Protein AF-A0A6G0X2Q2-F1 (afdb_monomer_lite)

Secondary structure (DSSP, 8-state):
--TTTS----SSHHHHHHHHHHHHHHHTTS-----HHHHHHHHHHS--THHHHHHHHHHHHHHHHHH-TTS-HHHHHHHHHTTS-HHHHHHHHHHHHHHHHHTTS-HHHHHHHHHHHHHHHHHHHHHHHHTTSTTS----HHHHHHHHT---HHHHHHHHHPPTT--PPPSS--S-TTEE--S-SSPPP-----SEEEEES---SGGGGG--S-SS-EEEEEE---HHHHHHHHHHHHHHHTT--HHHHHHHHH-SEE-HHHHHHHHHHHHHHHTS---HHHHHHHHHHHH----HHHHHHHHHHH--SGGGHHHHH--SHHHHHHHHHHHHH--SS--SEE-HHHH-PPTT-EE---S---GGGGS-HHHHHHH-STT-HHHHHHHHHHHHHHHHHHHHHTTSEEEEEE-GGG--TTTTGGG-TT---------

Radius of gyration: 26.35 Å; chains: 1; bounding box: 65×64×80 Å

Organism: NCBI:txid100861

pLDDT: mean 73.62, std 21.2, range [33.5, 98.75]

Sequence (435 aa):
MCGQCNMVSYCNRACQTQHWKQHKTQCHVVPHAKSVEDVRHDFETQGDPSTEMVALANVLLKVLLVANPTSGPATIAKEYIAHTPPLVNEWMQRLAARPAFYSKVPLQACTNLVKAVHELTQAMAMTEMEMVHPQGDLLNHEWIVKRVNSVSIAALMWFSHAPLGDVRQVEEHIYSPTLHHSYTNALPPLVSFDRVHVAVGYVDLSMLFTATNLTAPLRWIGYEASVYSVAKTLVLRRMLLDEAAVDCILQVWYSSAWSERTLRQFRAAVVSVLSHDWPPSVAQLLAWWHQHTPTLAQARREWLGKTDHASLDPLANAASPQSRAHLFDYLFTGQLLEATVGSVTMCCLPPGFESSCGRDESVFQTIPWSDLVDAIEDGDLVAAATTTLRHKLRGLQENMMRGKIVVDIRPPCLVSQDSARDVAPGTPRRSHGAM

Foldseek 3Di:
DPPQAPPDDAPDVVSCVVCCVVCVVVSVVDDGPQDPVRVVVCCVPVPPVPPVVQVVVLVVVLVVCLPDVPDDPVVVVVVVVVPDDCVVVVLVVVLVVQCVVCVPQPLVNVLVVLVVVLVVVLVVVVVVVVLPPLPDDDDPVVVQCVVLVHPDPVSSVCVNPPDPPDDDDDPDCPDDLLEADLAPLAAQRLDDFDAEAEAEAHQEDLVCLNVPPQPFAHEYEYEHARLLSLLLRQLLLQCLQVVNPLVLSCCLRQAQFAAPSSLVSSLVSLVVSLVDDDDPSNNVLSVQLNPDWAFQSQSLSLLSLQEDPVLCVVLSNQNDPVLNVLSVCCNRRSGLDDGGTGRCSQRPRDPPRDYDSDHDSHLVNHDRVSQQSVQDDPSNSSNSSVVSSSVSSVVSSVCVNVSSYHYHYDHPVPPDVVVVVVPDPDDDPPPPDDD

InterPro domains:
  IPR002893 Zinc finger, MYND-type [PF01753] (2-27)
  IPR002893 Zinc finger, MYND-type [PS50865] (1-27)

Structure (mmCIF, N/CA/C/O backbone):
data_AF-A0A6G0X2Q2-F1
#
_entry.id   AF-A0A6G0X2Q2-F1
#
loop_
_atom_site.group_PDB
_atom_site.id
_atom_site.type_symbol
_atom_site.label_atom_id
_atom_site.label_alt_id
_atom_site.label_comp_id
_atom_site.label_asym_id
_atom_site.label_entity_id
_atom_site.label_seq_id
_atom_site.pdbx_PDB_ins_code
_atom_site.Cartn_x
_atom_site.Cartn_y
_atom_site.Cartn_z
_atom_site.occupancy
_atom_site.B_iso_or_equiv
_atom_site.auth_seq_id
_atom_site.auth_comp_id
_atom_site.auth_asym_id
_atom_site.auth_atom_id
_atom_site.pdbx_PDB_model_num
ATOM 1 N N . MET A 1 1 ? 35.606 -32.314 19.119 1.00 84.69 1 MET A N 1
ATOM 2 C CA . MET A 1 1 ? 34.486 -32.372 18.152 1.00 84.69 1 MET A CA 1
ATOM 3 C C . MET A 1 1 ? 34.543 -33.683 17.374 1.00 84.69 1 MET A C 1
ATOM 5 O O . MET A 1 1 ? 35.607 -34.295 17.338 1.00 84.69 1 MET A O 1
ATOM 9 N N . CYS A 1 2 ? 33.425 -34.162 16.818 1.00 88.44 2 CYS A N 1
ATOM 10 C CA . CYS A 1 2 ? 33.415 -35.305 15.900 1.00 88.44 2 CYS A CA 1
ATOM 11 C C . CYS A 1 2 ? 34.195 -34.946 14.631 1.00 88.44 2 CYS A C 1
ATOM 13 O O . CYS A 1 2 ? 33.769 -34.051 13.912 1.00 88.44 2 CYS A O 1
ATOM 15 N N . GLY A 1 3 ? 35.282 -35.661 14.333 1.00 81.31 3 GLY A N 1
ATOM 16 C CA . GLY A 1 3 ? 36.135 -35.352 13.178 1.00 81.31 3 GLY A CA 1
ATOM 17 C C . GLY A 1 3 ? 35.495 -35.578 11.803 1.00 81.31 3 GLY A C 1
ATOM 18 O O . GLY A 1 3 ? 36.114 -35.241 10.806 1.00 81.31 3 GLY A O 1
ATOM 19 N N . GLN A 1 4 ? 34.289 -36.154 11.737 1.00 81.56 4 GLN A N 1
ATOM 20 C CA . GLN A 1 4 ? 33.614 -36.458 10.473 1.00 81.56 4 GLN A CA 1
ATOM 21 C C . GLN A 1 4 ? 32.521 -35.439 10.108 1.00 81.56 4 GLN A C 1
ATOM 23 O O . GLN A 1 4 ? 32.438 -35.038 8.952 1.00 81.56 4 GLN A O 1
ATOM 28 N N . CYS A 1 5 ? 31.681 -35.021 11.065 1.00 84.50 5 CYS A N 1
ATOM 29 C CA . CYS A 1 5 ? 30.580 -34.078 10.807 1.00 84.50 5 CYS A CA 1
ATOM 30 C C . CYS A 1 5 ? 30.747 -32.705 11.472 1.00 84.50 5 CYS A C 1
ATOM 32 O O . CYS A 1 5 ? 29.960 -31.810 11.194 1.00 84.50 5 CYS A O 1
ATOM 34 N N . ASN A 1 6 ? 31.698 -32.540 12.400 1.00 83.19 6 ASN A N 1
ATOM 35 C CA . ASN A 1 6 ? 31.906 -31.332 13.213 1.00 83.19 6 ASN A CA 1
ATOM 36 C C . ASN A 1 6 ? 30.695 -30.812 14.028 1.00 83.19 6 ASN A C 1
ATOM 38 O O . ASN A 1 6 ? 30.849 -29.845 14.765 1.00 83.19 6 ASN A O 1
ATOM 42 N N . MET A 1 7 ? 29.529 -31.470 14.006 1.00 79.94 7 MET A N 1
ATOM 43 C CA . MET A 1 7 ? 28.312 -30.978 14.679 1.00 79.94 7 MET A CA 1
ATOM 44 C C . MET A 1 7 ? 28.241 -31.266 16.187 1.00 79.94 7 MET A C 1
ATOM 46 O O . MET A 1 7 ? 27.444 -30.659 16.894 1.00 79.94 7 MET A O 1
ATOM 50 N N . VAL A 1 8 ? 29.036 -32.213 16.700 1.00 86.81 8 VAL A N 1
ATOM 51 C CA . VAL A 1 8 ? 28.985 -32.631 18.114 1.00 86.81 8 VAL A CA 1
ATOM 52 C C . VAL A 1 8 ? 30.346 -32.451 18.778 1.00 86.81 8 VAL A C 1
ATOM 54 O O . VAL A 1 8 ? 31.365 -32.961 18.299 1.00 86.81 8 VAL A O 1
ATOM 57 N N . SER A 1 9 ? 30.370 -31.747 19.911 1.00 90.50 9 SER A N 1
ATOM 58 C CA . SER A 1 9 ? 31.548 -31.612 20.771 1.00 90.50 9 SER A CA 1
ATOM 59 C C . SER A 1 9 ? 31.565 -32.692 21.852 1.00 90.50 9 SER A C 1
ATOM 61 O O . SER A 1 9 ? 30.528 -33.059 22.395 1.00 90.50 9 SER A O 1
ATOM 63 N N . TYR A 1 10 ? 32.755 -33.203 22.169 1.00 92.56 10 TYR A N 1
ATOM 64 C CA . TYR A 1 10 ? 32.947 -34.222 23.197 1.00 92.56 10 TYR A CA 1
ATOM 65 C C . TYR A 1 10 ? 33.887 -33.697 24.260 1.00 92.56 10 TYR A C 1
ATOM 67 O O . TYR A 1 10 ? 34.941 -33.153 23.937 1.00 92.56 10 TYR A O 1
ATOM 75 N N . CYS A 1 11 ? 33.514 -33.936 25.514 1.00 90.81 11 CYS A N 1
ATOM 76 C CA . CYS A 1 11 ? 34.309 -33.581 26.679 1.00 90.81 11 CYS A CA 1
ATOM 77 C C . CYS A 1 11 ? 35.697 -34.258 26.658 1.00 90.81 11 CYS A C 1
ATOM 79 O O . CYS A 1 11 ? 36.702 -33.670 27.044 1.00 90.81 11 CYS A O 1
ATOM 81 N N . ASN A 1 12 ? 35.740 -35.512 26.197 1.00 94.44 12 ASN A N 1
ATOM 82 C CA . ASN A 1 12 ? 36.923 -36.354 26.064 1.00 94.44 12 ASN A CA 1
ATOM 83 C C . ASN A 1 12 ? 36.608 -37.576 25.172 1.00 94.44 12 ASN A C 1
ATOM 85 O O . ASN A 1 12 ? 35.485 -37.759 24.689 1.00 94.44 12 ASN A O 1
ATOM 89 N N . ARG A 1 13 ? 37.599 -38.449 24.965 1.00 92.75 13 ARG A N 1
ATOM 90 C CA . ARG A 1 13 ? 37.475 -39.638 24.104 1.00 92.75 13 ARG A CA 1
ATOM 91 C C . ARG A 1 13 ? 36.512 -40.705 24.650 1.00 92.75 13 ARG A C 1
ATOM 93 O O . ARG A 1 13 ? 35.916 -41.444 23.864 1.00 92.75 13 ARG A O 1
ATOM 100 N N . ALA A 1 14 ? 36.320 -40.775 25.968 1.00 94.75 14 ALA A N 1
ATOM 101 C CA . ALA A 1 14 ? 35.354 -41.688 26.579 1.00 94.75 14 ALA A CA 1
ATOM 102 C C . ALA A 1 14 ? 33.912 -41.238 26.280 1.00 94.75 14 ALA A C 1
ATOM 104 O O . ALA A 1 14 ? 33.132 -42.035 25.758 1.00 94.75 14 ALA A O 1
ATOM 105 N N . CYS A 1 15 ? 33.615 -39.940 26.472 1.00 95.00 15 CYS A N 1
ATOM 106 C CA . CYS A 1 15 ? 32.370 -39.279 26.047 1.00 95.00 15 CYS A CA 1
ATOM 107 C C . CYS A 1 15 ? 32.066 -39.573 24.560 1.00 95.00 15 CYS A C 1
ATOM 109 O O . CYS A 1 15 ? 30.953 -39.963 24.206 1.00 95.00 15 CYS A O 1
ATOM 111 N N . GLN A 1 16 ? 33.076 -39.439 23.689 1.00 95.31 16 GLN A N 1
ATOM 112 C CA . GLN A 1 16 ? 32.941 -39.725 22.257 1.00 95.31 16 GLN A CA 1
ATOM 113 C C . GLN A 1 16 ? 32.581 -41.187 21.984 1.00 95.31 16 GLN A C 1
ATOM 115 O O . GLN A 1 16 ? 31.648 -41.455 21.235 1.00 95.31 16 GLN A O 1
ATOM 120 N N . THR A 1 17 ? 33.299 -42.137 22.585 1.00 95.00 17 THR A N 1
ATOM 121 C CA . THR A 1 17 ? 33.104 -43.574 22.327 1.00 95.00 17 THR A CA 1
ATOM 122 C C . THR A 1 17 ? 31.724 -44.050 22.783 1.00 95.00 17 THR A C 1
ATOM 124 O O . THR A 1 17 ? 31.081 -44.846 22.097 1.00 95.00 17 THR A O 1
ATOM 127 N N . GLN A 1 18 ? 31.245 -43.533 23.917 1.00 93.94 18 GLN A N 1
ATOM 128 C CA . GLN A 1 18 ? 29.919 -43.843 24.442 1.00 93.94 18 GLN A CA 1
ATOM 129 C C . GLN A 1 18 ? 28.808 -43.295 23.535 1.00 93.94 18 GLN A C 1
ATOM 131 O O . GLN A 1 18 ? 27.888 -44.035 23.182 1.00 93.94 18 GLN A O 1
ATOM 136 N N . HIS A 1 19 ? 28.917 -42.034 23.105 1.00 94.19 19 HIS A N 1
ATOM 137 C CA . HIS A 1 19 ? 27.918 -41.392 22.246 1.00 94.19 19 HIS A CA 1
ATOM 138 C C . HIS A 1 19 ? 27.968 -41.877 20.786 1.00 94.19 19 HIS A C 1
ATOM 140 O O . HIS A 1 19 ? 26.948 -41.873 20.097 1.00 94.19 19 HIS A O 1
ATOM 146 N N . TRP A 1 20 ? 29.123 -42.359 20.305 1.00 93.12 20 TRP A N 1
ATOM 147 C CA . TRP A 1 20 ? 29.323 -42.768 18.908 1.00 93.12 20 TRP A CA 1
ATOM 148 C C . TRP A 1 20 ? 28.315 -43.818 18.427 1.00 93.12 20 TRP A C 1
ATOM 150 O O . TRP A 1 20 ? 27.890 -43.781 17.274 1.00 93.12 20 TRP A O 1
ATOM 160 N N . LYS A 1 21 ? 27.870 -44.723 19.309 1.00 91.50 21 LYS A N 1
ATOM 161 C CA . LYS A 1 21 ? 26.871 -45.750 18.968 1.00 91.50 21 LYS A CA 1
ATOM 162 C C . LYS A 1 21 ? 25.545 -45.154 18.479 1.00 91.50 21 LYS A C 1
ATOM 164 O O . LYS A 1 21 ? 24.935 -45.747 17.594 1.00 91.50 21 LYS A O 1
ATOM 169 N N . GLN A 1 22 ? 25.138 -44.013 19.036 1.00 89.62 22 GLN A N 1
ATOM 170 C CA . GLN A 1 22 ? 23.927 -43.278 18.656 1.00 89.62 22 GLN A CA 1
ATOM 171 C C . GLN A 1 22 ? 24.223 -42.263 17.549 1.00 89.62 22 GLN A C 1
ATOM 173 O O . GLN A 1 22 ? 23.483 -42.162 16.580 1.00 89.62 22 GLN A O 1
ATOM 178 N N . HIS A 1 23 ? 25.346 -41.552 17.655 1.00 91.00 23 HIS A N 1
ATOM 179 C CA . HIS A 1 23 ? 25.694 -40.486 16.725 1.00 91.00 23 HIS A CA 1
ATOM 180 C C . HIS A 1 23 ? 26.030 -40.983 15.312 1.00 91.00 23 HIS A C 1
ATOM 182 O O . HIS A 1 23 ? 25.754 -40.277 14.348 1.00 91.00 23 HIS A O 1
ATOM 188 N N . LYS A 1 24 ? 26.598 -42.189 15.151 1.00 90.44 24 LYS A N 1
ATOM 189 C CA . LYS A 1 24 ? 27.063 -42.682 13.840 1.00 90.44 24 LYS A CA 1
ATOM 190 C C . LYS A 1 24 ? 25.969 -42.709 12.765 1.00 90.44 24 LYS A C 1
ATOM 192 O O . LYS A 1 24 ? 26.260 -42.427 11.609 1.00 90.44 24 LYS A O 1
ATOM 197 N N . THR A 1 25 ? 24.720 -43.018 13.127 1.00 85.88 25 THR A N 1
ATOM 198 C CA . THR A 1 25 ? 23.602 -43.077 12.170 1.00 85.88 25 THR A CA 1
ATOM 199 C C . THR A 1 25 ? 23.228 -41.692 11.661 1.00 85.88 25 THR A C 1
ATOM 201 O O . THR A 1 25 ? 22.858 -41.564 10.506 1.00 85.88 25 THR A O 1
ATOM 204 N N . GLN A 1 26 ? 23.390 -40.654 12.483 1.00 81.19 26 GLN A N 1
ATOM 205 C CA . GLN A 1 26 ? 23.201 -39.258 12.083 1.00 81.19 26 GLN A CA 1
ATOM 206 C C . GLN A 1 26 ? 24.441 -38.713 11.362 1.00 81.19 26 GLN A C 1
ATOM 208 O O . GLN A 1 26 ? 24.324 -37.951 10.412 1.00 81.19 26 GLN A O 1
ATOM 213 N N . CYS A 1 27 ? 25.635 -39.146 11.772 1.00 82.06 27 CYS A N 1
ATOM 214 C CA . CYS A 1 27 ? 26.909 -38.696 11.218 1.00 82.06 27 CYS A CA 1
ATOM 215 C C . CYS A 1 27 ? 27.087 -39.082 9.739 1.00 82.06 27 CYS A C 1
ATOM 217 O O . CYS A 1 27 ? 27.658 -38.302 8.985 1.00 82.06 27 CYS A O 1
ATOM 219 N N . HIS A 1 28 ? 26.565 -40.240 9.315 1.00 73.50 28 HIS A N 1
ATOM 220 C CA . HIS A 1 28 ? 26.609 -40.694 7.917 1.00 73.50 28 HIS A CA 1
ATOM 221 C C . HIS A 1 28 ? 25.541 -40.069 7.002 1.00 73.50 28 HIS A C 1
ATOM 223 O O . HIS A 1 28 ? 25.637 -40.223 5.789 1.00 73.50 28 HIS A O 1
ATOM 229 N N . VAL A 1 29 ? 24.533 -39.390 7.559 1.00 63.56 29 VAL A N 1
ATOM 230 C CA . VAL A 1 29 ? 23.427 -38.784 6.787 1.00 63.56 29 VAL A CA 1
ATOM 231 C C . VAL A 1 29 ? 23.731 -37.331 6.415 1.00 63.56 29 VAL A C 1
ATOM 233 O O . VAL A 1 29 ? 23.101 -36.776 5.522 1.00 63.56 29 VAL A O 1
ATOM 236 N N . VAL A 1 30 ? 24.729 -36.718 7.053 1.00 46.03 30 VAL A N 1
ATOM 237 C CA . VAL A 1 30 ? 25.183 -35.366 6.723 1.00 46.03 30 VAL A CA 1
ATOM 238 C C . VAL A 1 30 ? 26.235 -35.478 5.612 1.00 46.03 30 VAL A C 1
ATOM 240 O O . VAL A 1 30 ? 27.295 -36.062 5.862 1.00 46.03 30 VAL A O 1
ATOM 243 N N . PRO A 1 31 ? 25.983 -34.959 4.391 1.00 48.44 31 PRO A N 1
ATOM 244 C CA . PRO A 1 31 ? 27.026 -34.831 3.376 1.00 48.44 31 PRO A CA 1
ATOM 245 C C . PRO A 1 31 ? 28.205 -34.090 4.002 1.00 48.44 31 PRO A C 1
ATOM 247 O O . PRO A 1 31 ? 27.972 -33.135 4.742 1.00 48.44 31 PRO A O 1
ATOM 250 N N . HIS A 1 32 ? 29.443 -34.534 3.758 1.00 50.78 32 HIS A N 1
ATOM 251 C CA . HIS A 1 32 ? 30.630 -33.888 4.321 1.00 50.78 32 HIS A CA 1
ATOM 252 C C . HIS A 1 32 ? 30.515 -32.368 4.183 1.00 50.78 32 HIS A C 1
ATOM 254 O O . HIS A 1 32 ? 30.521 -31.837 3.071 1.00 50.78 32 HIS A O 1
ATOM 260 N N . ALA A 1 33 ? 30.394 -31.678 5.320 1.00 48.41 33 ALA A N 1
ATOM 261 C CA . ALA A 1 33 ? 30.624 -30.251 5.363 1.00 48.41 33 ALA A CA 1
ATOM 262 C C . ALA A 1 33 ? 32.075 -30.068 4.921 1.00 48.41 33 ALA A C 1
ATOM 264 O O . ALA A 1 33 ? 32.996 -30.497 5.620 1.00 48.41 33 ALA A O 1
ATOM 265 N N . LYS A 1 34 ? 32.249 -29.544 3.706 1.00 46.88 34 LYS A N 1
ATOM 266 C CA . LYS A 1 34 ? 33.551 -29.219 3.129 1.00 46.88 34 LYS A CA 1
ATOM 267 C C . LYS A 1 34 ? 34.347 -28.412 4.159 1.00 46.88 34 LYS A C 1
ATOM 269 O O . LYS A 1 34 ? 33.765 -27.577 4.859 1.00 46.88 34 LYS A O 1
ATOM 274 N N . SER A 1 35 ? 35.646 -28.687 4.300 1.00 50.22 35 SER A N 1
ATOM 275 C CA . SER A 1 35 ? 36.489 -27.856 5.166 1.00 50.22 35 SER A CA 1
ATOM 276 C C . SER A 1 35 ? 36.461 -26.407 4.671 1.00 50.22 35 SER A C 1
ATOM 278 O O . SER A 1 35 ? 36.143 -26.158 3.511 1.00 50.22 35 SER A O 1
ATOM 280 N N . VAL A 1 36 ? 36.763 -25.433 5.532 1.00 43.56 36 VAL A N 1
ATOM 281 C CA . VAL A 1 36 ? 36.807 -24.019 5.113 1.00 43.56 36 VAL A CA 1
ATOM 282 C C . VAL A 1 36 ? 37.800 -23.843 3.961 1.00 43.56 36 VAL A C 1
ATOM 284 O O . VAL A 1 36 ? 37.539 -23.074 3.044 1.00 43.56 36 VAL A O 1
ATOM 287 N N . GLU A 1 37 ? 38.885 -24.614 3.955 1.00 49.31 37 GLU A N 1
ATOM 288 C CA . GLU A 1 37 ? 39.867 -24.674 2.879 1.00 49.31 37 GLU A CA 1
ATOM 289 C C . GLU A 1 37 ? 39.337 -25.352 1.607 1.00 49.31 37 GLU A C 1
ATOM 291 O O . GLU A 1 37 ? 39.649 -24.871 0.525 1.00 49.31 37 GLU A O 1
ATOM 296 N N . ASP A 1 38 ? 38.497 -26.390 1.700 1.00 44.72 38 ASP A N 1
ATOM 297 C CA . ASP A 1 38 ? 37.836 -27.002 0.532 1.00 44.72 38 ASP A CA 1
ATOM 298 C C . ASP A 1 38 ? 36.749 -26.084 -0.039 1.00 44.72 38 ASP A C 1
ATOM 300 O O . ASP A 1 38 ? 36.624 -25.956 -1.250 1.00 44.72 38 ASP A O 1
ATOM 304 N N . VAL A 1 39 ? 35.994 -25.386 0.820 1.00 45.78 39 VAL A N 1
ATOM 305 C CA . VAL A 1 39 ? 35.037 -24.350 0.404 1.00 45.78 39 VAL A CA 1
ATOM 306 C C . VAL A 1 39 ? 35.775 -23.196 -0.256 1.00 45.78 39 VAL A C 1
ATOM 308 O O . VAL A 1 39 ? 35.294 -22.701 -1.265 1.00 45.78 39 VAL A O 1
ATOM 311 N N . ARG A 1 40 ? 36.941 -22.791 0.267 1.00 45.44 40 ARG A N 1
ATOM 312 C CA . ARG A 1 40 ? 37.777 -21.735 -0.316 1.00 45.44 40 ARG A CA 1
ATOM 313 C C . ARG A 1 40 ? 38.424 -22.178 -1.623 1.00 45.44 40 ARG A C 1
ATOM 315 O O . ARG A 1 40 ? 38.439 -21.399 -2.562 1.00 45.44 40 ARG A O 1
ATOM 322 N N . HIS A 1 41 ? 38.901 -23.418 -1.714 1.00 47.53 41 HIS A N 1
ATOM 323 C CA . HIS A 1 41 ? 39.448 -23.979 -2.946 1.00 47.53 41 HIS A CA 1
ATOM 324 C C . HIS A 1 41 ? 38.361 -24.128 -4.013 1.00 47.53 41 HIS A C 1
ATOM 326 O O . HIS A 1 41 ? 38.596 -23.769 -5.161 1.00 47.53 41 HIS A O 1
ATOM 332 N N . ASP A 1 42 ? 37.152 -24.554 -3.642 1.00 44.97 42 ASP A N 1
ATOM 333 C CA . ASP A 1 42 ? 35.995 -24.570 -4.538 1.00 44.97 42 ASP A CA 1
ATOM 334 C C . ASP A 1 42 ? 35.551 -23.146 -4.919 1.00 44.97 42 ASP A C 1
ATOM 336 O O . ASP A 1 42 ? 35.215 -22.918 -6.073 1.00 44.97 42 ASP A O 1
ATOM 340 N N . PHE A 1 43 ? 35.634 -22.166 -4.010 1.00 39.06 43 PHE A N 1
ATOM 341 C CA . PHE A 1 43 ? 35.394 -20.742 -4.304 1.00 39.06 43 PHE A CA 1
ATOM 342 C C . PHE A 1 43 ? 36.436 -20.154 -5.269 1.00 39.06 43 PHE A C 1
ATOM 344 O O . PHE A 1 43 ? 36.109 -19.334 -6.122 1.00 39.06 43 PHE A O 1
ATOM 351 N N . GLU A 1 44 ? 37.699 -20.558 -5.126 1.00 46.78 44 GLU A N 1
ATOM 352 C CA . GLU A 1 44 ? 38.829 -20.084 -5.931 1.00 46.78 44 GLU A CA 1
ATOM 353 C C . GLU A 1 44 ? 38.917 -20.802 -7.295 1.00 46.78 44 GLU A C 1
ATOM 355 O O . GLU A 1 44 ? 39.446 -20.233 -8.249 1.00 46.78 44 GLU A O 1
ATOM 360 N N . THR A 1 45 ? 38.398 -22.032 -7.420 1.00 46.56 45 THR A N 1
ATOM 361 C CA . THR A 1 45 ? 38.491 -22.850 -8.651 1.00 46.56 45 THR A CA 1
ATOM 362 C C . THR A 1 45 ? 37.181 -22.988 -9.425 1.00 46.56 45 THR A C 1
ATOM 364 O O . THR A 1 45 ? 37.216 -23.188 -10.639 1.00 46.56 45 THR A O 1
ATOM 367 N N . GLN A 1 46 ? 36.028 -22.835 -8.773 1.00 42.78 46 GLN A N 1
ATOM 368 C CA . GLN A 1 46 ? 34.709 -22.815 -9.402 1.00 42.78 46 GLN A CA 1
ATOM 369 C C . GLN A 1 46 ? 34.127 -21.425 -9.211 1.00 42.78 46 GLN A C 1
ATOM 371 O O . GLN A 1 46 ? 33.315 -21.190 -8.321 1.00 42.78 46 GLN A O 1
ATOM 376 N N . GLY A 1 47 ? 34.588 -20.487 -10.040 1.00 46.62 47 GLY A N 1
ATOM 377 C CA . GLY A 1 47 ? 34.057 -19.134 -10.054 1.00 46.62 47 GLY A CA 1
ATOM 378 C C . GLY A 1 47 ? 32.533 -19.169 -10.108 1.00 46.62 47 GLY A C 1
ATOM 379 O O . GLY A 1 47 ? 31.953 -19.534 -11.132 1.00 46.62 47 GLY A O 1
ATOM 380 N N . ASP A 1 48 ? 31.903 -18.771 -9.007 1.00 41.97 48 ASP A N 1
ATOM 381 C CA . ASP A 1 48 ? 30.519 -18.334 -8.992 1.00 41.97 48 ASP A CA 1
ATOM 382 C C . ASP A 1 48 ? 30.512 -16.800 -9.039 1.00 41.97 48 ASP A C 1
ATOM 384 O O . ASP A 1 48 ? 30.499 -16.123 -8.007 1.00 41.97 48 ASP A O 1
ATOM 388 N N . PRO A 1 49 ? 30.553 -16.210 -10.247 1.00 40.50 49 PRO A N 1
ATOM 389 C CA . PRO A 1 49 ? 30.565 -14.769 -10.413 1.00 40.50 49 PRO A CA 1
ATOM 390 C C . PRO A 1 49 ? 29.186 -14.141 -10.143 1.00 40.50 49 PRO A C 1
ATOM 392 O O . PRO A 1 49 ? 29.027 -12.939 -10.328 1.00 40.50 49 PRO A O 1
ATOM 395 N N . SER A 1 50 ? 28.168 -14.902 -9.722 1.00 48.62 50 SER A N 1
ATOM 396 C CA . SER A 1 50 ? 26.805 -14.381 -9.568 1.00 48.62 50 SER A CA 1
ATOM 397 C C . SER A 1 50 ? 26.626 -13.439 -8.373 1.00 48.62 50 SER A C 1
ATOM 399 O O . SER A 1 50 ? 25.757 -12.573 -8.421 1.00 48.62 50 SER A O 1
ATOM 401 N N . THR A 1 51 ? 27.459 -13.543 -7.331 1.00 42.06 51 THR A N 1
ATOM 402 C CA . THR A 1 51 ? 27.223 -12.797 -6.079 1.00 42.06 51 THR A CA 1
ATOM 403 C C . THR A 1 51 ? 28.069 -11.518 -5.971 1.00 42.06 51 THR A C 1
ATOM 405 O O . THR A 1 51 ? 27.553 -10.473 -5.575 1.00 42.06 51 THR A O 1
ATOM 408 N N . GLU A 1 52 ? 29.337 -11.530 -6.403 1.00 38.75 52 GLU A N 1
ATOM 409 C CA . GLU A 1 52 ? 30.186 -10.320 -6.404 1.00 38.75 52 GLU A CA 1
ATOM 410 C C . GLU A 1 52 ? 29.866 -9.359 -7.562 1.00 38.75 52 GLU A C 1
ATOM 412 O O . GLU A 1 52 ? 29.959 -8.139 -7.407 1.00 38.75 52 GLU A O 1
ATOM 417 N N . MET A 1 53 ? 29.427 -9.872 -8.716 1.00 41.00 53 MET A N 1
ATOM 418 C CA . MET A 1 53 ? 29.158 -9.029 -9.884 1.00 41.00 53 MET A CA 1
ATOM 419 C C . MET A 1 53 ? 27.932 -8.150 -9.741 1.00 41.00 53 MET A C 1
ATOM 421 O O . MET A 1 53 ? 27.947 -6.993 -10.164 1.00 41.00 53 MET A O 1
ATOM 425 N N . VAL A 1 54 ? 26.860 -8.692 -9.171 1.00 44.94 54 VAL A N 1
ATOM 426 C CA . VAL A 1 54 ? 25.633 -7.918 -9.026 1.00 44.94 54 VAL A CA 1
ATOM 427 C C . VAL A 1 54 ? 25.778 -6.938 -7.860 1.00 44.94 54 VAL A C 1
ATOM 429 O O . VAL A 1 54 ? 25.234 -5.839 -7.926 1.00 44.94 54 VAL A O 1
ATOM 432 N N . ALA A 1 55 ? 26.611 -7.246 -6.858 1.00 39.88 55 ALA A N 1
ATOM 433 C CA . ALA A 1 55 ? 27.016 -6.293 -5.829 1.00 39.88 55 ALA A CA 1
ATOM 434 C C . ALA A 1 55 ? 27.818 -5.112 -6.414 1.00 39.88 55 ALA A C 1
ATOM 436 O O . ALA A 1 55 ? 27.494 -3.962 -6.121 1.00 39.88 55 ALA A O 1
ATOM 437 N N . LEU A 1 56 ? 28.797 -5.360 -7.294 1.00 36.84 56 LEU A N 1
ATOM 438 C CA . LEU A 1 56 ? 29.610 -4.303 -7.914 1.00 36.84 56 LEU A CA 1
ATOM 439 C C . LEU A 1 56 ? 28.812 -3.461 -8.927 1.00 36.84 56 LEU A C 1
ATOM 441 O O . LEU A 1 56 ? 28.908 -2.233 -8.916 1.00 36.84 56 LEU A O 1
ATOM 445 N N . ALA A 1 57 ? 27.973 -4.100 -9.749 1.00 44.03 57 ALA A N 1
ATOM 446 C CA . ALA A 1 57 ? 27.067 -3.416 -10.672 1.00 44.03 57 ALA A CA 1
ATOM 447 C C . ALA A 1 57 ? 26.018 -2.583 -9.920 1.00 44.03 57 ALA A C 1
ATOM 449 O O . ALA A 1 57 ? 25.769 -1.440 -10.296 1.00 44.03 57 ALA A O 1
ATOM 450 N N . ASN A 1 58 ? 25.473 -3.093 -8.807 1.00 43.28 58 ASN A N 1
ATOM 451 C CA . ASN A 1 58 ? 24.566 -2.328 -7.953 1.00 43.28 58 ASN A CA 1
ATOM 452 C C . ASN A 1 58 ? 25.268 -1.166 -7.252 1.00 43.28 58 ASN A C 1
ATOM 454 O O . ASN A 1 58 ? 24.671 -0.101 -7.141 1.00 43.28 58 ASN A O 1
ATOM 458 N N . VAL A 1 59 ? 26.513 -1.319 -6.794 1.00 38.66 59 VAL A N 1
ATOM 459 C CA . VAL A 1 59 ? 27.286 -0.216 -6.198 1.00 38.66 59 VAL A CA 1
ATOM 460 C C . VAL A 1 59 ? 27.591 0.864 -7.242 1.00 38.66 59 VAL A C 1
ATOM 462 O O . VAL A 1 59 ? 27.424 2.047 -6.952 1.00 38.66 59 VAL A O 1
ATOM 465 N N . LEU A 1 60 ? 27.941 0.491 -8.476 1.00 37.50 60 LEU A N 1
ATOM 466 C CA . LEU A 1 60 ? 28.231 1.443 -9.556 1.00 37.50 60 LEU A CA 1
ATOM 467 C C . LEU A 1 60 ? 26.970 2.133 -10.101 1.00 37.50 60 LEU A C 1
ATOM 469 O O . LEU A 1 60 ? 26.996 3.348 -10.298 1.00 37.50 60 LEU A O 1
ATOM 473 N N . LEU A 1 61 ? 25.836 1.431 -10.226 1.00 44.44 61 LEU A N 1
ATOM 474 C CA . LEU A 1 61 ? 24.547 2.068 -10.536 1.00 44.44 61 LEU A CA 1
ATOM 475 C C . LEU A 1 61 ? 24.084 3.002 -9.405 1.00 44.44 61 LEU A C 1
ATOM 477 O O . LEU A 1 61 ? 23.597 4.101 -9.676 1.00 44.44 61 LEU A O 1
ATOM 481 N N . LYS A 1 62 ? 24.278 2.599 -8.139 1.00 40.22 62 LYS A N 1
ATOM 482 C CA . LYS A 1 62 ? 23.975 3.419 -6.951 1.00 40.22 62 LYS A CA 1
ATOM 483 C C . LYS A 1 62 ? 24.815 4.699 -6.905 1.00 40.22 62 LYS A C 1
ATOM 485 O O . LYS A 1 62 ? 24.296 5.736 -6.508 1.00 40.22 62 LYS A O 1
ATOM 490 N N . VAL A 1 63 ? 26.077 4.665 -7.339 1.00 36.16 63 VAL A N 1
ATOM 491 C CA . VAL A 1 63 ? 26.946 5.856 -7.411 1.00 36.16 63 VAL A CA 1
ATOM 492 C C . VAL A 1 63 ? 26.554 6.777 -8.576 1.00 36.16 63 VAL A C 1
ATOM 494 O O . VAL A 1 63 ? 26.532 7.996 -8.412 1.00 36.16 63 VAL A O 1
ATOM 497 N N . LEU A 1 64 ? 26.174 6.220 -9.728 1.00 37.75 64 LEU A N 1
ATOM 498 C CA . LEU A 1 64 ? 25.864 6.993 -10.936 1.00 37.75 64 LEU A CA 1
ATOM 499 C C . LEU A 1 64 ? 24.480 7.670 -10.907 1.00 37.75 64 LEU A C 1
ATOM 501 O O . LEU A 1 64 ? 24.351 8.802 -11.369 1.00 37.75 64 LEU A O 1
ATOM 505 N N . LEU A 1 65 ? 23.462 7.037 -10.307 1.00 42.44 65 LEU A N 1
ATOM 506 C CA . LEU A 1 65 ? 22.110 7.611 -10.171 1.00 42.44 65 LEU A CA 1
ATOM 507 C C . LEU A 1 65 ? 22.012 8.695 -9.082 1.00 42.44 65 LEU A C 1
ATOM 509 O O . LEU A 1 65 ? 21.101 9.520 -9.102 1.00 42.44 65 LEU A O 1
ATOM 513 N N . VAL A 1 66 ? 22.952 8.713 -8.134 1.00 40.50 66 VAL A N 1
ATOM 514 C CA . VAL A 1 66 ? 23.013 9.720 -7.061 1.00 40.50 66 VAL A CA 1
ATOM 515 C C . VAL A 1 66 ? 23.801 10.964 -7.486 1.00 40.50 66 VAL A C 1
ATOM 517 O O . VAL A 1 66 ? 23.562 12.044 -6.948 1.00 40.50 66 VAL A O 1
ATOM 520 N N . ALA A 1 67 ? 24.704 10.840 -8.463 1.00 37.09 67 ALA A N 1
ATOM 521 C CA . ALA A 1 67 ? 25.626 11.908 -8.842 1.00 37.09 67 ALA A CA 1
ATOM 522 C C . ALA A 1 67 ? 25.099 12.878 -9.918 1.00 37.09 67 ALA A C 1
ATOM 524 O O . ALA A 1 67 ? 25.705 13.931 -10.103 1.00 37.09 67 ALA A O 1
ATOM 525 N N . ASN A 1 68 ? 23.997 12.578 -10.622 1.00 40.28 68 ASN A N 1
ATOM 526 C CA . ASN A 1 68 ? 23.506 13.460 -11.690 1.00 40.28 68 ASN A CA 1
ATOM 527 C C . ASN A 1 68 ? 21.972 13.404 -11.882 1.00 40.28 68 ASN A C 1
ATOM 529 O O . ASN A 1 68 ? 21.469 12.532 -12.585 1.00 40.28 68 ASN A O 1
ATOM 533 N N . PRO A 1 69 ? 21.198 14.332 -11.285 1.00 42.59 69 PRO A N 1
ATOM 534 C CA . PRO A 1 69 ? 19.733 14.324 -11.369 1.00 42.59 69 PRO A CA 1
ATOM 535 C C . PRO A 1 69 ? 19.159 14.813 -12.714 1.00 42.59 69 PRO A C 1
ATOM 537 O O . PRO A 1 69 ? 17.941 14.807 -12.878 1.00 42.59 69 PRO A O 1
ATOM 540 N N . THR A 1 70 ? 19.991 15.266 -13.660 1.00 41.84 70 THR A N 1
ATOM 541 C CA . THR A 1 70 ? 19.553 15.948 -14.896 1.00 41.84 70 THR A CA 1
ATOM 542 C C . THR A 1 70 ? 19.822 15.181 -16.192 1.00 41.84 70 THR A C 1
ATOM 544 O O . THR A 1 70 ? 19.262 15.542 -17.226 1.00 41.84 70 THR A O 1
ATOM 547 N N . SER A 1 71 ? 20.634 14.122 -16.173 1.00 42.34 71 SER A N 1
ATOM 548 C CA . SER A 1 71 ? 20.891 13.270 -17.339 1.00 42.34 71 SER A CA 1
ATOM 549 C C . SER A 1 71 ? 20.073 11.979 -17.270 1.00 42.34 71 SER A C 1
ATOM 551 O O . SER A 1 71 ? 20.008 11.308 -16.244 1.00 42.34 71 SER A O 1
ATOM 553 N N . GLY A 1 72 ? 19.422 11.627 -18.383 1.00 42.31 72 GLY A N 1
ATOM 554 C CA . GLY A 1 72 ? 18.609 10.415 -18.476 1.00 42.31 72 GLY A CA 1
ATOM 555 C C . GLY A 1 72 ? 19.448 9.132 -18.306 1.00 42.31 72 GLY A C 1
ATOM 556 O O . GLY A 1 72 ? 20.577 9.080 -18.808 1.00 42.31 72 GLY A O 1
ATOM 557 N N . PRO A 1 73 ? 18.901 8.067 -17.682 1.00 44.62 73 PRO A N 1
ATOM 558 C CA . PRO A 1 73 ? 19.610 6.805 -17.415 1.00 44.62 73 PRO A CA 1
ATOM 559 C C . PRO A 1 73 ? 20.260 6.164 -18.655 1.00 44.62 73 PRO A C 1
ATOM 561 O O . PRO A 1 73 ? 21.307 5.523 -18.564 1.00 44.62 73 PRO A O 1
ATOM 564 N N . ALA A 1 74 ? 19.671 6.380 -19.836 1.00 41.62 74 ALA A N 1
ATOM 565 C CA . ALA A 1 74 ? 20.112 5.801 -21.103 1.00 41.62 74 ALA A CA 1
ATOM 566 C C . ALA A 1 74 ? 21.491 6.296 -21.584 1.00 41.62 74 ALA A C 1
ATOM 568 O O . ALA A 1 74 ? 22.217 5.544 -22.237 1.00 41.62 74 ALA A O 1
ATOM 569 N N . THR A 1 75 ? 21.870 7.539 -21.268 1.00 44.84 75 THR A N 1
ATOM 570 C CA . THR A 1 75 ? 23.171 8.106 -21.670 1.00 44.84 75 THR A CA 1
ATOM 571 C C . THR A 1 75 ? 24.296 7.542 -20.804 1.00 44.84 75 THR A C 1
ATOM 573 O O . THR A 1 75 ? 25.339 7.151 -21.320 1.00 44.84 75 THR A O 1
ATOM 576 N N . ILE A 1 76 ? 24.036 7.398 -19.502 1.00 44.19 76 ILE A N 1
ATOM 577 C CA . ILE A 1 76 ? 24.984 6.874 -18.510 1.00 44.19 76 ILE A CA 1
ATOM 578 C C . ILE A 1 76 ? 25.212 5.363 -18.709 1.00 44.19 76 ILE A C 1
ATOM 580 O O . ILE A 1 76 ? 26.344 4.888 -18.642 1.00 44.19 76 ILE A O 1
ATOM 584 N N . ALA A 1 77 ? 24.160 4.603 -19.039 1.00 44.06 77 ALA A N 1
ATOM 585 C CA . ALA A 1 77 ? 24.277 3.178 -19.354 1.00 44.06 77 ALA A CA 1
ATOM 586 C C . ALA A 1 77 ? 25.150 2.914 -20.599 1.00 44.06 77 ALA A C 1
ATOM 588 O O . ALA A 1 77 ? 25.921 1.957 -20.619 1.00 44.06 77 ALA A O 1
ATOM 589 N N . LYS A 1 78 ? 25.073 3.776 -21.625 1.00 45.88 78 LYS A N 1
ATOM 590 C CA . LYS A 1 78 ? 25.864 3.642 -22.861 1.00 45.88 78 LYS A CA 1
ATOM 591 C C . LYS A 1 78 ? 27.369 3.815 -22.642 1.00 45.88 78 LYS A C 1
ATOM 593 O O . LYS A 1 78 ? 28.138 3.049 -23.216 1.00 45.88 78 LYS A O 1
ATOM 598 N N . GLU A 1 79 ? 27.785 4.783 -21.828 1.00 44.62 79 GLU A N 1
ATOM 599 C CA . GLU A 1 79 ? 29.208 5.006 -21.518 1.00 44.62 79 GLU A CA 1
ATOM 600 C C . GLU A 1 79 ? 29.787 3.890 -20.634 1.00 44.62 79 GLU A C 1
ATOM 602 O O . GLU A 1 79 ? 30.935 3.490 -20.809 1.00 44.62 79 GLU A O 1
ATOM 607 N N . TYR A 1 80 ? 28.977 3.312 -19.743 1.00 42.44 80 TYR A N 1
ATOM 608 C CA . TYR A 1 80 ? 29.411 2.239 -18.847 1.00 42.44 80 TYR A CA 1
ATOM 609 C C . TYR A 1 80 ? 29.522 0.862 -19.539 1.00 42.44 80 TYR A C 1
ATOM 611 O O . TYR A 1 80 ? 30.469 0.110 -19.289 1.00 42.44 80 TYR A O 1
ATOM 619 N N . ILE A 1 81 ? 28.613 0.544 -20.476 1.00 46.47 81 ILE A N 1
ATOM 620 C CA . ILE A 1 81 ? 28.671 -0.684 -21.302 1.00 46.47 81 ILE A CA 1
ATOM 621 C C . ILE A 1 81 ? 29.981 -0.762 -22.103 1.00 46.47 81 ILE A C 1
ATOM 623 O O . ILE A 1 81 ? 30.496 -1.853 -22.340 1.00 46.47 81 ILE A O 1
ATOM 627 N N . ALA A 1 82 ? 30.561 0.380 -22.479 1.00 49.44 82 ALA A N 1
ATOM 628 C CA . ALA A 1 82 ? 31.807 0.426 -23.236 1.00 49.44 82 ALA A CA 1
ATOM 629 C C . ALA A 1 82 ? 33.055 0.029 -22.417 1.00 49.44 82 ALA A C 1
ATOM 631 O O . ALA A 1 82 ? 34.112 -0.196 -23.011 1.00 49.44 82 ALA A O 1
ATOM 632 N N . HIS A 1 83 ? 32.974 -0.036 -21.079 1.00 40.41 83 HIS A N 1
ATOM 633 C CA . HIS A 1 83 ? 34.153 -0.096 -20.197 1.00 40.41 83 HIS A CA 1
ATOM 634 C C . HIS A 1 83 ? 34.131 -1.212 -19.130 1.00 40.41 83 HIS A C 1
ATOM 636 O O . HIS A 1 83 ? 34.971 -1.196 -18.231 1.00 40.41 83 HIS A O 1
ATOM 642 N N . THR A 1 84 ? 33.237 -2.207 -19.227 1.00 39.44 84 THR A N 1
ATOM 643 C CA . THR A 1 84 ? 33.084 -3.270 -18.200 1.00 39.44 84 THR A CA 1
ATOM 644 C C . THR A 1 84 ? 33.318 -4.694 -18.787 1.00 39.44 84 THR A C 1
ATOM 646 O O . THR A 1 84 ? 33.006 -4.898 -19.960 1.00 39.44 84 THR A O 1
ATOM 649 N N . PRO A 1 85 ? 33.896 -5.680 -18.046 1.00 58.03 85 PRO A N 1
ATOM 650 C CA . PRO A 1 85 ? 34.510 -6.923 -18.582 1.00 58.03 85 PRO A CA 1
ATOM 651 C C . PRO A 1 85 ? 33.543 -7.998 -19.167 1.00 58.03 85 PRO A C 1
ATOM 653 O O . PRO A 1 85 ? 32.324 -7.822 -19.118 1.00 58.03 85 PRO A O 1
ATOM 656 N N . PRO A 1 86 ? 34.064 -9.160 -19.658 1.00 45.12 86 PRO A N 1
ATOM 657 C CA . PRO A 1 86 ? 33.341 -10.232 -20.379 1.00 45.12 86 PRO A CA 1
ATOM 658 C C . PRO A 1 86 ? 32.056 -10.774 -19.742 1.00 45.12 86 PRO A C 1
ATOM 660 O O . PRO A 1 86 ? 31.217 -11.336 -20.438 1.00 45.12 86 PRO A O 1
ATOM 663 N N . LEU A 1 87 ? 31.876 -10.606 -18.437 1.00 39.00 87 LEU A N 1
ATOM 664 C CA . LEU A 1 87 ? 30.755 -11.178 -17.706 1.00 39.00 87 LEU A CA 1
ATOM 665 C C . LEU A 1 87 ? 29.432 -10.406 -17.885 1.00 39.00 87 LEU A C 1
ATOM 667 O O . LEU A 1 87 ? 28.364 -11.016 -17.854 1.00 39.00 87 LEU A O 1
ATOM 671 N N . VAL A 1 88 ? 29.475 -9.092 -18.155 1.00 42.19 88 VAL A N 1
ATOM 672 C CA . VAL A 1 88 ? 28.279 -8.341 -18.594 1.00 42.19 88 VAL A CA 1
ATOM 673 C C . VAL A 1 88 ? 27.835 -8.847 -19.967 1.00 42.19 88 VAL A C 1
ATOM 675 O O . VAL A 1 88 ? 26.643 -9.031 -20.203 1.00 42.19 88 VAL A O 1
ATOM 678 N N . ASN A 1 89 ? 28.793 -9.162 -20.847 1.00 49.84 89 ASN A N 1
ATOM 679 C CA . ASN A 1 89 ? 28.506 -9.791 -22.134 1.00 49.84 89 ASN A CA 1
ATOM 680 C C . ASN A 1 89 ? 27.939 -11.207 -21.963 1.00 49.84 89 ASN A C 1
ATOM 682 O O . ASN A 1 89 ? 27.010 -11.559 -22.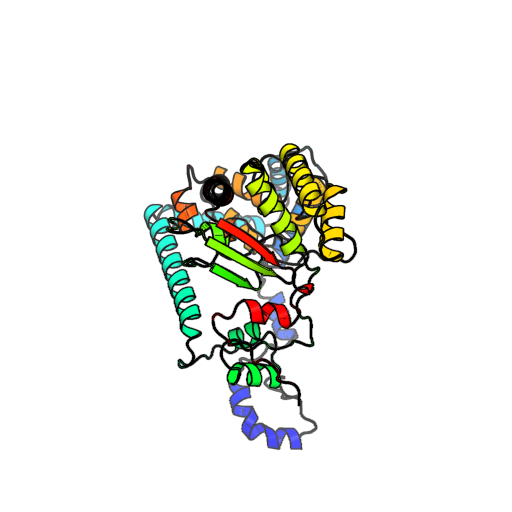681 1.00 49.84 89 ASN A O 1
ATOM 686 N N . GLU A 1 90 ? 28.425 -12.002 -21.005 1.00 47.00 90 GLU A N 1
ATOM 687 C CA . GLU A 1 90 ? 27.882 -13.338 -20.723 1.00 47.00 90 GLU A CA 1
ATOM 688 C C . GLU A 1 90 ? 26.454 -13.278 -20.155 1.00 47.00 90 GLU A C 1
ATOM 690 O O . GLU A 1 90 ? 25.571 -14.009 -20.612 1.00 47.00 90 GLU A O 1
ATOM 695 N N . TRP A 1 91 ? 26.184 -12.369 -19.211 1.00 46.97 91 TRP A N 1
ATOM 696 C CA . TRP A 1 91 ? 24.829 -12.128 -18.712 1.00 46.97 91 TRP A CA 1
ATOM 697 C C . TRP A 1 91 ? 23.901 -11.681 -19.846 1.00 46.97 91 TRP A C 1
ATOM 699 O O . TRP A 1 91 ? 22.843 -12.279 -20.025 1.00 46.97 91 TRP A O 1
ATOM 709 N N . MET A 1 92 ? 24.333 -10.733 -20.687 1.00 46.69 92 MET A N 1
ATOM 710 C CA . MET A 1 92 ? 23.586 -10.292 -21.873 1.00 46.69 92 MET A CA 1
ATOM 711 C C . MET A 1 92 ? 23.397 -11.409 -22.910 1.00 46.69 92 MET A C 1
ATOM 713 O O . MET A 1 92 ? 22.360 -11.453 -23.563 1.00 46.69 92 MET A O 1
ATOM 717 N N . GLN A 1 93 ? 24.340 -12.346 -23.052 1.00 53.47 93 GLN A N 1
ATOM 718 C CA . GLN A 1 93 ? 24.198 -13.521 -23.921 1.00 53.47 93 GLN A CA 1
ATOM 719 C C . GLN A 1 93 ? 23.174 -14.521 -23.372 1.00 53.47 93 GLN A C 1
ATOM 721 O O . GLN A 1 93 ? 22.327 -14.999 -24.127 1.00 53.47 93 GLN A O 1
ATOM 726 N N . ARG A 1 94 ? 23.183 -14.803 -22.060 1.00 50.12 94 ARG A N 1
ATOM 727 C CA . ARG A 1 94 ? 22.144 -15.621 -21.402 1.00 50.12 94 ARG A CA 1
ATOM 728 C C . ARG A 1 94 ? 20.772 -14.948 -21.505 1.00 50.12 94 ARG A C 1
ATOM 730 O O . ARG A 1 94 ? 19.773 -15.616 -21.782 1.00 50.12 94 ARG A O 1
ATOM 737 N N . LEU A 1 95 ? 20.743 -13.624 -21.357 1.00 44.22 95 LEU A N 1
ATOM 738 C CA . LEU A 1 95 ? 19.565 -12.789 -21.561 1.00 44.22 95 LEU A CA 1
ATOM 739 C C . LEU A 1 95 ? 19.090 -12.794 -23.014 1.00 44.22 95 LEU A C 1
ATOM 741 O O . LEU A 1 95 ? 17.896 -12.738 -23.240 1.00 44.22 95 LEU A O 1
ATOM 745 N N . ALA A 1 96 ? 19.989 -12.869 -23.996 1.00 51.00 96 ALA A N 1
ATOM 746 C CA . ALA A 1 96 ? 19.647 -12.939 -25.417 1.00 51.00 96 ALA A CA 1
ATOM 747 C C . ALA A 1 96 ? 19.179 -14.344 -25.841 1.00 51.00 96 ALA A C 1
ATOM 749 O O . ALA A 1 96 ? 18.345 -14.475 -26.737 1.00 51.00 96 ALA A O 1
ATOM 750 N N . ALA A 1 97 ? 19.664 -15.398 -25.175 1.00 50.22 97 ALA A N 1
ATOM 751 C CA . ALA A 1 97 ? 19.278 -16.783 -25.442 1.00 50.22 97 ALA A CA 1
ATOM 752 C C . ALA A 1 97 ? 17.887 -17.150 -24.880 1.00 50.22 97 ALA A C 1
ATOM 754 O O . ALA A 1 97 ? 17.175 -17.958 -25.477 1.00 50.22 97 ALA A O 1
ATOM 755 N N . ARG A 1 98 ? 17.460 -16.544 -23.762 1.00 48.94 98 ARG A N 1
ATOM 756 C CA . ARG A 1 98 ? 16.145 -16.798 -23.132 1.00 48.94 98 ARG A CA 1
ATOM 757 C C . ARG A 1 98 ? 14.934 -16.374 -23.988 1.00 48.94 98 ARG A C 1
ATOM 759 O O . ARG A 1 98 ? 14.015 -17.181 -24.133 1.00 48.94 98 ARG A O 1
ATOM 766 N N . PRO A 1 99 ? 14.904 -15.185 -24.618 1.00 43.72 99 PRO A N 1
ATOM 767 C CA . PRO A 1 99 ? 13.856 -14.775 -25.540 1.00 43.72 99 PRO A CA 1
ATOM 768 C C . PRO A 1 99 ? 13.669 -15.754 -26.691 1.00 43.72 99 PRO A C 1
ATOM 770 O O . PRO A 1 99 ? 12.540 -15.966 -27.097 1.00 43.72 99 PRO A O 1
ATOM 773 N N . ALA A 1 100 ? 14.713 -16.420 -27.196 1.00 47.66 100 ALA A N 1
ATOM 774 C CA . ALA A 1 100 ? 14.564 -17.406 -28.275 1.00 47.66 100 ALA A CA 1
ATOM 775 C C . ALA A 1 100 ? 13.777 -18.665 -27.850 1.00 47.66 100 ALA A C 1
ATOM 777 O O . ALA A 1 100 ? 13.172 -19.329 -28.695 1.00 47.66 100 ALA A O 1
ATOM 778 N N . PHE A 1 101 ? 13.770 -18.983 -26.552 1.00 44.91 101 PHE A N 1
ATOM 779 C CA . PHE A 1 101 ? 12.970 -20.059 -25.969 1.00 44.91 101 PHE A CA 1
ATOM 780 C C . PHE A 1 101 ? 11.531 -19.594 -25.706 1.00 44.91 101 PHE A C 1
ATOM 782 O O . PHE A 1 101 ? 10.588 -20.223 -26.181 1.00 44.91 101 PHE A O 1
ATOM 789 N N . TYR A 1 102 ? 11.356 -18.451 -25.033 1.00 40.91 102 TYR A N 1
ATOM 790 C CA . TYR A 1 102 ? 10.032 -17.944 -24.645 1.00 40.91 102 TYR A CA 1
ATOM 791 C C . TYR A 1 102 ? 9.247 -17.271 -25.780 1.00 40.91 102 TYR A C 1
ATOM 793 O O . TYR A 1 102 ? 8.026 -17.331 -25.778 1.00 40.91 102 TYR A O 1
ATOM 801 N N . SER A 1 103 ? 9.905 -16.698 -26.793 1.00 44.88 103 SER A N 1
ATOM 802 C CA . SER A 1 103 ? 9.241 -16.127 -27.987 1.00 44.88 103 SER A CA 1
ATOM 803 C C . SER A 1 103 ? 8.534 -17.174 -28.845 1.00 44.88 103 SER A C 1
ATOM 805 O O . SER A 1 103 ? 7.684 -16.831 -29.662 1.00 44.88 103 SER A O 1
ATOM 807 N N . LYS A 1 104 ? 8.878 -18.454 -28.661 1.00 46.62 104 LYS A N 1
ATOM 808 C CA . LYS A 1 104 ? 8.204 -19.584 -29.305 1.00 46.62 104 LYS A CA 1
ATOM 809 C C . LYS A 1 104 ? 7.009 -20.088 -28.503 1.00 46.62 104 LYS A C 1
ATOM 811 O O . LYS A 1 104 ? 6.235 -20.882 -29.030 1.00 46.62 104 LYS A O 1
ATOM 816 N N . VAL A 1 105 ? 6.863 -19.658 -27.249 1.00 45.12 105 VAL A N 1
ATOM 817 C CA . VAL A 1 105 ? 5.717 -20.000 -26.409 1.00 45.12 105 VAL A CA 1
ATOM 818 C C . VAL A 1 105 ? 4.637 -18.950 -26.672 1.00 45.12 105 VAL A C 1
ATOM 820 O O . VAL A 1 105 ? 4.868 -17.769 -26.410 1.00 45.12 105 VAL A O 1
ATOM 823 N N . PRO A 1 106 ? 3.466 -19.327 -27.218 1.00 59.88 106 PRO A N 1
ATOM 824 C CA . PRO A 1 106 ? 2.389 -18.371 -27.447 1.00 59.88 106 PRO A CA 1
ATOM 825 C C . PRO A 1 106 ? 2.022 -17.651 -26.145 1.00 59.88 106 PRO A C 1
ATOM 827 O O . PRO A 1 106 ? 1.945 -18.300 -25.102 1.00 59.88 106 PRO A O 1
ATOM 830 N N . LEU A 1 107 ? 1.731 -16.344 -26.203 1.00 52.41 107 LEU A N 1
ATOM 831 C CA . LEU A 1 107 ? 1.306 -15.557 -25.033 1.00 52.41 107 LEU A CA 1
ATOM 832 C C . LEU A 1 107 ? 0.189 -16.268 -24.256 1.00 52.41 107 LEU A C 1
ATOM 834 O O . LEU A 1 107 ? 0.270 -16.394 -23.041 1.00 52.41 107 LEU A O 1
ATOM 838 N N . GLN A 1 108 ? -0.775 -16.851 -24.974 1.00 58.41 108 GLN A N 1
ATOM 839 C CA . GLN A 1 108 ? -1.860 -17.636 -24.389 1.00 58.41 108 GLN A CA 1
ATOM 840 C C . GLN A 1 108 ? -1.373 -18.827 -23.547 1.00 58.41 108 GLN A C 1
ATOM 842 O O . GLN A 1 108 ? -1.961 -19.128 -22.513 1.00 58.41 108 GLN A O 1
ATOM 847 N N . ALA A 1 109 ? -0.307 -19.514 -23.960 1.00 49.28 109 ALA A N 1
ATOM 848 C CA . ALA A 1 109 ? 0.253 -20.632 -23.206 1.00 49.28 109 ALA A CA 1
ATOM 849 C C . ALA A 1 109 ? 0.952 -20.151 -21.923 1.00 49.28 109 ALA A C 1
ATOM 851 O O . ALA A 1 109 ? 0.779 -20.770 -20.875 1.00 49.28 109 ALA A O 1
ATOM 852 N N . CYS A 1 110 ? 1.663 -19.019 -21.977 1.00 47.53 110 CYS A N 1
ATOM 853 C CA . CYS A 1 110 ? 2.212 -18.368 -20.784 1.00 47.53 110 CYS A CA 1
ATOM 854 C C . CYS A 1 110 ? 1.095 -17.924 -19.828 1.00 47.53 110 CYS A C 1
ATOM 856 O O . CYS A 1 110 ? 1.151 -18.235 -18.641 1.00 47.53 110 CYS A O 1
ATOM 858 N N . THR A 1 111 ? 0.048 -17.273 -20.344 1.00 50.31 111 THR A N 1
ATOM 859 C CA . THR A 1 111 ? -1.141 -16.877 -19.576 1.00 50.31 111 THR A CA 1
ATOM 860 C C . THR A 1 111 ? -1.784 -18.077 -18.884 1.00 50.31 111 THR A C 1
ATOM 862 O O . THR A 1 111 ? -2.052 -18.021 -17.687 1.00 50.31 111 THR A O 1
ATOM 865 N N . ASN A 1 112 ? -1.985 -19.184 -19.605 1.00 56.78 112 ASN A N 1
ATOM 866 C CA . ASN A 1 112 ? -2.573 -20.400 -19.044 1.00 56.78 112 ASN A CA 1
ATOM 867 C C . ASN A 1 112 ? -1.691 -21.014 -17.947 1.00 56.78 112 ASN A C 1
ATOM 869 O O . ASN A 1 112 ? -2.214 -21.456 -16.928 1.00 56.78 112 ASN A O 1
ATOM 873 N N . LEU A 1 113 ? -0.365 -21.017 -18.124 1.00 46.62 113 LEU A N 1
ATOM 874 C CA . LEU A 1 113 ? 0.569 -21.523 -17.116 1.00 46.62 113 LEU A CA 1
ATOM 875 C C . LEU A 1 113 ? 0.536 -20.675 -15.840 1.00 46.62 113 LEU A C 1
ATOM 877 O O . LEU A 1 113 ? 0.472 -21.223 -14.745 1.00 46.62 113 LEU A O 1
ATOM 881 N N . VAL A 1 114 ? 0.543 -19.347 -15.974 1.00 49.16 114 VAL A N 1
ATOM 882 C CA . VAL A 1 114 ? 0.449 -18.425 -14.832 1.00 49.16 114 VAL A CA 1
ATOM 883 C C . VAL A 1 114 ? -0.875 -18.611 -14.088 1.00 49.16 114 VAL A C 1
ATOM 885 O O . VAL A 1 114 ? -0.868 -18.681 -12.860 1.00 49.16 114 VAL A O 1
ATOM 888 N N . LYS A 1 115 ? -1.995 -18.755 -14.812 1.00 56.41 115 LYS A N 1
ATOM 889 C CA . LYS A 1 115 ? -3.309 -19.051 -14.216 1.00 56.41 115 LYS A CA 1
ATOM 890 C C . LYS A 1 115 ? -3.294 -20.386 -13.465 1.00 56.41 115 LYS A C 1
ATOM 892 O O . LYS A 1 115 ? -3.690 -20.415 -12.307 1.00 56.41 115 LYS A O 1
ATOM 897 N N . ALA A 1 116 ? -2.729 -21.442 -14.051 1.00 53.84 116 ALA A N 1
ATOM 898 C CA . ALA A 1 116 ? -2.617 -22.749 -13.403 1.00 53.84 116 ALA A CA 1
ATOM 899 C C . ALA A 1 116 ? -1.724 -22.731 -12.146 1.00 53.84 116 ALA A C 1
ATOM 901 O O . ALA A 1 116 ? -2.071 -23.331 -11.132 1.00 53.84 116 ALA A O 1
ATOM 902 N N . VAL A 1 117 ? -0.585 -22.025 -12.177 1.00 47.66 117 VAL A N 1
ATOM 903 C CA . VAL A 1 117 ? 0.276 -21.853 -10.990 1.00 47.66 117 VAL A CA 1
ATOM 904 C C . VAL A 1 117 ? -0.453 -21.058 -9.910 1.00 47.66 117 VAL A C 1
ATOM 906 O O . VAL A 1 117 ? -0.394 -21.438 -8.744 1.00 47.66 117 VAL A O 1
ATOM 909 N N . HIS A 1 118 ? -1.170 -19.993 -10.283 1.00 52.41 118 HIS A N 1
ATOM 910 C CA . HIS A 1 118 ? -1.977 -19.221 -9.343 1.00 52.41 118 HIS A CA 1
ATOM 911 C C . HIS A 1 118 ? -3.056 -20.086 -8.684 1.00 52.41 118 HIS A C 1
ATOM 913 O O . HIS A 1 118 ? -3.143 -20.109 -7.461 1.00 52.41 118 HIS A O 1
ATOM 919 N N . GLU A 1 119 ? -3.825 -20.840 -9.471 1.00 60.81 119 GLU A N 1
ATOM 920 C CA . GLU A 1 119 ? -4.833 -21.785 -8.975 1.00 60.81 119 GLU A CA 1
ATOM 921 C C . GLU A 1 119 ? -4.220 -22.824 -8.028 1.00 60.81 119 GLU A C 1
ATOM 923 O O . GLU A 1 119 ? -4.784 -23.093 -6.968 1.00 60.81 119 GLU A O 1
ATOM 928 N N . LEU A 1 120 ? -3.034 -23.351 -8.351 1.00 48.59 120 LEU A N 1
ATOM 929 C CA . LEU A 1 120 ? -2.308 -24.281 -7.487 1.00 48.59 120 LEU A CA 1
ATOM 930 C C . LEU A 1 120 ? -1.874 -23.621 -6.169 1.00 48.59 120 LEU A C 1
ATOM 932 O O . LEU A 1 120 ? -2.079 -24.198 -5.105 1.00 48.59 120 LEU A O 1
ATOM 936 N N . THR A 1 121 ? -1.306 -22.410 -6.212 1.00 47.78 121 THR A N 1
ATOM 937 C CA . THR A 1 121 ? -0.928 -21.660 -5.001 1.00 47.78 121 THR A CA 1
ATOM 938 C C . THR A 1 121 ? -2.151 -21.330 -4.143 1.00 47.78 121 THR A C 1
ATOM 940 O O . THR A 1 121 ? -2.085 -21.446 -2.922 1.00 47.78 121 THR A O 1
ATOM 943 N N . GLN A 1 122 ? -3.286 -20.985 -4.759 1.00 54.28 122 GLN A N 1
ATOM 944 C CA . GLN A 1 122 ? -4.545 -20.764 -4.044 1.00 54.28 122 GLN A CA 1
ATOM 945 C C . GLN A 1 122 ? -5.065 -22.051 -3.401 1.00 54.28 122 GLN A C 1
ATOM 947 O O . GLN A 1 122 ? -5.453 -22.040 -2.236 1.00 54.28 122 GLN A O 1
ATOM 952 N N . ALA A 1 123 ? -5.022 -23.178 -4.117 1.00 55.25 123 ALA A N 1
ATOM 953 C CA . ALA A 1 123 ? -5.390 -24.479 -3.564 1.00 55.25 123 ALA A CA 1
ATOM 954 C C . ALA A 1 123 ? -4.493 -24.862 -2.374 1.00 55.25 123 ALA A C 1
ATOM 956 O O . ALA A 1 123 ? -4.986 -25.373 -1.369 1.00 55.25 123 ALA A O 1
ATOM 957 N N . MET A 1 124 ? -3.193 -24.557 -2.442 1.00 45.06 124 MET A N 1
ATOM 958 C CA . MET A 1 124 ? -2.268 -24.747 -1.323 1.00 45.06 124 MET A CA 1
ATOM 959 C C . MET A 1 124 ? -2.613 -23.847 -0.132 1.00 45.06 124 MET A C 1
ATOM 961 O O . MET A 1 124 ? -2.684 -24.351 0.981 1.00 45.06 124 MET A O 1
ATOM 965 N N . ALA A 1 125 ? -2.901 -22.559 -0.347 1.00 48.50 125 ALA A N 1
ATOM 966 C CA . ALA A 1 125 ? -3.310 -21.641 0.722 1.00 48.50 125 ALA A CA 1
ATOM 967 C C . ALA A 1 125 ? -4.634 -22.068 1.388 1.00 48.50 125 ALA A C 1
ATOM 969 O O . ALA A 1 125 ? -4.776 -21.999 2.608 1.00 48.50 125 ALA A O 1
ATOM 970 N N . MET A 1 126 ? -5.590 -22.575 0.604 1.00 52.25 126 MET A N 1
ATOM 971 C CA . MET A 1 126 ? -6.829 -23.168 1.120 1.00 52.25 126 MET A CA 1
ATOM 972 C C . MET A 1 126 ? -6.552 -24.438 1.932 1.00 52.25 126 MET A C 1
ATOM 974 O O . MET A 1 126 ? -7.093 -24.592 3.023 1.00 52.25 126 MET A O 1
ATOM 978 N N . THR A 1 127 ? -5.649 -25.301 1.459 1.00 50.88 127 THR A N 1
ATOM 979 C CA . THR A 1 127 ? -5.203 -26.489 2.204 1.00 50.88 127 THR A CA 1
ATOM 980 C C . THR A 1 127 ? -4.504 -26.087 3.510 1.00 50.88 127 THR A C 1
ATOM 982 O O . THR A 1 127 ? -4.743 -26.697 4.546 1.00 50.88 127 THR A O 1
ATOM 985 N N . GLU A 1 128 ? -3.698 -25.019 3.515 1.00 46.78 128 GLU A N 1
ATOM 986 C CA . GLU A 1 128 ? -3.092 -24.454 4.732 1.00 46.78 128 GLU A CA 1
ATOM 987 C C . GLU A 1 128 ? -4.142 -23.924 5.722 1.00 46.78 128 GLU A C 1
ATOM 989 O O . GLU A 1 128 ? -3.940 -24.013 6.935 1.00 46.78 128 GLU A O 1
ATOM 994 N N . MET A 1 129 ? -5.267 -23.386 5.237 1.00 45.91 129 MET A N 1
ATOM 995 C CA . MET A 1 129 ? -6.401 -22.999 6.084 1.00 45.91 129 MET A CA 1
ATOM 996 C C . MET A 1 129 ? -7.149 -24.223 6.632 1.00 45.91 129 MET A C 1
ATOM 998 O O . MET A 1 129 ? -7.507 -24.234 7.809 1.00 45.91 129 MET A O 1
ATOM 1002 N N . GLU A 1 130 ? -7.333 -25.269 5.823 1.00 44.81 130 GLU A N 1
ATOM 1003 C CA . GLU A 1 130 ? -7.939 -26.544 6.234 1.00 44.81 130 GLU A CA 1
ATOM 1004 C C . GLU A 1 130 ? -7.051 -27.332 7.210 1.00 44.81 130 GLU A C 1
ATOM 1006 O O . GLU A 1 130 ? -7.557 -28.010 8.100 1.00 44.81 130 GLU A O 1
ATOM 1011 N N . MET A 1 131 ? -5.727 -27.174 7.136 1.00 43.59 131 MET A N 1
ATOM 1012 C CA . MET A 1 131 ? -4.769 -27.732 8.095 1.00 43.59 131 MET A CA 1
ATOM 1013 C C . MET A 1 131 ? -4.932 -27.167 9.516 1.00 43.59 131 MET A C 1
ATOM 1015 O O . MET A 1 131 ? -4.425 -27.753 10.465 1.00 43.59 131 MET A O 1
ATOM 1019 N N . VAL A 1 132 ? -5.672 -26.070 9.711 1.00 46.62 132 VAL A N 1
ATOM 1020 C CA . VAL A 1 132 ? -6.021 -25.542 11.047 1.00 46.62 132 VAL A CA 1
ATOM 1021 C C . VAL A 1 132 ? -7.236 -26.280 11.650 1.00 46.62 132 VAL A C 1
ATOM 1023 O O . VAL A 1 132 ? -7.780 -25.868 12.674 1.00 46.62 132 VAL A O 1
ATOM 1026 N N . HIS A 1 133 ? -7.688 -27.390 11.052 1.00 42.69 133 HIS A N 1
ATOM 1027 C CA . HIS A 1 133 ? -8.749 -28.209 11.630 1.00 42.69 133 HIS A CA 1
ATOM 1028 C C . HIS A 1 133 ? -8.248 -28.953 12.891 1.00 42.69 133 HIS A C 1
ATOM 1030 O O . HIS A 1 133 ? -7.204 -29.602 12.830 1.00 42.69 133 HIS A O 1
ATOM 1036 N N . PRO A 1 134 ? -8.991 -28.963 14.020 1.00 42.41 134 PRO A N 1
ATOM 1037 C CA . PRO A 1 134 ? -8.523 -29.491 15.317 1.00 42.41 134 PRO A CA 1
ATOM 1038 C C . PRO A 1 134 ? -8.184 -30.993 15.383 1.00 42.41 134 PRO A C 1
ATOM 1040 O O . PRO A 1 134 ? -7.921 -31.508 16.466 1.00 42.41 134 PRO A O 1
ATOM 1043 N N . GLN A 1 135 ? -8.285 -31.730 14.274 1.00 43.53 135 GLN A N 1
ATOM 1044 C CA . GLN A 1 135 ? -8.242 -33.198 14.255 1.00 43.53 135 GLN A CA 1
ATOM 1045 C C . GLN A 1 135 ? -7.444 -33.793 13.080 1.00 43.53 135 GLN A C 1
ATOM 1047 O O . GLN A 1 135 ? -7.484 -35.004 12.891 1.00 43.53 135 GLN A O 1
ATOM 1052 N N . GLY A 1 136 ? -6.731 -32.984 12.289 1.00 43.25 136 GLY A N 1
ATOM 1053 C CA . GLY A 1 136 ? -5.913 -33.467 11.169 1.00 43.25 136 GLY A CA 1
ATOM 1054 C C . GLY A 1 136 ? -4.428 -33.227 11.418 1.00 43.25 136 GLY A C 1
ATOM 1055 O O . GLY A 1 136 ? -4.055 -32.141 11.849 1.00 43.25 136 GLY A O 1
ATOM 1056 N N . ASP A 1 137 ? -3.598 -34.238 11.166 1.00 42.97 137 ASP A N 1
ATOM 1057 C CA . ASP A 1 137 ? -2.140 -34.218 11.326 1.00 42.97 137 ASP A CA 1
ATOM 1058 C C . ASP A 1 137 ? -1.484 -32.921 10.808 1.00 42.97 137 ASP A C 1
ATOM 1060 O O . ASP A 1 137 ? -1.345 -32.689 9.607 1.00 42.97 137 ASP A O 1
ATOM 1064 N N . LEU A 1 138 ? -1.031 -32.082 11.739 1.00 46.62 138 LEU A N 1
ATOM 1065 C CA . LEU A 1 138 ? -0.256 -30.871 11.480 1.00 46.62 138 LEU A CA 1
ATOM 1066 C C . LEU A 1 138 ? 1.217 -31.146 11.756 1.00 46.62 138 LEU A C 1
ATOM 1068 O O . LEU A 1 138 ? 1.625 -31.047 12.909 1.00 46.62 138 LEU A O 1
ATOM 1072 N N . LEU A 1 139 ? 2.052 -31.425 10.752 1.00 48.47 139 LEU A N 1
ATOM 1073 C CA . LEU A 1 139 ? 3.504 -31.442 10.983 1.00 48.47 139 LEU A CA 1
ATOM 1074 C C . LEU A 1 139 ? 4.301 -30.886 9.804 1.00 48.47 139 LEU A C 1
ATOM 1076 O O . LEU A 1 139 ? 5.126 -31.565 9.202 1.00 48.47 139 LEU A O 1
ATOM 1080 N N . ASN A 1 140 ? 4.151 -29.588 9.557 1.00 58.12 140 ASN A N 1
ATOM 1081 C CA . ASN A 1 140 ? 5.349 -28.811 9.273 1.00 58.12 140 ASN A CA 1
ATOM 1082 C C . ASN A 1 140 ? 5.627 -27.922 10.492 1.00 58.12 140 ASN A C 1
ATOM 1084 O O . ASN A 1 140 ? 5.015 -26.872 10.692 1.00 58.12 140 ASN A O 1
ATOM 1088 N N . HIS A 1 141 ? 6.533 -28.409 11.342 1.00 59.09 141 HIS A N 1
ATOM 1089 C CA . HIS A 1 141 ? 6.967 -27.749 12.570 1.00 59.09 141 HIS A CA 1
ATOM 1090 C C . HIS A 1 141 ? 7.431 -26.306 12.345 1.00 59.09 141 HIS A C 1
ATOM 1092 O O . HIS A 1 141 ? 7.276 -25.483 13.242 1.00 59.09 141 HIS A O 1
ATOM 1098 N N . GLU A 1 142 ? 7.935 -25.980 11.154 1.00 56.19 142 GLU A N 1
ATOM 1099 C CA . GLU A 1 142 ? 8.366 -24.631 10.790 1.00 56.19 142 GLU A CA 1
ATOM 1100 C C . GLU A 1 142 ? 7.207 -23.624 10.846 1.00 56.19 142 GLU A C 1
ATOM 1102 O O . GLU A 1 142 ? 7.356 -22.531 11.391 1.00 56.19 142 GLU A O 1
ATOM 1107 N N . TRP A 1 143 ? 6.011 -24.012 10.390 1.00 58.28 143 TRP A N 1
ATOM 1108 C CA . TRP A 1 143 ? 4.828 -23.146 10.416 1.00 58.28 143 TRP A CA 1
ATOM 1109 C C . TRP A 1 143 ? 4.259 -22.958 11.819 1.00 58.28 143 TRP A C 1
ATOM 1111 O O . TRP A 1 143 ? 3.838 -21.852 12.164 1.00 58.28 143 TRP A O 1
ATOM 1121 N N . ILE A 1 144 ? 4.276 -24.009 12.645 1.00 64.31 144 ILE A N 1
ATOM 1122 C CA . ILE A 1 144 ? 3.872 -23.910 14.055 1.00 64.31 144 ILE A CA 1
ATOM 1123 C C . ILE A 1 144 ? 4.840 -22.985 14.788 1.00 64.31 144 ILE A C 1
ATOM 1125 O O . ILE A 1 144 ? 4.400 -22.043 15.437 1.00 64.31 144 ILE A O 1
ATOM 1129 N N . VAL A 1 145 ? 6.150 -23.189 14.628 1.00 65.62 145 VAL A N 1
ATOM 1130 C CA . VAL A 1 145 ? 7.178 -22.328 15.226 1.00 65.62 145 VAL A CA 1
ATOM 1131 C C . VAL A 1 145 ? 7.021 -20.879 14.766 1.00 65.62 145 VAL A C 1
ATOM 1133 O O . VAL A 1 145 ? 7.109 -19.980 15.597 1.00 65.62 145 VAL A O 1
ATOM 1136 N N . LYS A 1 146 ? 6.718 -20.641 13.483 1.00 64.94 146 LYS A N 1
ATOM 1137 C CA . LYS A 1 146 ? 6.463 -19.299 12.939 1.00 64.94 146 LYS A CA 1
ATOM 1138 C C . LYS A 1 146 ? 5.212 -18.649 13.540 1.00 64.94 146 LYS A C 1
ATOM 1140 O O . LYS A 1 146 ? 5.265 -17.483 13.913 1.00 64.94 146 LYS A O 1
ATOM 1145 N N . ARG A 1 147 ? 4.097 -19.382 13.672 1.00 65.69 147 ARG A N 1
ATOM 1146 C CA . ARG A 1 147 ? 2.835 -18.858 14.241 1.00 65.69 147 ARG A CA 1
ATOM 1147 C C . ARG A 1 147 ? 2.904 -18.637 15.747 1.00 65.69 147 ARG A C 1
ATOM 1149 O O . ARG A 1 147 ? 2.455 -17.613 16.247 1.00 65.69 147 ARG A O 1
ATOM 1156 N N . VAL A 1 148 ? 3.466 -19.600 16.467 1.00 69.81 148 VAL A N 1
ATOM 1157 C CA . VAL A 1 148 ? 3.705 -19.524 17.915 1.00 69.81 148 VAL A CA 1
ATOM 1158 C C . VAL A 1 148 ? 4.837 -18.538 18.229 1.00 69.81 148 VAL A C 1
ATOM 1160 O O . VAL A 1 148 ? 4.993 -18.102 19.374 1.00 69.81 148 VAL A O 1
ATOM 1163 N N . ASN A 1 149 ? 5.605 -18.186 17.194 1.00 68.00 149 ASN A N 1
ATOM 1164 C CA . ASN A 1 149 ? 6.743 -17.288 17.218 1.00 68.00 149 ASN A CA 1
ATOM 1165 C C . ASN A 1 149 ? 7.704 -17.639 18.359 1.00 68.00 149 ASN A C 1
ATOM 1167 O O . ASN A 1 149 ? 8.121 -16.799 19.144 1.00 68.00 149 ASN A O 1
ATOM 1171 N N . SER A 1 150 ? 7.938 -18.933 18.560 1.00 67.94 150 SER A N 1
ATOM 1172 C CA . SER A 1 150 ? 8.782 -19.439 19.634 1.00 67.94 150 SER A CA 1
ATOM 1173 C C . SER A 1 150 ? 9.086 -20.905 19.381 1.00 67.94 150 SER A C 1
ATOM 1175 O O . SER A 1 150 ? 8.196 -21.693 19.067 1.00 67.94 150 SER A O 1
ATOM 1177 N N . VAL A 1 151 ? 10.346 -21.276 19.586 1.00 74.25 151 VAL A N 1
ATOM 1178 C CA . VAL A 1 151 ? 10.784 -22.678 19.648 1.00 74.25 151 VAL A CA 1
ATOM 1179 C C . VAL A 1 151 ? 10.748 -23.229 21.075 1.00 74.25 151 VAL A C 1
ATOM 1181 O O . VAL A 1 151 ? 11.159 -24.364 21.311 1.00 74.25 151 VAL A O 1
ATOM 1184 N N . SER A 1 152 ? 10.299 -22.434 22.054 1.00 78.25 152 SER A N 1
ATOM 1185 C CA . SER A 1 152 ? 10.273 -22.886 23.442 1.00 78.25 152 SER A CA 1
ATOM 1186 C C . SER A 1 152 ? 9.255 -24.009 23.624 1.00 78.25 152 SER A C 1
ATOM 1188 O O . SER A 1 152 ? 8.137 -23.965 23.105 1.00 78.25 152 SER A O 1
ATOM 1190 N N . ILE A 1 153 ? 9.633 -25.009 24.421 1.00 76.62 153 ILE A N 1
ATOM 1191 C CA . ILE A 1 153 ? 8.759 -26.141 24.744 1.00 76.62 153 ILE A CA 1
ATOM 1192 C C . ILE A 1 153 ? 7.450 -25.637 25.358 1.00 76.62 153 ILE A C 1
ATOM 1194 O O . ILE A 1 153 ? 6.390 -26.120 24.987 1.00 76.62 153 ILE A O 1
ATOM 1198 N N . ALA A 1 154 ? 7.495 -24.624 26.229 1.00 78.69 154 ALA A N 1
ATOM 1199 C CA . ALA A 1 154 ? 6.300 -24.045 26.843 1.00 78.69 154 ALA A CA 1
ATOM 1200 C C . ALA A 1 154 ? 5.314 -23.484 25.804 1.00 78.69 154 ALA A C 1
ATOM 1202 O O . ALA A 1 154 ? 4.108 -23.675 25.927 1.00 78.69 154 ALA A O 1
ATOM 1203 N N . ALA A 1 155 ? 5.822 -22.834 24.759 1.00 77.75 155 ALA A N 1
ATOM 1204 C CA . ALA A 1 155 ? 5.008 -22.265 23.698 1.00 77.75 155 ALA A CA 1
ATOM 1205 C C . ALA A 1 155 ? 4.355 -23.329 22.810 1.00 77.75 155 ALA A C 1
ATOM 1207 O O . ALA A 1 155 ? 3.166 -23.241 22.505 1.00 77.75 155 ALA A O 1
ATOM 1208 N N . LEU A 1 156 ? 5.128 -24.348 22.428 1.00 79.69 156 LEU A N 1
ATOM 1209 C CA . LEU A 1 156 ? 4.640 -25.479 21.638 1.00 79.69 156 LEU A CA 1
ATOM 1210 C C . LEU A 1 156 ? 3.648 -26.332 22.441 1.00 79.69 156 LEU A C 1
ATOM 1212 O O . LEU A 1 156 ? 2.626 -26.767 21.907 1.00 79.69 156 LEU A O 1
ATOM 1216 N N . MET A 1 157 ? 3.912 -26.519 23.737 1.00 79.00 157 MET A N 1
ATOM 1217 C CA . MET A 1 157 ? 2.997 -27.181 24.665 1.00 79.00 157 MET A CA 1
ATOM 1218 C C . MET A 1 157 ? 1.708 -26.385 24.821 1.00 79.00 157 MET A C 1
ATOM 1220 O O . MET A 1 157 ? 0.643 -26.983 24.729 1.00 79.00 157 MET A O 1
ATOM 1224 N N . TRP A 1 158 ? 1.778 -25.061 24.988 1.00 84.94 158 TRP A N 1
ATOM 1225 C CA . TRP A 1 158 ? 0.579 -24.226 24.994 1.00 84.94 158 TRP A CA 1
ATOM 1226 C C . TRP A 1 158 ? -0.210 -24.403 23.695 1.00 84.94 158 TRP A C 1
ATOM 1228 O O . TRP A 1 158 ? -1.365 -24.791 23.763 1.00 84.94 158 TRP A O 1
ATOM 1238 N N . PHE A 1 159 ? 0.409 -24.241 22.522 1.00 81.75 159 PHE A N 1
ATOM 1239 C CA . PHE A 1 159 ? -0.287 -24.369 21.233 1.00 81.75 159 PHE A CA 1
ATOM 1240 C C . PHE A 1 159 ? -0.982 -25.728 21.059 1.00 81.75 159 PHE A C 1
ATOM 1242 O O . PHE A 1 159 ? -2.083 -25.794 20.525 1.00 81.75 159 PHE A O 1
ATOM 1249 N N . SER A 1 160 ? -0.364 -26.803 21.553 1.00 77.62 160 SER A N 1
ATOM 1250 C CA . SER A 1 160 ? -0.910 -28.164 21.453 1.00 77.62 160 SER A CA 1
ATOM 1251 C C . SER A 1 160 ? -2.083 -28.437 22.406 1.00 77.62 160 SER A C 1
ATOM 1253 O O . SER A 1 160 ? -2.827 -29.387 22.187 1.00 77.62 160 SER A O 1
ATOM 1255 N N . HIS A 1 161 ? -2.238 -27.646 23.474 1.00 82.06 161 HIS A N 1
ATOM 1256 C CA . HIS A 1 161 ? -3.248 -27.866 24.523 1.00 82.06 161 HIS A CA 1
ATOM 1257 C C . HIS A 1 161 ? -4.229 -26.695 24.685 1.00 82.06 161 HIS A C 1
ATOM 1259 O O . HIS A 1 161 ? -5.198 -26.808 25.437 1.00 82.06 161 HIS A O 1
ATOM 1265 N N . ALA A 1 162 ? -3.976 -25.573 24.013 1.00 78.69 162 ALA A N 1
ATOM 1266 C CA . ALA A 1 162 ? -4.785 -24.371 24.077 1.00 78.69 162 ALA A CA 1
ATOM 1267 C C . ALA A 1 162 ? -6.192 -24.660 23.533 1.00 78.69 162 ALA A C 1
ATOM 1269 O O . ALA A 1 162 ? -6.325 -25.157 22.409 1.00 78.69 162 ALA A O 1
ATOM 1270 N N . PRO A 1 163 ? -7.261 -24.352 24.288 1.00 78.25 163 PRO A N 1
ATOM 1271 C CA . PRO A 1 163 ? -8.600 -24.412 23.731 1.00 78.25 163 PRO A CA 1
ATOM 1272 C C . PRO A 1 163 ? -8.742 -23.373 22.613 1.00 78.25 163 PRO A C 1
ATOM 1274 O O . PRO A 1 163 ? -8.080 -22.333 22.610 1.00 78.25 163 PRO A O 1
ATOM 1277 N N . LEU A 1 164 ? -9.634 -23.641 21.657 1.00 69.69 164 LEU A N 1
ATOM 1278 C CA . LEU A 1 164 ? -9.929 -22.692 20.586 1.00 69.69 164 LEU A CA 1
ATOM 1279 C C . LEU A 1 164 ? -10.320 -21.329 21.183 1.00 69.69 164 LEU A C 1
ATOM 1281 O O . LEU A 1 164 ? -11.248 -21.243 21.986 1.00 69.69 164 LEU A O 1
ATOM 1285 N N . GLY A 1 165 ? -9.615 -20.275 20.768 1.00 65.62 165 GLY A N 1
ATOM 1286 C CA . GLY A 1 165 ? -9.822 -18.907 21.253 1.00 65.62 165 GLY A CA 1
ATOM 1287 C C . GLY A 1 165 ? -8.973 -18.506 22.464 1.00 65.62 165 GLY A C 1
ATOM 1288 O O . GLY A 1 165 ? -9.088 -17.366 22.910 1.00 65.62 165 GLY A O 1
ATOM 1289 N N . ASP A 1 166 ? -8.121 -19.391 22.988 1.00 71.62 166 ASP A N 1
ATOM 1290 C CA . ASP A 1 166 ? -7.151 -19.023 24.023 1.00 71.62 166 ASP A CA 1
ATOM 1291 C C . ASP A 1 166 ? -6.053 -18.096 23.474 1.00 71.62 166 ASP A C 1
ATOM 1293 O O . ASP A 1 166 ? -5.685 -18.160 22.297 1.00 71.62 166 ASP A O 1
ATOM 1297 N N . VAL A 1 167 ? -5.510 -17.232 24.334 1.00 73.75 167 VAL A N 1
ATOM 1298 C CA . VAL A 1 167 ? -4.528 -16.206 23.955 1.00 73.75 167 VAL A CA 1
ATOM 1299 C C . VAL A 1 167 ? -3.277 -16.346 24.810 1.00 73.75 167 VAL A C 1
ATOM 1301 O O . VAL A 1 167 ? -3.296 -16.112 26.018 1.00 73.75 167 VAL A O 1
ATOM 1304 N N . ARG A 1 168 ? -2.151 -16.664 24.169 1.00 76.50 168 ARG A N 1
ATOM 1305 C CA . ARG A 1 168 ? -0.846 -16.692 24.829 1.00 76.50 168 ARG A CA 1
ATOM 1306 C C . ARG A 1 168 ? -0.305 -15.282 25.018 1.00 76.50 168 ARG A C 1
ATOM 1308 O O . ARG A 1 168 ? -0.148 -14.541 24.050 1.00 76.50 168 ARG A O 1
ATOM 1315 N N . GLN A 1 169 ? 0.076 -14.947 26.246 1.00 69.31 169 GLN A N 1
ATOM 1316 C CA . GLN A 1 169 ? 0.941 -13.795 26.485 1.00 69.31 169 GLN A CA 1
ATOM 1317 C C . GLN A 1 169 ? 2.379 -14.151 26.106 1.00 69.31 169 GLN A C 1
ATOM 1319 O O . GLN A 1 169 ? 2.904 -15.190 26.508 1.00 69.31 169 GLN A O 1
ATOM 1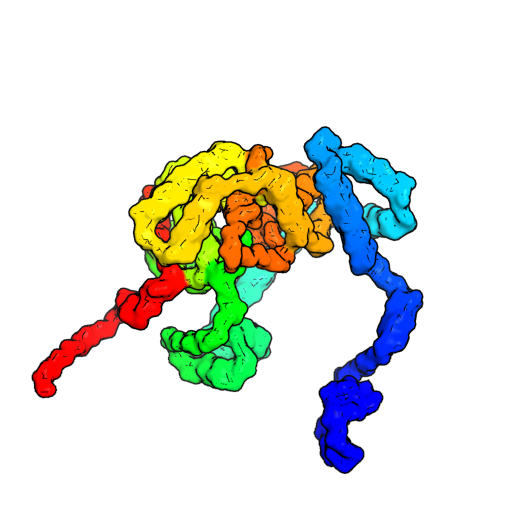324 N N . VAL A 1 170 ? 3.000 -13.304 25.291 1.00 64.75 170 VAL A N 1
ATOM 1325 C CA . VAL A 1 170 ? 4.392 -13.465 24.873 1.00 64.75 170 VAL A CA 1
ATOM 1326 C C . VAL A 1 170 ? 5.228 -12.481 25.686 1.00 64.75 170 VAL A C 1
ATOM 1328 O O . VAL A 1 170 ? 4.975 -11.282 25.635 1.00 64.75 170 VAL A O 1
ATOM 1331 N N . GLU A 1 171 ? 6.193 -12.990 26.453 1.00 59.81 171 GLU A N 1
ATOM 1332 C CA . GLU A 1 171 ? 7.112 -12.161 27.254 1.00 59.81 171 GLU A CA 1
ATOM 1333 C C . GLU A 1 171 ? 8.199 -11.498 26.387 1.00 59.81 171 GLU A C 1
ATOM 1335 O O . GLU A 1 171 ? 8.728 -10.448 26.741 1.00 59.81 171 GLU A O 1
ATOM 1340 N N . GLU A 1 172 ? 8.500 -12.077 25.220 1.00 58.81 172 GLU A N 1
ATOM 1341 C CA . GLU A 1 172 ? 9.476 -11.556 24.261 1.00 58.81 172 GLU A CA 1
ATOM 1342 C C . GLU A 1 172 ? 8.775 -10.842 23.096 1.00 58.81 172 GLU A C 1
ATOM 1344 O O . GLU A 1 172 ? 8.097 -11.455 22.265 1.00 58.81 172 GLU A O 1
ATOM 1349 N N . HIS A 1 173 ? 8.962 -9.524 22.995 1.00 55.56 173 HIS A N 1
ATOM 1350 C CA . HIS A 1 173 ? 8.567 -8.758 21.815 1.00 55.56 173 HIS A CA 1
ATOM 1351 C C . HIS A 1 173 ? 9.519 -9.066 20.654 1.00 55.56 173 HIS A C 1
ATOM 1353 O O . HIS A 1 173 ? 10.500 -8.366 20.431 1.00 55.56 173 HIS A O 1
ATOM 1359 N N . ILE A 1 174 ? 9.232 -10.128 19.903 1.00 58.44 174 ILE A N 1
ATOM 1360 C CA . ILE A 1 174 ? 10.019 -10.494 18.712 1.00 58.44 174 ILE A CA 1
ATOM 1361 C C . ILE A 1 174 ? 9.754 -9.516 17.554 1.00 58.44 174 ILE A C 1
ATOM 1363 O O . ILE A 1 174 ? 10.581 -9.359 16.661 1.00 58.44 174 ILE A O 1
ATOM 1367 N N . TYR A 1 175 ? 8.612 -8.825 17.581 1.00 66.44 175 TYR A N 1
ATOM 1368 C CA . TYR A 1 175 ? 8.257 -7.813 16.597 1.00 66.44 175 TYR A CA 1
ATOM 1369 C C . TYR A 1 175 ? 8.354 -6.419 17.213 1.00 66.44 175 TYR A C 1
ATOM 1371 O O . TYR A 1 175 ? 7.625 -6.101 18.156 1.00 66.44 175 TYR A O 1
ATOM 1379 N N . SER A 1 176 ? 9.249 -5.585 16.678 1.00 74.56 176 SER A N 1
ATOM 1380 C CA . SER A 1 176 ? 9.313 -4.181 17.072 1.00 74.56 176 SER A CA 1
ATOM 1381 C C . SER A 1 176 ? 8.098 -3.445 16.496 1.00 74.56 176 SER A C 1
ATOM 1383 O O . SER A 1 176 ? 7.955 -3.374 15.273 1.00 74.56 176 SER A O 1
ATOM 1385 N N . PRO A 1 177 ? 7.226 -2.849 17.329 1.00 76.50 177 PRO A N 1
ATOM 1386 C CA . PRO A 1 177 ? 6.060 -2.114 16.842 1.00 76.50 177 PRO A CA 1
ATOM 1387 C C . PRO A 1 177 ? 6.444 -0.835 16.078 1.00 76.50 177 PRO A C 1
ATOM 1389 O O . PRO A 1 177 ? 5.585 -0.227 15.437 1.00 76.50 177 PRO A O 1
ATOM 1392 N N . THR A 1 178 ? 7.715 -0.419 16.146 1.00 80.56 178 THR A N 1
ATOM 1393 C CA . THR A 1 178 ? 8.272 0.727 15.416 1.00 80.56 178 THR A CA 1
ATOM 1394 C C . THR A 1 178 ? 8.983 0.328 14.120 1.00 80.56 178 THR A C 1
ATOM 1396 O O . THR A 1 178 ? 9.459 1.210 13.403 1.00 80.56 178 THR A O 1
ATOM 1399 N N . LEU A 1 179 ? 9.040 -0.971 13.793 1.00 82.50 179 LEU A N 1
ATOM 1400 C CA . LEU A 1 179 ? 9.571 -1.444 12.519 1.00 82.50 179 LEU A CA 1
ATOM 1401 C C . LEU A 1 179 ? 8.592 -1.106 11.389 1.00 82.50 179 LEU A C 1
ATOM 1403 O O . LEU A 1 179 ? 7.405 -1.444 11.427 1.00 82.50 179 LEU A O 1
ATOM 1407 N N . HIS A 1 180 ? 9.100 -0.411 10.381 1.00 83.06 180 HIS A N 1
ATOM 1408 C CA . HIS A 1 180 ? 8.335 0.036 9.226 1.00 83.06 180 HIS A CA 1
ATOM 1409 C C . HIS A 1 180 ? 8.216 -1.061 8.164 1.00 83.06 180 HIS A C 1
ATOM 1411 O O . HIS A 1 180 ? 9.226 -1.510 7.625 1.00 83.06 180 HIS A O 1
ATOM 1417 N N . HIS A 1 181 ? 6.985 -1.391 7.776 1.00 75.62 181 HIS A N 1
ATOM 1418 C CA . HIS A 1 181 ? 6.680 -2.218 6.608 1.00 75.62 181 HIS A CA 1
ATOM 1419 C C . HIS A 1 181 ? 5.851 -1.407 5.611 1.00 75.62 181 HIS A C 1
ATOM 1421 O O . HIS A 1 181 ? 4.773 -0.930 5.969 1.00 75.62 181 HIS A O 1
ATOM 1427 N N . SER A 1 182 ? 6.343 -1.232 4.377 1.00 68.00 182 SER A N 1
ATOM 1428 C CA . SER A 1 182 ? 5.697 -0.333 3.412 1.00 68.00 182 SER A CA 1
ATOM 1429 C C . SER A 1 182 ? 4.282 -0.794 3.038 1.00 68.00 182 SER A C 1
ATOM 1431 O O . SER A 1 182 ? 3.397 0.051 2.891 1.00 68.00 182 SER A O 1
ATOM 1433 N N . TYR A 1 183 ? 4.039 -2.098 2.889 1.00 70.69 183 TYR A N 1
ATOM 1434 C CA . TYR A 1 183 ? 2.721 -2.706 2.639 1.00 70.69 183 TYR A CA 1
ATOM 1435 C C . TYR A 1 183 ? 2.793 -4.234 2.784 1.00 70.69 183 TYR A C 1
ATOM 1437 O O . TYR A 1 183 ? 3.858 -4.785 3.067 1.00 70.69 183 TYR A O 1
ATOM 1445 N N . THR A 1 184 ? 1.657 -4.926 2.631 1.00 59.41 184 THR A N 1
ATOM 1446 C CA . THR A 1 184 ? 1.623 -6.397 2.631 1.00 59.41 184 THR A CA 1
ATOM 1447 C C . THR A 1 184 ? 2.456 -6.936 1.459 1.00 59.41 184 THR A C 1
ATOM 1449 O O . THR A 1 184 ? 2.044 -6.805 0.311 1.00 59.41 184 THR A O 1
ATOM 1452 N N . ASN A 1 185 ? 3.592 -7.591 1.725 1.00 57.69 185 ASN A N 1
ATOM 1453 C CA . ASN A 1 185 ? 4.423 -8.283 0.714 1.00 57.69 185 ASN A CA 1
ATOM 1454 C C . ASN A 1 185 ? 3.827 -9.641 0.287 1.00 57.69 185 ASN A C 1
ATOM 1456 O O . ASN A 1 185 ? 4.533 -10.605 -0.003 1.00 57.69 185 ASN A O 1
ATOM 1460 N N . ALA A 1 186 ? 2.506 -9.766 0.352 1.00 64.00 186 ALA A N 1
ATOM 1461 C CA . ALA A 1 186 ? 1.790 -10.990 0.060 1.00 64.00 186 ALA A CA 1
ATOM 1462 C C . ALA A 1 186 ? 0.459 -10.651 -0.596 1.00 64.00 186 ALA A C 1
ATOM 1464 O O . ALA A 1 186 ? -0.150 -9.612 -0.319 1.00 64.00 186 ALA A O 1
ATOM 1465 N N . LEU A 1 187 ? -0.001 -11.567 -1.444 1.00 65.62 187 LEU A N 1
ATOM 1466 C CA . LEU A 1 187 ? -1.340 -11.488 -1.996 1.00 65.62 187 LEU A CA 1
ATOM 1467 C C . LEU A 1 187 ? -2.349 -11.455 -0.847 1.00 65.62 187 LEU A C 1
ATOM 1469 O O . LEU A 1 187 ? -2.231 -12.258 0.086 1.00 65.62 187 LEU A O 1
ATOM 1473 N N . PRO A 1 188 ? -3.349 -10.561 -0.903 1.00 66.31 188 PRO A N 1
ATOM 1474 C CA . PRO A 1 188 ? -4.408 -10.593 0.081 1.00 66.31 188 PRO A CA 1
ATOM 1475 C C . PRO A 1 188 ? -5.084 -11.969 0.026 1.00 66.31 188 PRO A C 1
ATOM 1477 O O . PRO A 1 188 ? -5.374 -12.450 -1.077 1.00 66.31 188 PRO A O 1
ATOM 1480 N N . PRO A 1 189 ? -5.333 -12.620 1.174 1.00 66.56 189 PRO A N 1
ATOM 1481 C CA . PRO A 1 189 ? -6.020 -13.901 1.179 1.00 66.56 189 PRO A CA 1
ATOM 1482 C C . PRO A 1 189 ? -7.402 -13.749 0.535 1.00 66.56 189 PRO A C 1
ATOM 1484 O O . PRO A 1 189 ? -8.067 -12.721 0.696 1.00 66.56 189 PRO A O 1
ATOM 1487 N N . LEU A 1 190 ? -7.846 -14.778 -0.190 1.00 66.56 190 LEU A N 1
ATOM 1488 C CA . LEU A 1 190 ? -9.232 -14.879 -0.643 1.00 66.56 190 LEU A CA 1
ATOM 1489 C C . LEU A 1 190 ? -10.114 -15.094 0.587 1.00 66.56 190 LEU A C 1
ATOM 1491 O O . LEU A 1 190 ? -10.242 -16.204 1.096 1.00 66.56 190 LEU A O 1
ATOM 1495 N N . VAL A 1 191 ? -10.693 -14.007 1.092 1.00 70.00 191 VAL A N 1
ATOM 1496 C CA . VAL A 1 191 ? -11.561 -14.036 2.268 1.00 70.00 191 VAL A CA 1
ATOM 1497 C C . VAL A 1 191 ? -13.006 -13.878 1.821 1.00 70.00 191 VAL A C 1
ATOM 1499 O O . VAL A 1 191 ? -13.382 -12.874 1.217 1.00 70.00 191 VAL A O 1
ATOM 1502 N N . SER A 1 192 ? -13.846 -14.854 2.160 1.00 73.38 192 SER A N 1
ATOM 1503 C CA . SER A 1 192 ? -15.293 -14.668 2.115 1.00 73.38 192 SER A CA 1
ATOM 1504 C C . SER A 1 192 ? -15.715 -13.813 3.307 1.00 73.38 192 SER A C 1
ATOM 1506 O O . SER A 1 192 ? -15.577 -14.233 4.458 1.00 73.38 192 SER A O 1
ATOM 1508 N N . PHE A 1 193 ? -16.223 -12.617 3.036 1.00 80.88 193 PHE A N 1
ATOM 1509 C CA . PHE A 1 193 ? -16.727 -11.730 4.074 1.00 80.88 193 PHE A CA 1
ATOM 1510 C C . PHE A 1 193 ? -18.190 -12.030 4.397 1.00 80.88 193 PHE A C 1
ATOM 1512 O O . PHE A 1 193 ? -19.015 -12.221 3.503 1.00 80.88 193 PHE A O 1
ATOM 1519 N N . ASP A 1 194 ? -18.503 -12.036 5.687 1.00 78.94 194 ASP A N 1
ATOM 1520 C CA . ASP A 1 194 ? -19.860 -12.077 6.210 1.00 78.94 194 ASP A CA 1
ATOM 1521 C C . ASP A 1 194 ? -20.291 -10.657 6.645 1.00 78.94 194 ASP A C 1
ATOM 1523 O O . ASP A 1 194 ? -20.090 -9.688 5.911 1.00 78.94 194 ASP A O 1
ATOM 1527 N N . ARG A 1 195 ? -20.909 -10.507 7.824 1.00 87.31 195 ARG A N 1
ATOM 1528 C CA . ARG A 1 195 ? -21.245 -9.197 8.396 1.00 87.31 195 ARG A CA 1
ATOM 1529 C C . ARG A 1 195 ? -20.110 -8.578 9.205 1.00 87.31 195 ARG A C 1
ATOM 1531 O O . ARG A 1 195 ? -20.044 -7.351 9.271 1.00 87.31 195 ARG A O 1
ATOM 1538 N N . VAL A 1 196 ? -19.274 -9.376 9.872 1.00 90.12 196 VAL A N 1
ATOM 1539 C CA . VAL A 1 196 ? -18.228 -8.875 10.770 1.00 90.12 196 VAL A CA 1
ATOM 1540 C C . VAL A 1 196 ? -16.956 -9.683 10.584 1.00 90.12 196 VAL A C 1
ATOM 1542 O O . VAL A 1 196 ? -16.875 -10.836 10.988 1.00 90.12 196 VAL A O 1
ATOM 1545 N N . HIS A 1 197 ? -15.921 -9.029 10.074 1.00 89.44 197 HIS A N 1
ATOM 1546 C CA . HIS A 1 197 ? -14.604 -9.632 9.944 1.00 89.44 197 HIS A CA 1
ATOM 1547 C C . HIS A 1 197 ? -13.635 -9.020 10.948 1.00 89.44 197 HIS A C 1
ATOM 1549 O O . HIS A 1 197 ? -13.521 -7.798 11.031 1.00 89.44 197 HIS A O 1
ATOM 1555 N N . VAL A 1 198 ? -12.918 -9.867 11.684 1.00 88.12 198 VAL A N 1
ATOM 1556 C CA . VAL A 1 198 ? -11.856 -9.446 12.601 1.00 88.12 198 VAL A CA 1
ATOM 1557 C C . VAL A 1 198 ? -10.514 -9.854 12.007 1.00 88.12 198 VAL A C 1
ATOM 1559 O O . VAL A 1 198 ? -10.228 -11.042 11.887 1.00 88.12 198 VAL A O 1
ATOM 1562 N N . ALA A 1 199 ? -9.695 -8.869 11.648 1.00 86.62 199 ALA A N 1
ATOM 1563 C CA . ALA A 1 199 ? -8.335 -9.078 11.174 1.00 86.62 199 ALA A CA 1
ATOM 1564 C C . ALA A 1 199 ? -7.353 -8.777 12.310 1.00 86.62 199 ALA A C 1
ATOM 1566 O O . ALA A 1 199 ? -7.382 -7.688 12.878 1.00 86.62 199 ALA A O 1
ATOM 1567 N N . VAL A 1 200 ? -6.483 -9.729 12.645 1.00 85.12 200 VAL A N 1
ATOM 1568 C CA . VAL A 1 200 ? -5.436 -9.566 13.666 1.00 85.12 200 VAL A CA 1
ATOM 1569 C C . VAL A 1 200 ? -4.081 -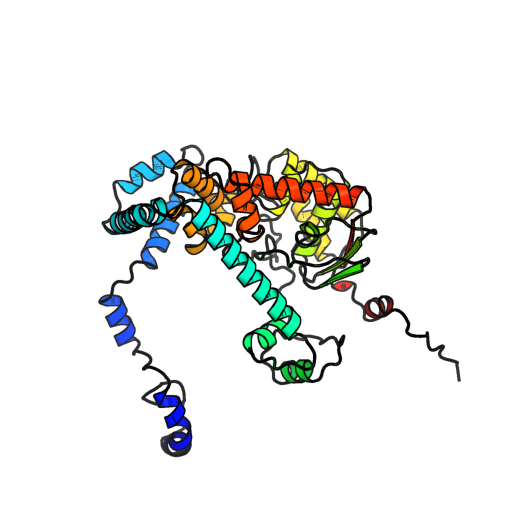9.680 12.982 1.00 85.12 200 VAL A C 1
ATOM 1571 O O . VAL A 1 200 ? -3.846 -10.659 12.278 1.00 85.12 200 VAL A O 1
ATOM 1574 N N . GLY A 1 201 ? -3.197 -8.703 13.184 1.00 80.25 201 GLY A N 1
ATOM 1575 C CA . GLY A 1 201 ? -1.903 -8.670 12.500 1.00 80.25 201 GLY A CA 1
ATOM 1576 C C . GLY A 1 201 ? -1.999 -8.152 11.059 1.00 80.25 201 GLY A C 1
ATOM 1577 O O . GLY A 1 201 ? -1.335 -8.691 10.173 1.00 80.25 201 GLY A O 1
ATOM 1578 N N . TYR A 1 202 ? -2.898 -7.199 10.785 1.00 85.06 202 TYR A N 1
ATOM 1579 C CA . TYR A 1 202 ? -3.066 -6.663 9.435 1.00 85.06 202 TYR A CA 1
ATOM 1580 C C . TYR A 1 202 ? -1.955 -5.659 9.100 1.00 85.06 202 TYR A C 1
ATOM 1582 O O . TYR A 1 202 ? -1.604 -4.790 9.894 1.00 85.06 202 TYR A O 1
ATOM 1590 N N . VAL A 1 203 ? -1.439 -5.711 7.874 1.00 79.56 203 VAL A N 1
ATOM 1591 C CA . VAL A 1 203 ? -0.453 -4.719 7.416 1.00 79.56 203 VAL A CA 1
ATOM 1592 C C . VAL A 1 203 ? -1.152 -3.506 6.797 1.00 79.56 203 VAL A C 1
ATOM 1594 O O . VAL A 1 203 ? -0.796 -2.366 7.084 1.00 79.56 203 VAL A O 1
ATOM 1597 N N . ASP A 1 204 ? -2.182 -3.742 5.980 1.00 85.69 204 ASP A N 1
ATOM 1598 C CA . ASP A 1 204 ? -2.997 -2.702 5.349 1.00 85.69 204 ASP A CA 1
ATOM 1599 C C . ASP A 1 204 ? -4.436 -3.182 5.051 1.00 85.69 204 ASP A C 1
ATOM 1601 O O . ASP A 1 204 ? -4.864 -4.251 5.488 1.00 85.69 204 ASP A O 1
ATOM 1605 N N . LEU A 1 205 ? -5.207 -2.371 4.315 1.00 91.31 205 LEU A N 1
ATOM 1606 C CA . LEU A 1 205 ? -6.604 -2.642 3.951 1.00 91.31 205 LEU A CA 1
ATOM 1607 C C . LEU A 1 205 ? -6.774 -3.434 2.635 1.00 91.31 205 LEU A C 1
ATOM 1609 O O . LEU A 1 205 ? -7.897 -3.554 2.147 1.00 91.31 205 LEU A O 1
ATOM 1613 N N . SER A 1 206 ? -5.706 -3.963 2.028 1.00 89.50 206 SER A N 1
ATOM 1614 C CA . SER A 1 206 ? -5.763 -4.577 0.687 1.00 89.50 206 SER A CA 1
ATOM 1615 C C . SER A 1 206 ? -6.638 -5.831 0.638 1.00 89.50 206 SER A C 1
ATOM 1617 O O . SER A 1 206 ? -7.247 -6.119 -0.392 1.00 89.50 206 SER A O 1
ATOM 1619 N N . MET A 1 207 ? -6.811 -6.530 1.765 1.00 87.62 207 MET A N 1
ATOM 1620 C CA . MET A 1 207 ? -7.757 -7.649 1.876 1.00 87.62 207 MET A CA 1
ATOM 1621 C C . MET A 1 207 ? -9.198 -7.253 1.540 1.00 87.62 207 MET A C 1
ATOM 1623 O O . MET A 1 207 ? -9.958 -8.065 1.012 1.00 87.62 207 MET A O 1
ATOM 1627 N N . LEU A 1 208 ? -9.563 -5.986 1.757 1.00 92.88 208 LEU A N 1
ATOM 1628 C CA . LEU A 1 208 ? -10.886 -5.464 1.427 1.00 92.88 208 LEU A CA 1
ATOM 1629 C C . LEU A 1 208 ? -11.101 -5.282 -0.081 1.00 92.88 208 LEU A C 1
ATOM 1631 O O . LEU A 1 208 ? -12.237 -5.073 -0.496 1.00 92.88 208 LEU A O 1
ATOM 1635 N N . PHE A 1 209 ? -10.072 -5.423 -0.926 1.00 91.44 209 PHE A N 1
ATOM 1636 C CA . PHE A 1 209 ? -10.263 -5.462 -2.381 1.00 91.44 209 PHE A CA 1
ATOM 1637 C C . PHE A 1 209 ? -11.096 -6.661 -2.838 1.00 91.44 209 PHE A C 1
ATOM 1639 O O . PHE A 1 209 ? -11.716 -6.600 -3.896 1.00 91.44 209 PHE A O 1
ATOM 1646 N N . THR A 1 210 ? -11.144 -7.733 -2.042 1.00 86.75 210 THR A N 1
ATOM 1647 C CA . THR A 1 210 ? -11.961 -8.920 -2.335 1.00 86.75 210 THR A CA 1
ATOM 1648 C C . THR A 1 210 ? -13.394 -8.808 -1.804 1.00 86.75 210 THR A C 1
ATOM 1650 O O . THR A 1 210 ? -14.242 -9.622 -2.172 1.00 86.75 210 THR A O 1
ATOM 1653 N N . ALA A 1 211 ? -13.708 -7.767 -1.015 1.00 89.12 211 ALA A N 1
ATOM 1654 C CA . ALA A 1 211 ? -15.035 -7.497 -0.455 1.00 89.12 211 ALA A CA 1
ATOM 1655 C C . ALA A 1 211 ? -16.011 -6.961 -1.523 1.00 89.12 211 ALA A C 1
ATOM 1657 O O . ALA A 1 211 ? -16.493 -5.826 -1.480 1.00 89.12 211 ALA A O 1
ATOM 1658 N N . THR A 1 212 ? -16.283 -7.799 -2.517 1.00 83.12 212 THR A N 1
ATOM 1659 C CA . THR A 1 212 ? -17.196 -7.541 -3.631 1.00 83.12 212 THR A CA 1
ATOM 1660 C C . THR A 1 212 ? -18.548 -8.207 -3.379 1.00 83.12 212 THR A C 1
ATOM 1662 O O . THR A 1 212 ? -18.665 -9.110 -2.555 1.00 83.12 212 THR A O 1
ATOM 1665 N N . ASN A 1 213 ? -19.595 -7.744 -4.071 1.00 83.69 213 ASN A N 1
ATOM 1666 C CA . ASN A 1 213 ? -20.937 -8.349 -4.029 1.00 83.69 213 ASN A CA 1
ATOM 1667 C C . ASN A 1 213 ? -21.538 -8.526 -2.618 1.00 83.69 213 ASN A C 1
ATOM 1669 O O . ASN A 1 213 ? -22.327 -9.438 -2.381 1.00 83.69 213 ASN A O 1
ATOM 1673 N N . LEU A 1 214 ? -21.193 -7.632 -1.685 1.00 85.25 214 LEU A N 1
ATOM 1674 C CA . LEU A 1 214 ? -21.703 -7.658 -0.314 1.00 85.25 214 LEU A CA 1
ATOM 1675 C C . LEU A 1 214 ? -23.237 -7.550 -0.295 1.00 85.25 214 LEU A C 1
ATOM 1677 O O . LEU A 1 214 ? -23.806 -6.556 -0.758 1.00 85.25 214 LEU A O 1
ATOM 1681 N N . THR A 1 215 ? -23.903 -8.560 0.268 1.00 85.44 215 THR A N 1
ATOM 1682 C CA . THR A 1 215 ? -25.369 -8.584 0.445 1.00 85.44 215 THR A CA 1
ATOM 1683 C C . THR A 1 215 ? -25.829 -7.782 1.662 1.00 85.44 215 THR A C 1
ATOM 1685 O O . THR A 1 215 ? -26.994 -7.397 1.749 1.00 85.44 215 THR A O 1
ATOM 1688 N N . ALA A 1 216 ? -24.915 -7.501 2.591 1.00 89.62 216 ALA A N 1
ATOM 1689 C CA . ALA A 1 216 ? -25.124 -6.690 3.782 1.00 89.62 216 ALA A CA 1
ATOM 1690 C C . ALA A 1 216 ? -23.867 -5.849 4.068 1.00 89.62 216 ALA A C 1
ATOM 1692 O O . ALA A 1 216 ? -22.786 -6.208 3.598 1.00 89.62 216 ALA A O 1
ATOM 1693 N N . PRO A 1 217 ? -23.978 -4.747 4.834 1.00 93.69 217 PRO A N 1
ATOM 1694 C CA . PRO A 1 217 ? -22.809 -3.997 5.276 1.00 93.69 217 PRO A CA 1
ATOM 1695 C C . PRO A 1 217 ? -21.809 -4.885 6.027 1.00 93.69 217 PRO A C 1
ATOM 1697 O O . PRO A 1 217 ? -22.177 -5.565 6.987 1.00 93.69 217 PRO A O 1
ATOM 1700 N N . LEU A 1 218 ? -20.551 -4.841 5.598 1.00 95.81 218 LEU A N 1
ATOM 1701 C CA . LEU A 1 218 ? -19.416 -5.479 6.247 1.00 95.81 218 LEU A CA 1
ATOM 1702 C C . LEU A 1 218 ? -18.819 -4.524 7.277 1.00 95.81 218 LEU A C 1
ATOM 1704 O O . LEU A 1 218 ? -18.379 -3.425 6.937 1.00 95.81 218 LEU A O 1
ATOM 1708 N N . ARG A 1 219 ? -18.723 -4.966 8.527 1.00 95.94 219 ARG A N 1
ATOM 1709 C CA . ARG A 1 219 ? -17.892 -4.327 9.545 1.00 95.94 219 ARG A CA 1
ATOM 1710 C C . ARG A 1 219 ? -16.554 -5.054 9.633 1.00 95.94 219 ARG A C 1
ATOM 1712 O O . ARG A 1 219 ? -16.493 -6.184 10.100 1.00 95.94 219 ARG A O 1
ATOM 1719 N N . TRP A 1 220 ? -15.483 -4.398 9.220 1.00 95.44 220 TRP A N 1
ATOM 1720 C CA . TRP A 1 220 ? -14.123 -4.903 9.350 1.00 95.44 220 TRP A CA 1
ATOM 1721 C C . TRP A 1 220 ? -13.455 -4.277 10.576 1.00 95.44 220 TRP A C 1
ATOM 1723 O O . TRP A 1 220 ? -13.432 -3.053 10.710 1.00 95.44 220 TRP A O 1
ATOM 1733 N N . ILE A 1 221 ? -12.941 -5.108 11.479 1.00 93.12 221 ILE A N 1
ATOM 1734 C CA . ILE A 1 221 ? -12.279 -4.704 12.720 1.00 93.12 221 ILE A CA 1
ATOM 1735 C C . ILE A 1 221 ? -10.828 -5.172 12.657 1.00 93.12 221 ILE A C 1
ATOM 1737 O O . ILE A 1 221 ? -10.561 -6.369 12.713 1.00 93.12 221 ILE A O 1
ATOM 1741 N N . GLY A 1 222 ? -9.899 -4.232 12.546 1.00 91.62 222 GLY A N 1
ATOM 1742 C CA . GLY A 1 222 ? -8.471 -4.508 12.489 1.00 91.62 222 GLY A CA 1
ATOM 1743 C C . GLY A 1 222 ? -7.801 -4.310 13.842 1.00 91.62 222 GLY A C 1
ATOM 1744 O O . GLY A 1 222 ? -7.830 -3.204 14.380 1.00 91.62 222 GLY A O 1
ATOM 1745 N N . TYR A 1 223 ? -7.131 -5.342 14.342 1.00 89.12 223 TYR A N 1
ATOM 1746 C CA . TYR A 1 223 ? -6.180 -5.278 15.448 1.00 89.12 223 TYR A CA 1
ATOM 1747 C C . TYR A 1 223 ? -4.764 -5.392 14.899 1.00 89.12 223 TYR A C 1
ATOM 1749 O O . TYR A 1 223 ? -4.441 -6.364 14.220 1.00 89.12 223 TYR A O 1
ATOM 1757 N N . GLU A 1 224 ? -3.913 -4.419 15.204 1.00 88.38 224 GLU A N 1
ATOM 1758 C CA . GLU A 1 224 ? -2.534 -4.406 14.714 1.00 88.38 224 GLU A CA 1
ATOM 1759 C C . GLU A 1 224 ? -1.589 -3.834 15.759 1.00 88.38 224 GLU A C 1
ATOM 1761 O O . GLU A 1 224 ? -1.936 -2.867 16.431 1.00 88.38 224 GLU A O 1
ATOM 1766 N N . ALA A 1 225 ? -0.409 -4.443 15.900 1.00 84.50 225 ALA A N 1
ATOM 1767 C CA . ALA A 1 225 ? 0.591 -4.045 16.882 1.00 84.50 225 ALA A CA 1
ATOM 1768 C C . ALA A 1 225 ? 1.555 -2.965 16.360 1.00 84.50 225 ALA A C 1
ATOM 1770 O O . ALA A 1 225 ? 2.042 -2.141 17.135 1.00 84.50 225 ALA A O 1
ATOM 1771 N N . SER A 1 226 ? 1.823 -2.960 15.055 1.00 87.06 226 SER A N 1
ATOM 1772 C CA . SER A 1 226 ? 2.655 -1.979 14.372 1.00 87.06 226 SER A CA 1
ATOM 1773 C C . SER A 1 226 ? 2.024 -0.594 14.435 1.00 87.06 226 SER A C 1
ATOM 1775 O O . SER A 1 226 ? 0.959 -0.329 13.871 1.00 87.06 226 SER A O 1
ATOM 1777 N N . VAL A 1 227 ? 2.746 0.329 15.068 1.00 90.62 227 VAL A N 1
ATOM 1778 C CA . VAL A 1 227 ? 2.401 1.755 15.100 1.00 90.62 227 VAL A CA 1
ATOM 1779 C C . VAL A 1 227 ? 2.312 2.304 13.679 1.00 90.62 227 VAL A C 1
ATOM 1781 O O . VAL A 1 227 ? 1.428 3.106 13.374 1.00 90.62 227 VAL A O 1
ATOM 1784 N N . TYR A 1 228 ? 3.206 1.839 12.805 1.00 90.38 228 TYR A N 1
ATOM 1785 C CA . TYR A 1 228 ? 3.257 2.246 11.412 1.00 90.38 228 TYR A CA 1
ATOM 1786 C C . TYR A 1 228 ? 2.006 1.816 10.640 1.00 90.38 228 TYR A C 1
ATOM 1788 O O . TYR A 1 228 ? 1.333 2.665 10.047 1.00 90.38 228 TYR A O 1
ATOM 1796 N N . SER A 1 229 ? 1.675 0.520 10.669 1.00 90.31 229 SER A N 1
ATOM 1797 C CA . SER A 1 229 ? 0.524 -0.027 9.940 1.00 90.31 229 SER A CA 1
ATOM 1798 C C . SER A 1 229 ? -0.776 0.625 10.402 1.00 90.31 229 SER A C 1
ATOM 1800 O O . SER A 1 229 ? -1.587 1.034 9.569 1.00 90.31 229 SER A O 1
ATOM 1802 N N . VAL A 1 230 ? -0.936 0.833 11.716 1.00 93.00 230 VAL A N 1
ATOM 1803 C CA . VAL A 1 230 ? -2.074 1.569 12.284 1.00 93.00 230 VAL A CA 1
ATOM 1804 C C . VAL A 1 230 ? -2.122 3.000 11.743 1.00 93.00 230 VAL A C 1
ATOM 1806 O O . VAL A 1 230 ? -3.140 3.400 11.179 1.00 93.00 230 VAL A O 1
ATOM 1809 N N . ALA A 1 231 ? -1.035 3.772 11.859 1.00 94.81 231 ALA A N 1
ATOM 1810 C CA . ALA A 1 231 ? -1.000 5.170 11.423 1.00 94.81 231 ALA A CA 1
ATOM 1811 C C . ALA A 1 231 ? -1.312 5.322 9.925 1.00 94.81 231 ALA A C 1
ATOM 1813 O O . ALA A 1 231 ? -2.172 6.120 9.546 1.00 94.81 231 ALA A O 1
ATOM 1814 N N . LYS A 1 232 ? -0.656 4.532 9.063 1.00 94.88 232 LYS A N 1
ATOM 1815 C CA . LYS A 1 232 ? -0.869 4.580 7.608 1.00 94.88 232 LYS A CA 1
ATOM 1816 C C . LYS A 1 232 ? -2.301 4.189 7.243 1.00 94.88 232 LYS A C 1
ATOM 1818 O O . LYS A 1 232 ? -2.936 4.872 6.439 1.00 94.88 232 LYS A O 1
ATOM 1823 N N . THR A 1 233 ? -2.836 3.144 7.870 1.00 95.12 233 THR A N 1
ATOM 1824 C CA . THR A 1 233 ? -4.198 2.649 7.622 1.00 95.12 233 THR A CA 1
ATOM 1825 C C . THR A 1 233 ? -5.259 3.648 8.084 1.00 95.12 233 THR A C 1
ATOM 1827 O O . THR A 1 233 ? -6.246 3.851 7.377 1.00 95.12 233 THR A O 1
ATOM 1830 N N . LEU A 1 234 ? -5.044 4.352 9.201 1.00 96.75 234 LEU A N 1
ATOM 1831 C CA . LEU A 1 234 ? -5.924 5.441 9.640 1.00 96.75 234 LEU A CA 1
ATOM 1832 C C . LEU A 1 234 ? -5.999 6.570 8.604 1.00 96.75 234 LEU A C 1
ATOM 1834 O O . LEU A 1 234 ? -7.094 7.039 8.282 1.00 96.75 234 LEU A O 1
ATOM 1838 N N . VAL A 1 235 ? -4.853 6.976 8.049 1.00 97.94 235 VAL A N 1
ATOM 1839 C CA . VAL A 1 235 ? -4.798 8.028 7.024 1.00 97.94 235 VAL A CA 1
ATOM 1840 C C . VAL A 1 235 ? -5.434 7.559 5.717 1.00 97.94 235 VAL A C 1
ATOM 1842 O O . VAL A 1 235 ? -6.273 8.272 5.173 1.00 97.94 235 VAL A O 1
ATOM 1845 N N . LEU A 1 236 ? -5.116 6.350 5.241 1.00 97.44 236 LEU A N 1
ATOM 1846 C CA . LEU A 1 236 ? -5.729 5.771 4.039 1.00 97.44 236 LEU A CA 1
ATOM 1847 C C . LEU A 1 236 ? -7.248 5.640 4.182 1.00 97.44 236 LEU A C 1
ATOM 1849 O O . LEU A 1 236 ? -7.984 6.051 3.287 1.00 97.44 236 LEU A O 1
ATOM 1853 N N . ARG A 1 237 ? -7.733 5.143 5.328 1.00 97.56 237 ARG A N 1
ATOM 1854 C CA . ARG A 1 237 ? -9.164 5.091 5.658 1.00 97.56 237 ARG A CA 1
ATOM 1855 C C . ARG A 1 237 ? -9.797 6.474 5.561 1.00 97.56 237 ARG A C 1
ATOM 1857 O O . ARG A 1 237 ? -10.878 6.602 4.991 1.00 97.56 237 ARG A O 1
ATOM 1864 N N . ARG A 1 238 ? -9.148 7.504 6.112 1.00 98.38 238 ARG A N 1
ATOM 1865 C CA . ARG A 1 238 ? -9.662 8.874 6.040 1.00 98.38 238 ARG A CA 1
ATOM 1866 C C . ARG A 1 238 ? -9.675 9.397 4.604 1.00 98.38 238 ARG A C 1
ATOM 1868 O O . ARG A 1 238 ? -10.700 9.911 4.183 1.00 98.38 238 ARG A O 1
ATOM 1875 N N . MET A 1 239 ? -8.607 9.192 3.834 1.00 98.62 239 MET A N 1
ATOM 1876 C CA . MET A 1 239 ? -8.548 9.567 2.415 1.00 98.62 239 MET A CA 1
ATOM 1877 C C . MET A 1 239 ? -9.642 8.882 1.580 1.00 98.62 239 MET A C 1
ATOM 1879 O O . MET A 1 239 ? -10.249 9.521 0.725 1.00 98.62 239 MET A O 1
ATOM 1883 N N . LEU A 1 240 ? -9.920 7.600 1.840 1.00 98.38 240 LEU A N 1
ATOM 1884 C CA . LEU A 1 240 ? -11.007 6.863 1.192 1.00 98.38 240 LEU A CA 1
ATOM 1885 C C . LEU A 1 240 ? -12.371 7.499 1.507 1.00 98.38 240 LEU A C 1
ATOM 1887 O O . LEU A 1 240 ? -13.157 7.727 0.593 1.00 98.38 240 LEU A O 1
ATOM 1891 N N . LEU A 1 241 ? -12.633 7.834 2.772 1.00 98.12 241 LEU A N 1
ATOM 1892 C CA . LEU A 1 241 ? -13.891 8.465 3.195 1.00 98.12 241 LEU A CA 1
ATOM 1893 C C . LEU A 1 241 ? -14.039 9.926 2.732 1.00 98.12 241 LEU A C 1
ATOM 1895 O O . LEU A 1 241 ? -15.163 10.389 2.583 1.00 98.12 241 LEU A O 1
ATOM 1899 N N . ASP A 1 242 ? -12.928 10.624 2.493 1.00 97.88 242 ASP A N 1
ATOM 1900 C CA . ASP A 1 242 ? -12.885 12.029 2.054 1.00 97.88 242 ASP A CA 1
ATOM 1901 C C . ASP A 1 242 ? -12.902 12.219 0.538 1.00 97.88 242 ASP A C 1
ATOM 1903 O O . ASP A 1 242 ? -12.616 13.315 0.055 1.00 97.88 242 ASP A O 1
ATOM 1907 N N . GLU A 1 243 ? -13.177 11.164 -0.230 1.00 97.00 243 GLU A N 1
ATOM 1908 C CA . GLU A 1 243 ? -13.163 11.246 -1.696 1.00 97.00 243 GLU A CA 1
ATOM 1909 C C . GLU A 1 243 ? -11.820 11.760 -2.246 1.00 97.00 243 GLU A C 1
ATOM 1911 O O . GLU A 1 243 ? -11.750 12.441 -3.275 1.00 97.00 243 GLU A O 1
ATOM 1916 N N . ALA A 1 244 ? -10.711 11.425 -1.571 1.00 98.38 244 ALA A N 1
ATOM 1917 C CA . ALA A 1 244 ? -9.384 11.689 -2.106 1.00 98.38 244 ALA A CA 1
ATOM 1918 C C . ALA A 1 244 ? -9.252 11.042 -3.492 1.00 98.38 244 ALA A C 1
ATOM 1920 O O . ALA A 1 244 ? -9.843 9.995 -3.775 1.00 98.38 244 ALA A O 1
ATOM 1921 N N . ALA A 1 245 ? -8.465 11.662 -4.371 1.00 98.50 245 ALA A N 1
ATOM 1922 C CA . ALA A 1 245 ? -8.310 11.140 -5.720 1.00 98.50 245 ALA A CA 1
ATOM 1923 C C . ALA A 1 245 ? -7.680 9.744 -5.656 1.00 98.50 245 ALA A C 1
ATOM 1925 O O . ALA A 1 245 ? -6.694 9.547 -4.946 1.00 98.50 245 ALA A O 1
ATOM 1926 N N . VAL A 1 246 ? -8.218 8.796 -6.426 1.00 98.44 246 VAL A N 1
ATOM 1927 C CA . VAL A 1 246 ? -7.746 7.400 -6.431 1.00 98.44 246 VAL A CA 1
ATOM 1928 C C . VAL A 1 246 ? -6.234 7.313 -6.665 1.00 98.44 246 VAL A C 1
ATOM 1930 O O . VAL A 1 246 ? -5.558 6.561 -5.975 1.00 98.44 246 VAL A O 1
ATOM 1933 N N . ASP A 1 247 ? -5.683 8.145 -7.550 1.00 98.56 247 ASP A N 1
ATOM 1934 C CA . ASP A 1 247 ? -4.239 8.209 -7.817 1.00 98.56 247 ASP A CA 1
ATOM 1935 C C . ASP A 1 247 ? -3.424 8.705 -6.616 1.00 98.56 247 ASP A C 1
ATOM 1937 O O . ASP A 1 247 ? -2.299 8.257 -6.399 1.00 98.56 247 ASP A O 1
ATOM 1941 N N . CYS A 1 248 ? -3.994 9.594 -5.799 1.00 98.69 248 CYS A N 1
ATOM 1942 C CA . CYS A 1 248 ? -3.366 10.026 -4.556 1.00 98.69 248 CYS A CA 1
ATOM 1943 C C . CYS A 1 248 ? -3.344 8.890 -3.531 1.00 98.69 248 CYS A C 1
ATOM 1945 O O . CYS A 1 248 ? -2.316 8.658 -2.900 1.00 98.69 248 CYS A O 1
ATOM 1947 N N . ILE A 1 249 ? -4.445 8.146 -3.400 1.00 98.00 249 ILE A N 1
ATOM 1948 C CA . ILE A 1 249 ? -4.514 6.971 -2.521 1.00 98.00 249 ILE A CA 1
ATOM 1949 C C . ILE A 1 249 ? -3.522 5.900 -2.995 1.00 98.00 249 ILE A C 1
ATOM 1951 O O . ILE A 1 249 ? -2.752 5.384 -2.189 1.00 98.00 249 ILE A O 1
ATOM 1955 N N . LEU A 1 250 ? -3.476 5.630 -4.305 1.00 96.75 250 LEU A N 1
ATOM 1956 C CA . LEU A 1 250 ? -2.537 4.695 -4.924 1.00 96.75 250 LEU A CA 1
ATOM 1957 C C . LEU A 1 250 ? -1.083 5.064 -4.608 1.00 96.75 250 LEU A C 1
ATOM 1959 O O . LEU A 1 250 ? -0.304 4.203 -4.205 1.00 96.75 250 LEU A O 1
ATOM 1963 N N . GLN A 1 251 ? -0.724 6.345 -4.748 1.00 96.81 251 GLN A N 1
ATOM 1964 C CA . GLN A 1 251 ? 0.620 6.825 -4.440 1.00 96.81 251 GLN A CA 1
ATOM 1965 C C . GLN A 1 251 ? 0.974 6.659 -2.956 1.00 96.81 251 GLN A C 1
ATOM 1967 O O . GLN A 1 251 ? 2.049 6.145 -2.653 1.00 96.81 251 GLN A O 1
ATOM 1972 N N . VAL A 1 252 ? 0.083 7.036 -2.029 1.00 96.25 252 VAL A N 1
ATOM 1973 C CA . VAL A 1 252 ? 0.316 6.863 -0.578 1.00 96.25 252 VAL A CA 1
ATOM 1974 C C . VAL A 1 252 ? 0.514 5.394 -0.214 1.00 96.25 252 VAL A C 1
ATOM 1976 O O . VAL A 1 252 ? 1.293 5.066 0.687 1.00 96.25 252 VAL A O 1
ATOM 1979 N N . TRP A 1 253 ? -0.197 4.506 -0.903 1.00 93.69 253 TRP A N 1
ATOM 1980 C CA . TRP A 1 253 ? -0.187 3.090 -0.591 1.00 93.69 253 TRP A CA 1
ATOM 1981 C C . TRP A 1 253 ? 1.033 2.367 -1.170 1.00 93.69 253 TRP A C 1
ATOM 1983 O O . TRP A 1 253 ? 1.726 1.700 -0.401 1.00 93.69 253 TRP A O 1
ATOM 1993 N N . TYR A 1 254 ? 1.334 2.559 -2.460 1.00 93.38 254 TYR A N 1
ATOM 1994 C CA . TYR A 1 254 ? 2.252 1.701 -3.228 1.00 93.38 254 TYR A CA 1
ATOM 1995 C C . TYR A 1 254 ? 3.416 2.428 -3.921 1.00 93.38 254 TYR A C 1
ATOM 1997 O O . TYR A 1 254 ? 4.202 1.784 -4.610 1.00 93.38 254 TYR A O 1
ATOM 2005 N N . SER A 1 255 ? 3.539 3.753 -3.781 1.00 94.62 255 SER A N 1
ATOM 2006 C CA . SER A 1 255 ? 4.588 4.528 -4.458 1.00 94.62 255 SER A CA 1
ATOM 2007 C C . SER A 1 255 ? 5.591 5.108 -3.463 1.00 94.62 255 SER A C 1
ATOM 2009 O O . SER A 1 255 ? 5.211 5.734 -2.469 1.00 94.62 255 SER A O 1
ATOM 2011 N N . SER A 1 256 ? 6.879 4.982 -3.783 1.00 93.81 256 SER A N 1
ATOM 2012 C CA . SER A 1 256 ? 7.989 5.614 -3.056 1.00 93.81 256 SER A CA 1
ATOM 2013 C C . SER A 1 256 ? 8.032 7.134 -3.245 1.00 93.81 256 SER A C 1
ATOM 2015 O O . SER A 1 256 ? 8.730 7.833 -2.517 1.00 93.81 256 SER A O 1
ATOM 2017 N N . ALA A 1 257 ? 7.299 7.665 -4.222 1.00 95.31 257 ALA A N 1
ATOM 2018 C CA . ALA A 1 257 ? 7.280 9.076 -4.573 1.00 95.31 257 ALA A CA 1
ATOM 2019 C C . ALA A 1 257 ? 5.864 9.535 -4.929 1.00 95.31 257 ALA A C 1
ATOM 2021 O O . ALA A 1 257 ? 5.073 8.777 -5.500 1.00 95.31 257 ALA A O 1
ATOM 2022 N N . TRP A 1 258 ? 5.543 10.782 -4.591 1.00 97.94 258 TRP A N 1
ATOM 2023 C CA . TRP A 1 258 ? 4.200 11.346 -4.671 1.00 97.94 258 TRP A CA 1
ATOM 2024 C C . TRP A 1 258 ? 4.156 12.648 -5.464 1.00 97.94 258 TRP A C 1
ATOM 2026 O O . TRP A 1 258 ? 5.124 13.408 -5.520 1.00 97.94 258 TRP A O 1
ATOM 2036 N N . SER A 1 259 ? 2.994 12.945 -6.037 1.00 98.44 259 SER A N 1
ATOM 2037 C CA . SER A 1 259 ? 2.682 14.287 -6.527 1.00 98.44 259 SER A CA 1
ATOM 2038 C C . SER A 1 259 ? 2.416 15.260 -5.369 1.00 98.44 259 SER A C 1
ATOM 2040 O O . SER A 1 259 ? 1.995 14.864 -4.278 1.00 98.44 259 SER A O 1
ATOM 2042 N N . GLU A 1 260 ? 2.553 16.562 -5.623 1.00 98.19 260 GLU A N 1
ATOM 2043 C CA . GLU A 1 260 ? 2.184 17.603 -4.651 1.00 98.19 260 GLU A CA 1
ATOM 2044 C C . GLU A 1 260 ? 0.691 17.555 -4.274 1.00 98.19 260 GLU A C 1
ATOM 2046 O O . GLU A 1 260 ? 0.286 17.869 -3.152 1.00 98.19 260 GLU A O 1
ATOM 2051 N N . ARG A 1 261 ? -0.169 17.127 -5.208 1.00 98.56 261 ARG A N 1
ATOM 2052 C CA . ARG A 1 261 ? -1.594 16.904 -4.925 1.00 98.56 261 ARG A CA 1
ATOM 2053 C C . ARG A 1 261 ? -1.774 15.816 -3.868 1.00 98.56 261 ARG A C 1
ATOM 2055 O O . ARG A 1 261 ? -2.551 16.011 -2.935 1.00 98.56 261 ARG A O 1
ATOM 2062 N N . THR A 1 262 ? -1.044 14.714 -4.002 1.00 98.75 262 THR A N 1
ATOM 2063 C CA . THR A 1 262 ? -1.072 13.596 -3.057 1.00 98.75 262 THR A CA 1
ATOM 2064 C C . THR A 1 262 ? -0.606 14.025 -1.676 1.00 98.75 262 THR A C 1
ATOM 2066 O O . THR A 1 262 ? -1.314 13.772 -0.706 1.00 98.75 262 THR A O 1
ATOM 2069 N N . LEU A 1 263 ? 0.514 14.752 -1.582 1.00 98.62 263 LEU A N 1
ATOM 2070 C CA . LEU A 1 263 ? 1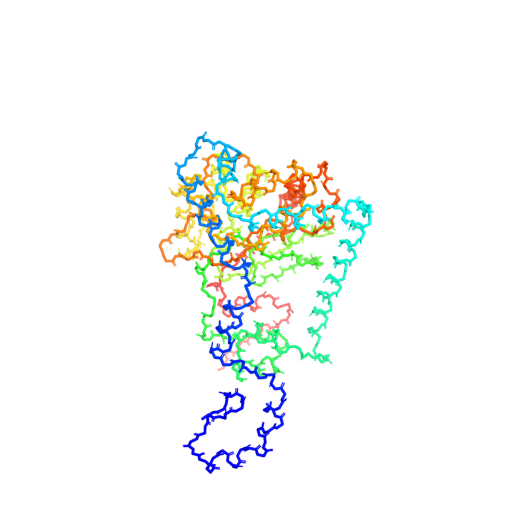.017 15.265 -0.305 1.00 98.62 263 LEU A CA 1
ATOM 2071 C C . LEU A 1 263 ? -0.015 16.153 0.407 1.00 98.62 263 LEU A C 1
ATOM 2073 O O . LEU A 1 263 ? -0.232 16.007 1.610 1.00 98.62 263 LEU A O 1
ATOM 2077 N N . ARG A 1 264 ? -0.693 17.045 -0.328 1.00 98.69 264 ARG A N 1
ATOM 2078 C CA . ARG A 1 264 ? -1.748 17.902 0.237 1.00 98.69 264 ARG A CA 1
ATOM 2079 C C . ARG A 1 264 ? -2.945 17.105 0.756 1.00 98.69 264 ARG A C 1
ATOM 2081 O O . ARG A 1 264 ? -3.383 17.356 1.876 1.00 98.69 264 ARG A O 1
ATOM 2088 N N . GLN A 1 265 ? -3.463 16.152 -0.023 1.00 98.75 265 GLN A N 1
ATOM 2089 C CA . GLN A 1 265 ? -4.602 15.326 0.407 1.00 98.75 265 GLN A CA 1
ATOM 2090 C C . GLN A 1 265 ? -4.236 14.420 1.588 1.00 98.75 265 GLN A C 1
ATOM 2092 O O . GLN A 1 265 ? -5.005 14.312 2.540 1.00 98.75 265 GLN A O 1
ATOM 2097 N N . PHE A 1 266 ? -3.033 13.845 1.573 1.00 98.69 266 PHE A N 1
ATOM 2098 C CA . PHE A 1 266 ? -2.496 13.078 2.691 1.00 98.69 266 PHE A CA 1
ATOM 2099 C C . PHE A 1 266 ? -2.410 13.928 3.966 1.00 98.69 266 PHE A C 1
ATOM 2101 O O . PHE A 1 266 ? -2.919 13.527 5.009 1.00 98.69 266 PHE A O 1
ATOM 2108 N N . ARG A 1 267 ? -1.842 15.141 3.895 1.00 98.69 267 ARG A N 1
ATOM 2109 C CA . ARG A 1 267 ? -1.746 16.050 5.051 1.00 98.69 267 ARG A CA 1
ATOM 2110 C C . ARG A 1 267 ? -3.108 16.451 5.608 1.00 98.69 267 ARG A C 1
ATOM 2112 O O . ARG A 1 267 ? -3.249 16.513 6.826 1.00 98.69 267 ARG A O 1
ATOM 2119 N N . ALA A 1 268 ? -4.092 16.708 4.746 1.00 98.62 268 ALA A N 1
ATOM 2120 C CA . ALA A 1 268 ? -5.457 17.003 5.177 1.00 98.62 268 ALA A CA 1
ATOM 2121 C C . ALA A 1 268 ? -6.068 15.821 5.950 1.00 98.62 268 ALA A C 1
ATOM 2123 O O . ALA A 1 268 ? -6.621 16.010 7.035 1.00 98.62 268 ALA A O 1
ATOM 2124 N N . ALA A 1 269 ? -5.883 14.597 5.447 1.00 98.69 269 ALA A N 1
ATOM 2125 C CA . ALA A 1 269 ? -6.313 13.387 6.137 1.00 98.69 269 ALA A CA 1
ATOM 2126 C C . ALA A 1 269 ? -5.584 13.198 7.480 1.00 98.69 269 ALA A C 1
ATOM 2128 O O . ALA A 1 269 ? -6.234 12.906 8.480 1.00 98.69 269 ALA A O 1
ATOM 2129 N N . VAL A 1 270 ? -4.268 13.442 7.547 1.00 98.62 270 VAL A N 1
ATOM 2130 C CA . VAL A 1 270 ? -3.495 13.392 8.804 1.00 98.62 270 VAL A CA 1
ATOM 2131 C C . VAL A 1 270 ? -4.050 14.360 9.851 1.00 98.62 270 VAL A C 1
ATOM 2133 O O . VAL A 1 270 ? -4.221 13.960 10.998 1.00 98.62 270 VAL A O 1
ATOM 2136 N N . VAL A 1 271 ? -4.389 15.599 9.475 1.00 98.44 271 VAL A N 1
ATOM 2137 C CA . VAL A 1 271 ? -5.000 16.577 10.398 1.00 98.44 271 VAL A CA 1
ATOM 2138 C C . VAL A 1 271 ? -6.326 16.057 10.954 1.00 98.44 271 VAL A C 1
ATOM 2140 O O . VAL A 1 271 ? -6.563 16.149 12.157 1.00 98.44 271 VAL A O 1
ATOM 2143 N N . SER A 1 272 ? -7.175 15.464 10.109 1.00 98.19 272 SER A N 1
ATOM 2144 C CA . SER A 1 272 ? -8.435 14.869 10.570 1.00 98.19 272 SER A CA 1
ATOM 2145 C C . SER A 1 272 ? -8.222 13.643 11.462 1.00 98.19 272 SER A C 1
ATOM 2147 O O . SER A 1 272 ? -8.995 13.428 12.393 1.00 98.19 272 SER A O 1
ATOM 2149 N N . VAL A 1 273 ? -7.198 12.828 11.206 1.00 98.06 273 VAL A N 1
ATOM 2150 C CA . VAL A 1 273 ? -6.883 11.681 12.068 1.00 98.06 273 VAL A CA 1
ATOM 2151 C C . VAL A 1 273 ? -6.373 12.168 13.426 1.00 98.06 273 VAL A C 1
ATOM 2153 O O . VAL A 1 273 ? -6.855 11.690 14.448 1.00 98.06 273 VAL A O 1
ATOM 2156 N N . LEU A 1 274 ? -5.478 13.160 13.447 1.00 97.44 274 LEU A N 1
ATOM 2157 C CA . LEU A 1 274 ? -4.916 13.758 14.665 1.00 97.44 274 LEU A CA 1
ATOM 2158 C C . LEU A 1 274 ? -5.944 14.493 15.539 1.00 97.44 274 LEU A C 1
ATOM 2160 O O . LEU A 1 274 ? -5.641 14.798 16.687 1.00 97.44 274 LEU A O 1
ATOM 2164 N N . SER A 1 275 ? -7.153 14.771 15.039 1.00 96.44 275 SER A N 1
ATOM 2165 C CA . SER A 1 275 ? -8.224 15.358 15.856 1.00 96.44 275 SER A CA 1
ATOM 2166 C C . SER A 1 275 ? -8.868 14.365 16.833 1.00 96.44 275 SER A C 1
ATOM 2168 O O . SER A 1 275 ? -9.773 14.747 17.571 1.00 96.44 275 SER A O 1
ATOM 2170 N N . HIS A 1 276 ? -8.470 13.093 16.790 1.00 93.62 276 HIS A N 1
ATOM 2171 C CA . HIS A 1 276 ? -8.941 12.035 17.680 1.00 93.62 276 HIS A CA 1
ATOM 2172 C C . HIS A 1 276 ? -7.817 11.614 18.627 1.00 93.62 276 HIS A C 1
ATOM 2174 O O . HIS A 1 276 ? -6.638 11.787 18.318 1.00 93.62 276 HIS A O 1
ATOM 2180 N N . ASP A 1 277 ? -8.192 11.040 19.769 1.00 92.75 277 ASP A N 1
ATOM 2181 C CA . ASP A 1 277 ? -7.221 10.526 20.727 1.00 92.75 277 ASP A CA 1
ATOM 2182 C C . ASP A 1 277 ? -6.652 9.189 20.237 1.00 92.75 277 ASP A C 1
ATOM 2184 O O . ASP A 1 277 ? -7.386 8.228 19.990 1.00 92.75 277 ASP A O 1
ATOM 2188 N N . TRP A 1 278 ? -5.334 9.151 20.064 1.00 93.62 278 TRP A N 1
ATOM 2189 C CA . TRP A 1 278 ? -4.589 7.988 19.599 1.00 93.62 278 TRP A CA 1
ATOM 2190 C C . TRP A 1 278 ? -3.420 7.723 20.538 1.00 93.62 278 TRP A C 1
ATOM 2192 O O . TRP A 1 278 ? -2.929 8.643 21.194 1.00 93.62 278 TRP A O 1
ATOM 2202 N N . PRO A 1 279 ? -2.898 6.487 20.559 1.00 93.00 279 PRO A N 1
ATOM 2203 C CA . PRO A 1 279 ? -1.717 6.175 21.348 1.00 93.00 279 PRO A CA 1
ATOM 2204 C C . PRO A 1 279 ? -0.571 7.146 21.020 1.00 93.00 279 PRO A C 1
ATOM 2206 O O . PRO A 1 279 ? -0.370 7.447 19.837 1.00 93.00 279 PRO A O 1
ATOM 2209 N N . PRO A 1 280 ? 0.214 7.605 22.015 1.00 92.88 280 PRO A N 1
ATOM 2210 C CA . PRO A 1 280 ? 1.229 8.639 21.804 1.00 92.88 280 PRO A CA 1
ATOM 2211 C C . PRO A 1 280 ? 2.210 8.339 20.666 1.00 92.88 280 PRO A C 1
ATOM 2213 O O . PRO A 1 280 ? 2.587 9.243 19.927 1.00 92.88 280 PRO A O 1
ATOM 2216 N N . SER A 1 281 ? 2.577 7.070 20.471 1.00 91.06 281 SER A N 1
ATOM 2217 C CA . SER A 1 281 ? 3.458 6.635 19.381 1.00 91.06 281 SER A CA 1
ATOM 2218 C C . SER A 1 281 ? 2.827 6.799 17.991 1.00 91.06 281 SER A C 1
ATOM 2220 O O . SER A 1 281 ? 3.505 7.228 17.058 1.00 91.06 281 SER A O 1
ATOM 2222 N N . VAL A 1 282 ? 1.527 6.518 17.845 1.00 93.81 282 VAL A N 1
ATOM 2223 C CA . VAL A 1 282 ? 0.772 6.731 16.596 1.00 93.81 282 VAL A CA 1
ATOM 2224 C C . VAL A 1 282 ? 0.647 8.228 16.318 1.00 93.81 282 VAL A C 1
ATOM 2226 O O . VAL A 1 282 ? 0.935 8.675 15.208 1.00 93.81 282 VAL A O 1
ATOM 2229 N N . ALA A 1 283 ? 0.282 9.018 17.332 1.00 95.56 283 ALA A N 1
ATOM 2230 C CA . ALA A 1 283 ? 0.168 10.469 17.210 1.00 95.56 283 ALA A CA 1
ATOM 2231 C C . ALA A 1 283 ? 1.511 11.130 16.847 1.00 95.56 283 ALA A C 1
ATOM 2233 O O . ALA A 1 283 ? 1.552 11.999 15.976 1.00 95.56 283 ALA A O 1
ATOM 2234 N N . GLN A 1 284 ? 2.618 10.683 17.453 1.00 95.12 284 GLN A N 1
ATOM 2235 C CA . GLN A 1 284 ? 3.970 11.153 17.141 1.00 95.12 284 GLN A CA 1
ATOM 2236 C C . GLN A 1 284 ? 4.337 10.891 15.676 1.00 95.12 284 GLN A C 1
ATOM 2238 O O . GLN A 1 284 ? 4.829 11.795 14.998 1.00 95.12 284 GLN A O 1
ATOM 2243 N N . LEU A 1 285 ? 4.078 9.679 15.175 1.00 95.38 285 LEU A N 1
ATOM 2244 C CA . LEU A 1 285 ? 4.364 9.318 13.786 1.00 95.38 285 LEU A CA 1
ATOM 2245 C C . LEU A 1 285 ? 3.529 10.149 12.799 1.00 95.38 285 LEU A C 1
ATOM 2247 O O . LEU A 1 285 ? 4.063 10.691 11.833 1.00 95.38 285 LEU A O 1
ATOM 2251 N N . LEU A 1 286 ? 2.234 10.317 13.072 1.00 97.44 286 LEU A N 1
ATOM 2252 C CA . LEU A 1 286 ? 1.342 11.148 12.259 1.00 97.44 286 LEU A CA 1
ATOM 2253 C C . LEU A 1 286 ? 1.781 12.619 12.241 1.00 97.44 286 LEU A C 1
ATOM 2255 O O . LEU A 1 286 ? 1.826 13.238 11.177 1.00 97.44 286 LEU A O 1
ATOM 2259 N N . ALA A 1 287 ? 2.147 13.181 13.396 1.00 97.88 287 ALA A N 1
ATOM 2260 C CA . ALA A 1 287 ? 2.654 14.548 13.489 1.00 97.88 287 ALA A CA 1
ATOM 2261 C C . ALA A 1 287 ? 3.968 14.720 12.710 1.00 97.88 287 ALA A C 1
ATOM 2263 O O . ALA A 1 287 ? 4.135 15.708 11.990 1.00 97.88 287 ALA A O 1
ATOM 2264 N N . TRP A 1 288 ? 4.866 13.733 12.788 1.00 97.81 288 TRP A N 1
ATOM 2265 C CA . TRP A 1 288 ? 6.098 13.712 12.005 1.00 97.81 288 TRP A CA 1
ATOM 2266 C C . TRP A 1 288 ? 5.804 13.750 10.502 1.00 97.81 288 TRP A C 1
ATOM 2268 O O . TRP A 1 288 ? 6.319 14.621 9.798 1.00 97.81 288 TRP A O 1
ATOM 2278 N N . TRP A 1 289 ? 4.914 12.878 10.022 1.00 97.56 289 TRP A N 1
ATOM 2279 C CA . TRP A 1 289 ? 4.503 12.838 8.618 1.00 97.56 289 TRP A CA 1
ATOM 2280 C C . TRP A 1 289 ? 3.785 14.103 8.145 1.00 97.56 289 TRP A C 1
ATOM 2282 O O . TRP A 1 289 ? 3.869 14.472 6.975 1.00 97.56 289 TRP A O 1
ATOM 2292 N N . HIS A 1 290 ? 3.086 14.804 9.034 1.00 98.00 290 HIS A N 1
ATOM 2293 C CA . HIS A 1 290 ? 2.476 16.079 8.681 1.00 98.00 290 HIS A CA 1
ATOM 2294 C C . HIS A 1 290 ? 3.536 17.148 8.365 1.00 98.00 290 HIS A C 1
ATOM 2296 O O . HIS A 1 290 ? 3.398 17.903 7.399 1.00 98.00 290 HIS A O 1
ATOM 2302 N N . GLN A 1 291 ? 4.602 17.198 9.165 1.00 97.69 291 GLN A N 1
ATOM 2303 C CA . GLN A 1 291 ? 5.581 18.289 9.162 1.00 97.69 291 GLN A CA 1
ATOM 2304 C C . GLN A 1 291 ? 6.750 18.071 8.199 1.00 97.69 291 GLN A C 1
ATOM 2306 O O . GLN A 1 291 ? 7.342 19.041 7.730 1.00 97.69 291 GLN A O 1
ATOM 2311 N N . HIS A 1 292 ? 7.065 16.822 7.866 1.00 97.75 292 HIS A N 1
ATOM 2312 C CA . HIS A 1 292 ? 8.246 16.490 7.078 1.00 97.75 292 HIS A CA 1
ATOM 2313 C C . HIS A 1 292 ? 7.878 16.040 5.667 1.00 97.75 292 HIS A C 1
ATOM 2315 O O . HIS A 1 292 ? 6.800 15.509 5.398 1.00 97.75 292 HIS A O 1
ATOM 2321 N N . THR A 1 293 ? 8.775 16.288 4.718 1.00 97.44 293 THR A N 1
ATOM 2322 C CA . THR A 1 293 ? 8.619 15.836 3.335 1.00 97.44 293 THR A CA 1
ATOM 2323 C C . THR A 1 293 ? 9.992 15.497 2.778 1.00 97.44 293 THR A C 1
ATOM 2325 O O . THR A 1 293 ? 10.831 16.394 2.673 1.00 97.44 293 THR A O 1
ATOM 2328 N N . PRO A 1 294 ? 10.253 14.227 2.434 1.00 95.94 294 PRO A N 1
ATOM 2329 C CA . PRO A 1 294 ? 11.503 13.862 1.799 1.00 95.94 294 PRO A CA 1
ATOM 2330 C C . PRO A 1 294 ? 11.534 14.377 0.357 1.00 95.94 294 PRO A C 1
ATOM 2332 O O . PRO A 1 294 ? 10.518 14.481 -0.332 1.00 95.94 294 PRO A O 1
ATOM 2335 N N . THR A 1 295 ? 12.731 14.684 -0.126 1.00 95.00 295 THR A N 1
ATOM 2336 C CA . THR A 1 295 ? 12.966 14.971 -1.545 1.00 95.00 295 THR A CA 1
ATOM 2337 C C . THR A 1 295 ? 12.818 13.698 -2.384 1.00 95.00 295 THR A C 1
ATOM 2339 O O . THR A 1 295 ? 13.002 12.585 -1.884 1.00 95.00 295 THR A O 1
ATOM 2342 N N . LEU A 1 296 ? 12.572 13.846 -3.690 1.00 91.50 296 LEU A N 1
ATOM 2343 C CA . LEU A 1 296 ? 12.574 12.708 -4.621 1.00 91.50 296 LEU A CA 1
ATOM 2344 C C . LEU A 1 296 ? 13.887 11.917 -4.581 1.00 91.50 296 LEU A C 1
ATOM 2346 O O . LEU A 1 296 ? 13.875 10.690 -4.616 1.00 91.50 296 LEU A O 1
ATOM 2350 N N . ALA A 1 297 ? 15.022 12.612 -4.490 1.00 83.69 297 ALA A N 1
ATOM 2351 C CA . ALA A 1 297 ? 16.331 11.969 -4.444 1.00 83.69 297 ALA A CA 1
ATOM 2352 C C . ALA A 1 297 ? 16.507 11.117 -3.179 1.00 83.69 297 ALA A C 1
ATOM 2354 O O . ALA A 1 297 ? 17.052 10.019 -3.253 1.00 83.69 297 ALA A O 1
ATOM 2355 N N . GLN A 1 298 ? 16.029 11.594 -2.023 1.00 90.31 298 GLN A N 1
ATOM 2356 C CA . GLN A 1 298 ? 16.039 10.809 -0.786 1.00 90.31 298 GLN A CA 1
ATOM 2357 C C . GLN A 1 298 ? 15.182 9.552 -0.923 1.00 90.31 298 GLN A C 1
ATOM 2359 O O . GLN A 1 298 ? 15.688 8.465 -0.663 1.00 90.31 298 GLN A O 1
ATOM 2364 N N . ALA A 1 299 ? 13.947 9.688 -1.408 1.00 91.25 299 ALA A N 1
ATOM 2365 C CA . ALA A 1 299 ? 13.047 8.551 -1.546 1.00 91.25 299 ALA A CA 1
ATOM 2366 C C . ALA A 1 299 ? 13.565 7.479 -2.514 1.00 91.25 299 ALA A C 1
ATOM 2368 O O . ALA A 1 299 ? 13.558 6.295 -2.190 1.00 91.25 299 ALA A O 1
ATOM 2369 N N . ARG A 1 300 ? 14.096 7.886 -3.674 1.00 85.94 300 ARG A N 1
ATOM 2370 C CA . ARG A 1 300 ? 14.692 6.952 -4.642 1.00 85.94 300 ARG A CA 1
ATOM 2371 C C . ARG A 1 300 ? 15.916 6.237 -4.074 1.00 85.94 300 ARG A C 1
ATOM 2373 O O . ARG A 1 300 ? 16.078 5.043 -4.299 1.00 85.94 300 ARG A O 1
ATOM 2380 N N . ARG A 1 301 ? 16.767 6.939 -3.314 1.00 83.44 301 ARG A N 1
ATOM 2381 C CA . ARG A 1 301 ? 17.916 6.311 -2.638 1.00 83.44 301 ARG A CA 1
ATOM 2382 C C . ARG A 1 301 ? 17.479 5.285 -1.605 1.00 83.44 301 ARG A C 1
ATOM 2384 O O . ARG A 1 301 ? 18.082 4.222 -1.534 1.00 83.44 301 ARG A O 1
ATOM 2391 N N . GLU A 1 302 ? 16.465 5.607 -0.814 1.00 87.06 302 GLU A N 1
ATOM 2392 C CA . GLU A 1 302 ? 15.952 4.697 0.205 1.00 87.06 302 GLU A CA 1
ATOM 2393 C C . GLU A 1 302 ? 15.311 3.459 -0.424 1.00 87.06 302 GLU A C 1
ATOM 2395 O O . GLU A 1 302 ? 15.647 2.340 -0.044 1.00 87.06 302 GLU A O 1
ATOM 2400 N N . TRP A 1 303 ? 14.495 3.646 -1.463 1.00 86.50 303 TRP A N 1
ATOM 2401 C CA . TRP A 1 303 ? 13.932 2.555 -2.256 1.00 86.50 303 TRP A CA 1
ATOM 2402 C C . TRP A 1 303 ? 15.012 1.642 -2.854 1.00 86.50 303 TRP A C 1
ATOM 2404 O O . TRP A 1 303 ? 15.002 0.426 -2.659 1.00 86.50 303 TRP A O 1
ATOM 2414 N N . LEU A 1 304 ? 16.005 2.229 -3.526 1.00 82.12 304 LEU A N 1
ATOM 2415 C CA . LEU A 1 304 ? 17.115 1.486 -4.125 1.00 82.12 304 LEU A CA 1
ATOM 2416 C C . LEU A 1 304 ? 18.002 0.805 -3.067 1.00 82.12 304 LEU A C 1
ATOM 2418 O O . LEU A 1 304 ? 18.661 -0.199 -3.343 1.00 82.12 304 LEU A O 1
ATOM 2422 N N . GLY A 1 305 ? 18.026 1.339 -1.845 1.00 81.62 305 GLY A N 1
ATOM 2423 C CA . GLY A 1 305 ? 18.661 0.710 -0.690 1.00 81.62 305 GLY A CA 1
ATOM 2424 C C . GLY A 1 305 ? 18.021 -0.629 -0.314 1.00 81.62 305 GLY A C 1
ATOM 2425 O O . GLY A 1 305 ? 18.736 -1.519 0.141 1.00 81.62 305 GLY A O 1
ATOM 2426 N N . LYS A 1 306 ? 16.715 -0.781 -0.563 1.00 79.38 306 LYS A N 1
ATOM 2427 C CA . LYS A 1 306 ? 15.916 -1.985 -0.275 1.00 79.38 306 LYS A CA 1
ATOM 2428 C C . LYS A 1 306 ? 15.802 -2.956 -1.453 1.00 79.38 306 LYS A C 1
ATOM 2430 O O . LYS A 1 306 ? 15.415 -4.105 -1.264 1.00 79.38 306 LYS A O 1
ATOM 2435 N N . THR A 1 307 ? 16.125 -2.501 -2.662 1.00 76.00 307 THR A N 1
ATOM 2436 C CA . THR A 1 307 ? 16.062 -3.324 -3.877 1.00 76.00 307 THR A CA 1
ATOM 2437 C C . THR A 1 307 ? 17.234 -4.304 -3.909 1.00 76.00 307 THR A C 1
ATOM 2439 O O . THR A 1 307 ? 18.397 -3.894 -3.807 1.00 76.00 307 THR A O 1
ATOM 2442 N N . ASP A 1 308 ? 16.939 -5.593 -4.071 1.00 74.62 308 ASP A N 1
ATOM 2443 C CA . ASP A 1 308 ? 17.943 -6.642 -4.226 1.00 74.62 308 ASP A CA 1
ATOM 2444 C C . ASP A 1 308 ? 17.976 -7.206 -5.655 1.00 74.62 308 ASP A C 1
ATOM 2446 O O . ASP A 1 308 ? 17.328 -6.697 -6.569 1.00 74.62 308 ASP A O 1
ATOM 2450 N N . HIS A 1 309 ? 18.811 -8.221 -5.870 1.00 68.69 309 HIS A N 1
ATOM 2451 C CA . HIS A 1 309 ? 18.991 -8.831 -7.183 1.00 68.69 309 HIS A CA 1
ATOM 2452 C C . HIS A 1 309 ? 17.737 -9.566 -7.666 1.00 68.69 309 HIS A C 1
ATOM 2454 O O . HIS A 1 309 ? 17.430 -9.497 -8.854 1.00 68.69 309 HIS A O 1
ATOM 2460 N N . ALA A 1 310 ? 17.004 -10.220 -6.760 1.00 70.50 310 ALA A N 1
ATOM 2461 C CA . ALA A 1 310 ? 15.805 -10.979 -7.102 1.00 70.50 310 ALA A CA 1
ATOM 2462 C C . ALA A 1 310 ? 14.675 -10.045 -7.560 1.00 70.50 310 ALA A C 1
ATOM 2464 O O . ALA A 1 310 ? 13.994 -10.338 -8.542 1.00 70.50 310 ALA A O 1
ATOM 2465 N N . SER A 1 311 ? 14.552 -8.860 -6.950 1.00 73.75 311 SER A N 1
ATOM 2466 C CA . SER A 1 311 ? 13.597 -7.831 -7.388 1.00 73.75 311 SER A CA 1
ATOM 2467 C C . SER A 1 311 ? 13.825 -7.344 -8.831 1.00 73.75 311 SER A C 1
ATOM 2469 O O . SER A 1 311 ? 12.920 -6.761 -9.429 1.00 73.75 311 SER A O 1
ATOM 2471 N N . LEU A 1 312 ? 15.009 -7.570 -9.419 1.00 76.25 312 LEU A N 1
ATOM 2472 C CA . LEU A 1 312 ? 15.340 -7.162 -10.791 1.00 76.25 312 LEU A CA 1
ATOM 2473 C C . LEU A 1 312 ? 15.070 -8.246 -11.845 1.00 76.25 312 LEU A C 1
ATOM 2475 O O . LEU A 1 312 ? 15.118 -7.953 -13.042 1.00 76.25 312 LEU A O 1
ATOM 2479 N N . ASP A 1 313 ? 14.731 -9.472 -11.445 1.00 74.75 313 ASP A N 1
ATOM 2480 C CA . ASP A 1 313 ? 14.435 -10.561 -12.381 1.00 74.75 313 ASP A CA 1
ATOM 2481 C C . ASP A 1 313 ? 13.335 -10.225 -13.408 1.00 74.75 313 ASP A C 1
ATOM 2483 O O . ASP A 1 313 ? 13.492 -10.593 -14.579 1.00 74.75 313 ASP A O 1
ATOM 2487 N N . PRO A 1 314 ? 12.252 -9.490 -13.077 1.00 78.44 314 PRO A N 1
ATOM 2488 C CA . PRO A 1 314 ? 11.249 -9.112 -14.074 1.00 78.44 314 PRO A CA 1
ATOM 2489 C C . PRO A 1 314 ? 11.833 -8.312 -15.248 1.00 78.44 314 PRO A C 1
ATOM 2491 O O . PRO A 1 314 ? 11.437 -8.524 -16.396 1.00 78.44 314 PRO A O 1
ATOM 2494 N N . LEU A 1 315 ? 12.825 -7.450 -14.994 1.00 74.25 315 LEU A N 1
ATOM 2495 C CA . LEU A 1 315 ? 13.503 -6.667 -16.032 1.00 74.25 315 LEU A CA 1
ATOM 2496 C C . LEU A 1 315 ? 14.232 -7.575 -17.028 1.00 74.25 315 LEU A C 1
ATOM 2498 O O . LEU A 1 315 ? 14.182 -7.349 -18.238 1.00 74.25 315 LEU A O 1
ATOM 2502 N N . ALA A 1 316 ? 14.888 -8.616 -16.515 1.00 71.69 316 ALA A N 1
ATOM 2503 C CA . ALA A 1 316 ? 15.639 -9.568 -17.318 1.00 71.69 316 ALA A CA 1
ATOM 2504 C C . ALA A 1 316 ? 14.740 -10.430 -18.222 1.00 71.69 316 ALA A C 1
ATOM 2506 O O . ALA A 1 316 ? 15.179 -10.905 -19.271 1.00 71.69 316 ALA A O 1
ATOM 2507 N N . ASN A 1 317 ? 13.484 -10.632 -17.817 1.00 71.94 317 ASN A N 1
ATOM 2508 C CA . ASN A 1 317 ? 12.541 -11.514 -18.502 1.00 71.94 317 ASN A CA 1
ATOM 2509 C C . ASN A 1 317 ? 11.520 -10.767 -19.378 1.00 71.94 317 ASN A C 1
ATOM 2511 O O . ASN A 1 317 ? 10.806 -11.399 -20.156 1.00 71.94 317 ASN A O 1
ATOM 2515 N N . ALA A 1 318 ? 11.453 -9.436 -19.306 1.00 72.50 318 ALA A N 1
ATOM 2516 C CA . ALA A 1 318 ? 10.555 -8.655 -20.148 1.00 72.50 318 ALA A CA 1
ATOM 2517 C C . ALA A 1 318 ? 10.987 -8.698 -21.626 1.00 72.50 318 ALA A C 1
ATOM 2519 O O . ALA A 1 318 ? 12.092 -8.290 -21.994 1.00 72.50 318 ALA A O 1
ATOM 2520 N N . ALA A 1 319 ? 10.087 -9.183 -22.489 1.00 74.56 319 ALA A N 1
ATOM 2521 C CA . ALA A 1 319 ? 10.375 -9.446 -23.898 1.00 74.56 319 ALA A CA 1
ATOM 2522 C C . ALA A 1 319 ? 10.608 -8.162 -24.714 1.00 74.56 319 ALA A C 1
ATOM 2524 O O . ALA A 1 319 ? 11.555 -8.086 -25.505 1.00 74.56 319 ALA A O 1
ATOM 2525 N N . SER A 1 320 ? 9.784 -7.130 -24.504 1.00 79.31 320 SER A N 1
ATOM 2526 C CA . SER A 1 320 ? 9.857 -5.893 -25.284 1.00 79.31 320 SER A CA 1
ATOM 2527 C C . SER A 1 320 ? 10.825 -4.867 -24.659 1.00 79.31 320 SER A C 1
ATOM 2529 O O . SER A 1 320 ? 10.923 -4.773 -23.431 1.00 79.31 320 SER A O 1
ATOM 2531 N N . PRO A 1 321 ? 11.544 -4.069 -25.475 1.00 77.12 321 PRO A N 1
ATOM 2532 C CA . PRO A 1 321 ? 12.352 -2.955 -24.974 1.00 77.12 321 PRO A CA 1
ATOM 2533 C C . PRO A 1 321 ? 11.551 -1.928 -24.170 1.00 77.12 321 PRO A C 1
ATOM 2535 O O . PRO A 1 321 ? 12.063 -1.393 -23.191 1.00 77.12 321 PRO A O 1
ATOM 2538 N N . GLN A 1 322 ? 10.304 -1.679 -24.565 1.00 81.44 322 GLN A N 1
ATOM 2539 C CA . GLN A 1 322 ? 9.426 -0.716 -23.908 1.00 81.44 322 GLN A CA 1
ATOM 2540 C C . GLN A 1 322 ? 9.021 -1.193 -22.508 1.00 81.44 322 GLN A C 1
ATOM 2542 O O . GLN A 1 322 ? 9.206 -0.467 -21.536 1.00 81.44 322 GLN A O 1
ATOM 2547 N N . SER A 1 323 ? 8.582 -2.447 -22.377 1.00 80.06 323 SER A N 1
ATOM 2548 C CA . SER A 1 323 ? 8.271 -3.074 -21.085 1.00 80.06 323 SER A CA 1
ATOM 2549 C C . SER A 1 323 ? 9.466 -3.029 -20.136 1.00 80.06 323 SER A C 1
ATOM 2551 O O . SER A 1 323 ? 9.313 -2.742 -18.951 1.00 80.06 323 SER A O 1
ATOM 2553 N N . ARG A 1 324 ? 10.676 -3.280 -20.661 1.00 82.69 324 ARG A N 1
ATOM 2554 C CA . ARG A 1 324 ? 11.914 -3.160 -19.881 1.00 82.69 324 ARG A CA 1
ATOM 2555 C C . ARG A 1 324 ? 12.145 -1.738 -19.393 1.00 82.69 324 ARG A C 1
ATOM 2557 O O . ARG A 1 324 ? 12.526 -1.580 -18.244 1.00 82.69 324 ARG A O 1
ATOM 2564 N N . ALA A 1 325 ? 11.911 -0.723 -20.224 1.00 80.06 325 ALA A N 1
ATOM 2565 C CA . ALA A 1 325 ? 12.067 0.670 -19.814 1.00 80.06 325 ALA A CA 1
ATOM 2566 C C . ALA A 1 325 ? 11.102 1.039 -18.672 1.00 80.06 325 ALA A C 1
ATOM 2568 O O . ALA A 1 325 ? 11.545 1.565 -17.657 1.00 80.06 325 ALA A O 1
ATOM 2569 N N . HIS A 1 326 ? 9.821 0.672 -18.779 1.00 85.69 326 HIS A N 1
ATOM 2570 C CA . HIS A 1 326 ? 8.835 0.937 -17.723 1.00 85.69 326 HIS A CA 1
ATOM 2571 C C . HIS A 1 326 ? 9.157 0.201 -16.416 1.00 85.69 326 HIS A C 1
ATOM 2573 O O . HIS A 1 326 ? 9.118 0.794 -15.338 1.00 85.69 326 HIS A O 1
ATOM 2579 N N . LEU A 1 327 ? 9.533 -1.080 -16.501 1.00 86.50 327 LEU A N 1
ATOM 2580 C CA . LEU A 1 327 ? 9.960 -1.849 -15.331 1.00 86.50 327 LEU A CA 1
ATOM 2581 C C . LEU A 1 327 ? 11.240 -1.300 -14.718 1.00 86.50 327 LEU A C 1
ATOM 2583 O O . LEU A 1 327 ? 11.347 -1.254 -13.499 1.00 86.50 327 LEU A O 1
ATOM 2587 N N . PHE A 1 328 ? 12.198 -0.880 -15.541 1.00 84.81 328 PHE A N 1
ATOM 2588 C CA . PHE A 1 328 ? 13.421 -0.248 -15.069 1.00 84.81 328 PHE A CA 1
ATOM 2589 C C . PHE A 1 328 ? 13.092 1.018 -14.278 1.00 84.81 328 PHE A C 1
ATOM 2591 O O . PHE A 1 328 ? 13.522 1.149 -13.134 1.00 84.81 328 PHE A O 1
ATOM 2598 N N . ASP A 1 329 ? 12.272 1.908 -14.838 1.00 84.88 329 ASP A N 1
ATOM 2599 C CA . ASP A 1 329 ? 11.872 3.137 -14.157 1.00 84.88 329 ASP A CA 1
ATOM 2600 C C . ASP A 1 329 ? 11.203 2.830 -12.813 1.00 84.88 329 ASP A C 1
ATOM 2602 O O . ASP A 1 329 ? 11.608 3.387 -11.791 1.00 84.88 329 ASP A O 1
ATOM 2606 N N . TYR 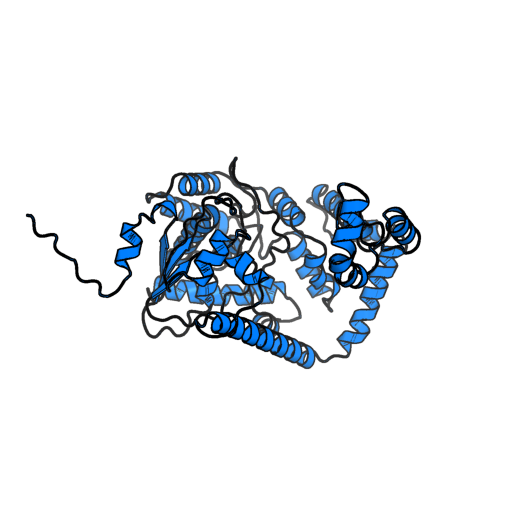A 1 330 ? 10.250 1.894 -12.768 1.00 91.44 330 TYR A N 1
ATOM 2607 C CA . TYR A 1 330 ? 9.594 1.513 -11.517 1.00 91.44 330 TYR A CA 1
ATOM 2608 C C . TYR A 1 330 ? 10.557 0.865 -10.514 1.00 91.44 330 TYR A C 1
ATOM 2610 O O . TYR A 1 330 ? 10.646 1.322 -9.380 1.00 91.44 330 TYR A O 1
ATOM 2618 N N . LEU A 1 331 ? 11.306 -0.170 -10.900 1.00 86.62 331 LEU A N 1
ATOM 2619 C CA . LEU A 1 331 ? 12.145 -0.934 -9.971 1.00 86.62 331 LEU A CA 1
ATOM 2620 C C . LEU A 1 331 ? 13.261 -0.079 -9.361 1.00 86.62 331 LEU A C 1
ATOM 2622 O O . LEU A 1 331 ? 13.582 -0.247 -8.188 1.00 86.62 331 LEU A O 1
ATOM 2626 N N . PHE A 1 332 ? 13.816 0.872 -10.116 1.00 82.75 332 PHE A N 1
ATOM 2627 C CA . PHE A 1 332 ? 14.894 1.737 -9.627 1.00 82.75 332 PHE A CA 1
ATOM 2628 C C . PHE A 1 332 ? 14.411 2.969 -8.866 1.00 82.75 332 PHE A C 1
ATOM 2630 O O . PHE A 1 332 ? 15.191 3.567 -8.122 1.00 82.75 332 PHE A O 1
ATOM 2637 N N . THR A 1 333 ? 13.152 3.372 -9.040 1.00 86.31 333 THR A N 1
ATOM 2638 C CA . THR A 1 333 ? 12.632 4.575 -8.382 1.00 86.31 333 THR A CA 1
ATOM 2639 C C . THR A 1 333 ? 11.582 4.290 -7.321 1.00 86.31 333 THR A C 1
ATOM 2641 O O . THR A 1 333 ? 11.454 5.104 -6.414 1.00 86.31 333 THR A O 1
ATOM 2644 N N . GLY A 1 334 ? 10.849 3.181 -7.419 1.00 89.94 334 GLY A N 1
ATOM 2645 C CA . GLY A 1 334 ? 9.639 2.852 -6.658 1.00 89.94 334 GLY A CA 1
ATOM 2646 C C . GLY A 1 334 ? 8.417 3.686 -7.039 1.00 89.94 334 GLY A C 1
ATOM 2647 O O . GLY A 1 334 ? 7.417 3.694 -6.321 1.00 89.94 334 GLY A O 1
ATOM 2648 N N . GLN A 1 335 ? 8.504 4.443 -8.133 1.00 91.75 335 GLN A N 1
ATOM 2649 C CA . GLN A 1 335 ? 7.510 5.430 -8.524 1.00 91.75 335 GLN A CA 1
ATOM 2650 C C . GLN A 1 335 ? 6.499 4.814 -9.498 1.00 91.75 335 GLN A C 1
ATOM 2652 O O . GLN A 1 335 ? 6.855 4.427 -10.606 1.00 91.75 335 GLN A O 1
ATOM 2657 N N . LEU A 1 336 ? 5.224 4.767 -9.102 1.00 92.50 336 LEU A N 1
ATOM 2658 C CA . LEU A 1 336 ? 4.138 4.263 -9.961 1.00 92.50 336 LEU A CA 1
ATOM 2659 C C . LEU A 1 336 ? 3.572 5.313 -10.920 1.00 92.50 336 LEU A C 1
ATOM 2661 O O . LEU A 1 336 ? 3.136 4.995 -12.019 1.00 92.50 336 LEU A O 1
ATOM 2665 N N . LEU A 1 337 ? 3.528 6.564 -10.468 1.00 95.31 337 LEU A N 1
ATOM 2666 C CA . LEU A 1 337 ? 2.892 7.688 -11.154 1.00 95.31 337 LEU A CA 1
ATOM 2667 C C . LEU A 1 337 ? 3.797 8.916 -11.080 1.00 95.31 337 LEU A C 1
ATOM 2669 O O . LEU A 1 337 ? 4.707 8.962 -10.255 1.00 95.31 337 LEU A O 1
ATOM 2673 N N . GLU A 1 338 ? 3.528 9.941 -11.886 1.00 93.50 338 GLU A N 1
ATOM 2674 C CA . GLU A 1 338 ? 4.265 11.207 -11.825 1.00 93.50 338 GLU A CA 1
ATOM 2675 C C . GLU A 1 338 ? 4.330 11.779 -10.399 1.00 93.50 338 GLU A C 1
ATOM 2677 O O . GLU A 1 338 ? 3.333 11.846 -9.668 1.00 93.50 338 GLU A O 1
ATOM 2682 N N . ALA A 1 339 ? 5.534 12.178 -9.996 1.00 95.19 339 ALA A N 1
ATOM 2683 C CA . ALA A 1 339 ? 5.834 12.579 -8.634 1.00 95.19 339 ALA A CA 1
ATOM 2684 C C . ALA A 1 339 ? 6.821 13.746 -8.588 1.00 95.19 339 ALA A C 1
ATOM 2686 O O . ALA A 1 339 ? 7.706 13.873 -9.433 1.00 95.19 339 ALA A O 1
ATOM 2687 N N . THR A 1 340 ? 6.672 14.579 -7.560 1.00 95.75 340 THR A N 1
ATOM 2688 C CA . THR A 1 340 ? 7.486 15.774 -7.296 1.00 95.75 340 THR A CA 1
ATOM 2689 C C . THR A 1 340 ? 8.147 15.743 -5.919 1.00 95.75 340 THR A C 1
ATOM 2691 O O . THR A 1 340 ? 9.101 16.482 -5.686 1.00 95.75 340 THR A O 1
ATOM 2694 N N . VAL A 1 341 ? 7.680 14.879 -5.013 1.00 97.44 341 VAL A N 1
ATOM 2695 C CA . VAL A 1 341 ? 8.206 14.714 -3.651 1.00 97.44 341 VAL A CA 1
ATOM 2696 C C . VAL A 1 341 ? 8.378 13.235 -3.315 1.00 97.44 341 VAL A C 1
ATOM 2698 O O . VAL A 1 341 ? 7.782 12.367 -3.952 1.00 97.44 341 VAL A O 1
ATOM 2701 N N . GLY A 1 342 ? 9.202 12.929 -2.319 1.00 96.44 342 GLY A N 1
ATOM 2702 C CA . GLY A 1 342 ? 9.322 11.574 -1.798 1.00 96.44 342 GLY A CA 1
ATOM 2703 C C . GLY A 1 342 ? 8.103 11.161 -0.968 1.00 96.44 342 GLY A C 1
ATOM 2704 O O . GLY A 1 342 ? 7.396 12.003 -0.411 1.00 96.44 342 GLY A O 1
ATOM 2705 N N . SER A 1 343 ? 7.878 9.855 -0.860 1.00 95.88 343 SER A N 1
ATOM 2706 C CA . SER A 1 343 ? 6.840 9.276 -0.015 1.00 95.88 343 SER A CA 1
ATOM 2707 C C . SER A 1 343 ? 7.163 9.508 1.448 1.00 95.88 343 SER A C 1
ATOM 2709 O O . SER A 1 343 ? 8.194 9.073 1.962 1.00 95.88 343 SER A O 1
ATOM 2711 N N . VAL A 1 344 ? 6.258 10.194 2.136 1.00 95.44 344 VAL A N 1
ATOM 2712 C CA . VAL A 1 344 ? 6.413 10.462 3.563 1.00 95.44 344 VAL A CA 1
ATOM 2713 C C . VAL A 1 344 ? 6.258 9.170 4.364 1.00 95.44 344 VAL A C 1
ATOM 2715 O O . VAL A 1 344 ? 6.991 8.948 5.321 1.00 95.44 344 VAL A O 1
ATOM 2718 N N . THR A 1 345 ? 5.355 8.281 3.952 1.00 93.38 345 THR A N 1
ATOM 2719 C CA . THR A 1 345 ? 5.152 7.020 4.667 1.00 93.38 345 THR A CA 1
ATOM 2720 C C . THR A 1 345 ? 6.301 6.047 4.423 1.00 93.38 345 THR A C 1
ATOM 2722 O O . THR A 1 345 ? 6.671 5.338 5.346 1.00 93.38 345 THR A O 1
ATOM 2725 N N . MET A 1 346 ? 6.916 6.007 3.239 1.00 90.81 346 MET A N 1
ATOM 2726 C CA . MET A 1 346 ? 7.977 5.024 2.965 1.00 90.81 346 MET A CA 1
ATOM 2727 C C . MET A 1 346 ? 9.387 5.502 3.314 1.00 90.81 346 MET A C 1
ATOM 2729 O O . MET A 1 346 ? 10.259 4.655 3.490 1.00 90.81 346 MET A O 1
ATOM 2733 N N . CYS A 1 347 ? 9.611 6.822 3.360 1.00 90.12 347 CYS A N 1
ATOM 2734 C CA . CYS A 1 347 ? 10.956 7.407 3.402 1.00 90.12 347 CYS A CA 1
ATOM 2735 C C . CYS A 1 347 ? 11.130 8.518 4.451 1.00 90.12 347 CYS A C 1
ATOM 2737 O O . CYS A 1 347 ? 12.055 9.330 4.379 1.00 90.12 347 CYS A O 1
ATOM 2739 N N . CYS A 1 348 ? 10.192 8.643 5.393 1.00 91.62 348 CYS A N 1
ATOM 2740 C CA . CYS A 1 348 ? 10.236 9.683 6.417 1.00 91.62 348 CYS A CA 1
ATOM 2741 C C . CYS A 1 348 ? 9.833 9.131 7.785 1.00 91.62 348 CYS A C 1
ATOM 2743 O O . CYS A 1 348 ? 8.710 9.318 8.256 1.00 91.62 348 CYS A O 1
ATOM 2745 N N . LEU A 1 349 ? 10.774 8.444 8.429 1.00 90.69 349 LEU A N 1
ATOM 2746 C CA . LEU A 1 349 ? 10.592 7.872 9.760 1.00 90.69 349 LEU A CA 1
ATOM 2747 C C . LEU A 1 349 ? 11.148 8.813 10.847 1.00 90.69 349 LEU A C 1
ATOM 2749 O O . LEU A 1 349 ? 12.218 9.396 10.650 1.00 90.69 349 LEU A O 1
ATOM 2753 N N . PRO A 1 350 ? 10.445 8.988 11.982 1.00 92.44 350 PRO A N 1
ATOM 2754 C CA . PRO A 1 350 ? 10.970 9.741 13.112 1.00 92.44 350 PRO A CA 1
ATOM 2755 C C . PRO A 1 350 ? 12.111 8.989 13.816 1.00 92.44 350 PRO A C 1
ATOM 2757 O O . PRO A 1 350 ? 12.218 7.766 13.693 1.00 92.44 350 PRO A O 1
ATOM 2760 N N . PRO A 1 351 ? 12.947 9.685 14.609 1.00 90.12 351 PRO A N 1
ATOM 2761 C CA . PRO A 1 351 ? 13.952 9.034 15.445 1.00 90.12 351 PRO A CA 1
ATOM 2762 C C . PRO A 1 351 ? 13.338 7.931 16.324 1.00 90.12 351 PRO A C 1
ATOM 2764 O O . PRO A 1 351 ? 12.311 8.148 16.965 1.00 90.12 351 PRO A O 1
ATOM 2767 N N . GLY A 1 352 ? 13.974 6.756 16.356 1.00 86.12 352 GLY A N 1
ATOM 2768 C CA . GLY A 1 352 ? 13.490 5.576 17.092 1.00 86.12 352 GLY A CA 1
ATOM 2769 C C . GLY A 1 352 ? 12.573 4.644 16.289 1.00 86.12 352 GLY A C 1
ATOM 2770 O O . GLY A 1 352 ? 12.229 3.565 16.772 1.00 86.12 352 GLY A O 1
ATOM 2771 N N . PHE A 1 353 ? 12.204 5.028 15.065 1.00 88.12 353 PHE A N 1
ATOM 2772 C CA . PHE A 1 353 ? 11.603 4.125 14.090 1.00 88.12 353 PHE A CA 1
ATOM 2773 C C . PHE A 1 353 ? 12.681 3.603 13.151 1.00 88.12 353 PHE A C 1
ATOM 2775 O O . PHE A 1 353 ? 13.580 4.337 12.738 1.00 88.12 353 PHE A O 1
ATOM 2782 N N . GLU A 1 354 ? 12.571 2.329 12.803 1.00 84.75 354 GLU A N 1
ATOM 2783 C CA . GLU A 1 354 ? 13.524 1.653 11.934 1.00 84.75 354 GLU A CA 1
ATOM 2784 C C . GLU A 1 354 ? 12.830 1.291 10.629 1.00 84.75 354 GLU A C 1
ATOM 2786 O O . GLU A 1 354 ? 11.723 0.746 10.631 1.00 84.75 354 GLU A O 1
ATOM 2791 N N . SER A 1 355 ? 13.473 1.587 9.497 1.00 81.75 355 SER A N 1
ATOM 2792 C CA . SER A 1 355 ? 13.022 1.019 8.230 1.00 81.75 355 SER A CA 1
ATOM 2793 C C . SER A 1 355 ? 13.234 -0.485 8.281 1.00 81.75 355 SER A C 1
ATOM 2795 O O . SER A 1 355 ? 14.322 -0.925 8.652 1.00 81.75 355 SER A O 1
ATOM 2797 N N . SER A 1 356 ? 12.248 -1.282 7.860 1.00 72.31 356 SER A N 1
ATOM 2798 C CA . SER A 1 356 ? 12.528 -2.700 7.665 1.00 72.31 356 SER A CA 1
ATOM 2799 C C . SER A 1 356 ? 13.648 -2.887 6.645 1.00 72.31 356 SER A C 1
ATOM 2801 O O . SER A 1 356 ? 13.772 -2.149 5.661 1.00 72.31 356 SER A O 1
ATOM 2803 N N . CYS A 1 357 ? 14.433 -3.936 6.875 1.00 59.84 357 CYS A N 1
ATOM 2804 C CA . CYS A 1 357 ? 15.306 -4.544 5.877 1.00 59.84 357 CYS A CA 1
ATOM 2805 C C . CYS A 1 357 ? 14.508 -5.408 4.885 1.00 59.84 357 CYS A C 1
ATOM 2807 O O . CYS A 1 357 ? 15.091 -6.301 4.268 1.00 59.84 357 CYS A O 1
ATOM 2809 N N . GLY A 1 358 ? 13.181 -5.218 4.807 1.00 62.12 358 GLY A N 1
ATOM 2810 C CA . GLY A 1 358 ? 12.294 -5.982 3.946 1.00 62.12 358 GLY A CA 1
ATOM 2811 C C . GLY A 1 358 ? 12.812 -5.921 2.520 1.00 62.12 358 GLY A C 1
ATOM 2812 O O . GLY A 1 358 ? 12.893 -4.847 1.925 1.00 62.12 358 GLY A O 1
ATOM 2813 N N . ARG A 1 359 ? 13.225 -7.080 2.013 1.00 64.00 359 ARG A N 1
ATOM 2814 C CA . ARG A 1 359 ? 13.621 -7.246 0.622 1.00 64.00 359 ARG A CA 1
ATOM 2815 C C . ARG A 1 359 ? 12.344 -7.452 -0.179 1.00 64.00 359 ARG A C 1
ATOM 2817 O O . ARG A 1 359 ? 11.437 -8.135 0.293 1.00 64.00 359 ARG A O 1
ATOM 2824 N N . ASP A 1 360 ? 12.297 -6.849 -1.358 1.00 64.94 360 ASP A N 1
ATOM 2825 C CA . ASP A 1 360 ? 11.206 -7.009 -2.317 1.00 64.94 360 ASP A CA 1
ATOM 2826 C C . ASP A 1 360 ? 9.867 -6.364 -1.899 1.00 64.94 360 ASP A C 1
ATOM 2828 O O . ASP A 1 360 ? 8.827 -7.005 -1.852 1.00 64.94 360 ASP A O 1
ATOM 2832 N N . GLU A 1 361 ? 9.873 -5.058 -1.613 1.00 76.44 361 GLU A N 1
ATOM 2833 C CA . GLU A 1 361 ? 8.645 -4.266 -1.427 1.00 76.44 361 GLU A CA 1
ATOM 2834 C C . GLU A 1 361 ? 8.067 -3.866 -2.795 1.00 76.44 361 GLU A C 1
ATOM 2836 O O . GLU A 1 361 ? 7.967 -2.681 -3.080 1.00 76.44 361 GLU A O 1
ATOM 2841 N N . SER A 1 362 ? 7.726 -4.807 -3.681 1.00 84.88 362 SER A N 1
ATOM 2842 C CA . SER A 1 362 ? 7.211 -4.502 -5.031 1.00 84.88 362 SER A CA 1
ATOM 2843 C C . SER A 1 362 ? 5.684 -4.563 -5.120 1.00 84.88 362 SER A C 1
ATOM 2845 O O . SER A 1 362 ? 5.050 -5.487 -4.611 1.00 84.88 362 SER A O 1
ATOM 2847 N N . VAL A 1 363 ? 5.079 -3.624 -5.856 1.00 89.19 363 VAL A N 1
ATOM 2848 C CA . VAL A 1 363 ? 3.626 -3.549 -6.081 1.00 89.19 363 VAL A CA 1
ATOM 2849 C C . VAL A 1 363 ? 3.091 -4.839 -6.701 1.00 89.19 363 VAL A C 1
ATOM 2851 O O . VAL A 1 363 ? 1.958 -5.237 -6.433 1.00 89.19 363 VAL A O 1
ATOM 2854 N N . PHE A 1 364 ? 3.912 -5.522 -7.501 1.00 87.56 364 PHE A N 1
ATOM 2855 C CA . PHE A 1 364 ? 3.523 -6.734 -8.214 1.00 87.56 364 PHE A CA 1
ATOM 2856 C C . PHE A 1 364 ? 3.224 -7.897 -7.265 1.00 87.56 364 PHE A C 1
ATOM 2858 O O . PHE A 1 364 ? 2.437 -8.767 -7.613 1.00 87.56 364 PHE A O 1
ATOM 2865 N N . GLN A 1 365 ? 3.774 -7.887 -6.048 1.00 83.19 365 GLN A N 1
ATOM 2866 C CA . GLN A 1 365 ? 3.462 -8.900 -5.036 1.00 83.19 365 GLN A CA 1
ATOM 2867 C C . GLN A 1 365 ? 2.056 -8.748 -4.444 1.00 83.19 365 GLN A C 1
ATOM 2869 O O . GLN A 1 365 ? 1.527 -9.674 -3.834 1.00 83.19 365 GLN A O 1
ATOM 2874 N N . THR A 1 366 ? 1.445 -7.578 -4.619 1.00 85.44 366 THR A N 1
ATOM 2875 C CA . THR A 1 366 ? 0.144 -7.233 -4.028 1.00 85.44 366 THR A CA 1
ATOM 2876 C C . THR A 1 366 ? -1.025 -7.536 -4.966 1.00 85.44 366 THR A C 1
ATOM 2878 O O . THR A 1 366 ? -2.191 -7.414 -4.585 1.00 85.44 366 THR A O 1
ATOM 2881 N N . ILE A 1 367 ? -0.727 -7.942 -6.205 1.00 87.44 367 ILE A N 1
ATOM 2882 C CA . ILE A 1 367 ? -1.707 -8.155 -7.268 1.00 87.44 367 ILE A CA 1
ATOM 2883 C C . ILE A 1 367 ? -1.584 -9.596 -7.770 1.00 87.44 367 ILE A C 1
ATOM 2885 O O . ILE A 1 367 ? -0.488 -10.010 -8.146 1.00 87.44 367 ILE A O 1
ATOM 2889 N N . PRO A 1 368 ? -2.685 -10.370 -7.821 1.00 85.69 368 PRO A N 1
ATOM 2890 C CA . PRO A 1 368 ? -2.666 -11.683 -8.448 1.00 85.69 368 PRO A CA 1
ATOM 2891 C C . PRO A 1 368 ? -2.120 -11.598 -9.874 1.00 85.69 368 PRO A C 1
ATOM 2893 O O . PRO A 1 368 ? -2.544 -10.751 -10.660 1.00 85.69 368 PRO A O 1
ATOM 2896 N N . TRP A 1 369 ? -1.201 -12.496 -10.231 1.00 83.62 369 TRP A N 1
ATOM 2897 C CA . TRP A 1 369 ? -0.624 -12.506 -11.576 1.00 83.62 369 TRP A CA 1
ATOM 2898 C C . TRP A 1 369 ? -1.673 -12.700 -12.674 1.00 83.62 369 TRP A C 1
ATOM 2900 O O . TRP A 1 369 ? -1.501 -12.170 -13.766 1.00 83.62 369 TRP A O 1
ATOM 2910 N N . SER A 1 370 ? -2.767 -13.413 -12.391 1.00 82.62 370 SER A N 1
ATOM 2911 C CA . SER A 1 370 ? -3.914 -13.520 -13.297 1.00 82.62 370 SER A CA 1
ATOM 2912 C C . SER A 1 370 ? -4.490 -12.150 -13.655 1.00 82.62 370 SER A C 1
ATOM 2914 O O . SER A 1 370 ? -4.688 -11.869 -14.832 1.00 82.62 370 SER A O 1
ATOM 2916 N N . ASP A 1 371 ? -4.682 -11.286 -12.655 1.00 88.00 371 ASP A N 1
ATOM 2917 C CA . ASP A 1 371 ? -5.249 -9.949 -12.836 1.00 88.00 371 ASP A CA 1
ATOM 2918 C C . ASP A 1 371 ? -4.290 -9.067 -13.637 1.00 88.00 371 ASP A C 1
ATOM 2920 O O . ASP A 1 371 ? -4.715 -8.325 -14.517 1.00 88.00 371 ASP A O 1
ATOM 2924 N N . LEU A 1 372 ? -2.985 -9.174 -13.356 1.00 88.00 372 LEU A N 1
ATOM 2925 C CA . LEU A 1 372 ? -1.960 -8.466 -14.120 1.00 88.00 372 LEU A CA 1
ATOM 2926 C C . LEU A 1 372 ? -1.968 -8.905 -15.580 1.00 88.00 372 LEU A C 1
ATOM 2928 O O . LEU A 1 372 ? -2.026 -8.055 -16.457 1.00 88.00 372 LEU A O 1
ATOM 2932 N N . VAL A 1 373 ? -1.945 -10.211 -15.850 1.00 84.50 373 VAL A N 1
ATOM 2933 C CA . VAL A 1 373 ? -1.935 -10.740 -17.219 1.00 84.50 373 VAL A CA 1
ATOM 2934 C C . VAL A 1 373 ? -3.173 -10.310 -17.999 1.00 84.50 373 VAL A C 1
ATOM 2936 O O . VAL A 1 373 ? -3.044 -9.936 -19.162 1.00 84.50 373 VAL A O 1
ATOM 2939 N N . ASP A 1 374 ? -4.345 -10.320 -17.364 1.00 86.81 374 ASP A N 1
ATOM 2940 C CA . ASP A 1 374 ? -5.595 -9.903 -18.001 1.00 86.81 374 ASP A CA 1
ATOM 2941 C C . ASP A 1 374 ? -5.649 -8.377 -18.249 1.00 86.81 374 ASP A C 1
ATOM 2943 O O . ASP A 1 374 ? -6.374 -7.930 -19.137 1.00 86.81 374 ASP A O 1
ATOM 2947 N N . ALA A 1 375 ? -4.868 -7.579 -17.509 1.00 89.62 375 ALA A N 1
ATOM 2948 C CA . ALA A 1 375 ? -4.807 -6.118 -17.625 1.00 89.62 375 ALA A CA 1
ATOM 2949 C C . ALA A 1 375 ? -3.625 -5.584 -18.459 1.00 89.62 375 ALA A C 1
ATOM 2951 O O . ALA A 1 375 ? -3.517 -4.370 -18.642 1.00 89.62 375 ALA A O 1
ATOM 2952 N N . ILE A 1 376 ? -2.708 -6.441 -18.923 1.00 86.94 376 ILE A N 1
ATOM 2953 C CA . ILE A 1 376 ? -1.553 -6.009 -19.720 1.00 86.94 376 ILE A CA 1
ATOM 2954 C C . ILE A 1 376 ? -2.001 -5.620 -21.129 1.00 86.94 376 ILE A C 1
ATOM 2956 O O . ILE A 1 376 ? -2.348 -6.464 -21.954 1.00 86.94 376 ILE A O 1
ATOM 2960 N N . GLU A 1 377 ? -1.881 -4.329 -21.419 1.00 82.31 377 GLU A N 1
ATOM 2961 C CA . GLU A 1 377 ? -1.946 -3.760 -22.762 1.00 82.31 377 GLU A CA 1
ATOM 2962 C C . GLU A 1 377 ? -0.513 -3.443 -23.223 1.00 82.31 377 GLU A C 1
ATOM 2964 O O . GLU A 1 377 ? 0.299 -2.929 -22.451 1.00 82.31 377 GLU A O 1
ATOM 2969 N N . ASP A 1 378 ? -0.158 -3.832 -24.451 1.00 80.19 378 ASP A N 1
ATOM 2970 C CA . ASP A 1 378 ? 1.155 -3.579 -25.079 1.00 80.19 378 ASP A CA 1
ATOM 2971 C C . ASP A 1 378 ? 2.399 -4.023 -24.275 1.00 80.19 378 ASP A C 1
ATOM 2973 O O . ASP A 1 378 ? 3.531 -3.616 -24.546 1.00 80.19 378 ASP A O 1
ATOM 2977 N N . GLY A 1 379 ? 2.220 -4.913 -23.297 1.00 78.56 379 GLY A N 1
ATOM 2978 C CA . GLY A 1 379 ? 3.305 -5.417 -22.458 1.00 78.56 379 GLY A CA 1
ATOM 2979 C C . GLY A 1 379 ? 3.733 -4.475 -21.327 1.00 78.56 379 GLY A C 1
ATOM 2980 O O . GLY A 1 379 ? 4.756 -4.752 -20.697 1.00 78.56 379 GLY A O 1
ATOM 2981 N N . ASP A 1 380 ? 3.023 -3.379 -21.051 1.00 87.81 380 ASP A N 1
ATOM 2982 C CA . ASP A 1 380 ? 3.358 -2.485 -19.936 1.00 87.81 380 ASP A CA 1
ATOM 2983 C C . ASP A 1 380 ? 2.794 -3.016 -18.606 1.00 87.81 380 ASP A C 1
ATOM 2985 O O . ASP A 1 380 ? 1.641 -2.788 -18.232 1.00 87.81 380 ASP A O 1
ATOM 2989 N N . LEU A 1 381 ? 3.644 -3.734 -17.866 1.00 89.50 381 LEU A N 1
ATOM 2990 C CA . LEU A 1 381 ? 3.278 -4.322 -16.578 1.00 89.50 381 LEU A CA 1
ATOM 2991 C C . LEU A 1 381 ? 3.000 -3.261 -15.498 1.00 89.50 381 LEU A C 1
ATOM 2993 O O . LEU A 1 381 ? 2.169 -3.485 -14.617 1.00 89.50 381 LEU A O 1
ATOM 2997 N N . VAL A 1 382 ? 3.670 -2.106 -15.554 1.00 91.62 382 VAL A N 1
ATOM 2998 C CA . VAL A 1 382 ? 3.478 -1.025 -14.573 1.00 91.62 382 VAL A CA 1
ATOM 2999 C C . VAL A 1 382 ? 2.127 -0.356 -14.808 1.00 91.62 382 VAL A C 1
ATOM 3001 O O . VAL A 1 382 ? 1.376 -0.132 -13.851 1.00 91.62 382 VAL A O 1
ATOM 3004 N N . ALA A 1 383 ? 1.773 -0.099 -16.069 1.00 93.44 383 ALA A N 1
ATOM 3005 C CA . ALA A 1 383 ? 0.449 0.398 -16.428 1.00 93.44 383 ALA A CA 1
ATOM 3006 C C . ALA A 1 383 ? -0.653 -0.599 -16.038 1.00 93.44 383 ALA A C 1
ATOM 3008 O O . ALA A 1 383 ? -1.638 -0.194 -15.418 1.00 93.44 383 ALA A O 1
ATOM 3009 N N . ALA A 1 384 ? -0.463 -1.896 -16.303 1.00 94.00 384 ALA A N 1
ATOM 3010 C CA . ALA A 1 384 ? -1.406 -2.947 -15.913 1.00 94.00 384 ALA A CA 1
ATOM 3011 C C . ALA A 1 384 ? -1.644 -2.983 -14.393 1.00 94.00 384 ALA A C 1
ATOM 3013 O O . ALA A 1 384 ? -2.792 -2.980 -13.933 1.00 94.00 384 ALA A O 1
ATOM 3014 N N . ALA A 1 385 ? -0.567 -2.945 -13.599 1.00 94.44 385 ALA A N 1
ATOM 3015 C CA . ALA A 1 385 ? -0.639 -2.893 -12.140 1.00 94.44 385 ALA A CA 1
ATOM 3016 C C . ALA A 1 385 ? -1.388 -1.644 -11.654 1.00 94.44 385 ALA A C 1
ATOM 3018 O O . ALA A 1 385 ? -2.296 -1.727 -10.822 1.00 94.44 385 ALA A O 1
ATOM 3019 N N . THR A 1 386 ? -1.054 -0.490 -12.230 1.00 95.69 386 THR A N 1
ATOM 3020 C CA . THR A 1 386 ? -1.671 0.801 -11.915 1.00 95.69 386 THR A CA 1
ATOM 3021 C C . THR A 1 386 ? -3.169 0.791 -12.221 1.00 95.69 386 THR A C 1
ATOM 3023 O O . THR A 1 386 ? -3.975 1.183 -11.377 1.00 95.69 386 THR A O 1
ATOM 3026 N N . THR A 1 387 ? -3.571 0.322 -13.403 1.00 95.94 387 THR A N 1
ATOM 3027 C CA . THR A 1 387 ? -4.979 0.227 -13.819 1.00 95.94 387 THR A CA 1
ATOM 3028 C C . THR A 1 387 ? -5.761 -0.732 -12.926 1.00 95.94 387 THR A C 1
ATOM 3030 O O . THR A 1 387 ? -6.843 -0.381 -12.445 1.00 95.94 387 THR A O 1
ATOM 3033 N N . THR A 1 388 ? -5.185 -1.896 -12.623 1.00 95.75 388 THR A N 1
ATOM 3034 C CA . THR A 1 388 ? -5.797 -2.898 -11.741 1.00 95.75 388 THR A CA 1
ATOM 3035 C C . THR A 1 388 ? -6.049 -2.328 -10.346 1.00 95.75 388 THR A C 1
ATOM 3037 O O . THR A 1 388 ? -7.165 -2.401 -9.825 1.00 95.75 388 THR A O 1
ATOM 3040 N N . LEU A 1 389 ? -5.038 -1.697 -9.743 1.00 94.94 389 LEU A N 1
ATOM 3041 C CA . LEU A 1 389 ? -5.167 -1.109 -8.411 1.00 94.94 389 LEU A CA 1
ATOM 3042 C C . LEU A 1 389 ? -6.105 0.099 -8.396 1.00 94.94 389 LEU A C 1
ATOM 3044 O O . LEU A 1 389 ? -6.888 0.232 -7.459 1.00 94.94 389 LEU A O 1
ATOM 3048 N N . ARG A 1 390 ? -6.105 0.945 -9.435 1.00 97.06 390 ARG A N 1
ATOM 3049 C CA . ARG A 1 390 ? -7.082 2.040 -9.576 1.00 97.06 390 ARG A CA 1
ATOM 3050 C C . ARG A 1 390 ? -8.514 1.521 -9.541 1.00 97.06 390 ARG A C 1
ATOM 3052 O O . ARG A 1 390 ? -9.356 2.104 -8.861 1.00 97.06 390 ARG A O 1
ATOM 3059 N N . HIS A 1 391 ? -8.794 0.437 -10.263 1.00 96.44 391 HIS A N 1
ATOM 3060 C CA . HIS A 1 391 ? -10.119 -0.173 -10.274 1.00 96.44 391 HIS A CA 1
ATOM 3061 C C . HIS A 1 391 ? -10.511 -0.689 -8.880 1.00 96.44 391 HIS A C 1
ATOM 3063 O O . HIS A 1 391 ? -11.569 -0.322 -8.365 1.00 96.44 391 HIS A O 1
ATOM 3069 N N . LYS A 1 392 ? -9.626 -1.463 -8.235 1.00 95.25 392 LYS A N 1
ATOM 3070 C CA . LYS A 1 392 ? -9.848 -2.013 -6.886 1.00 95.25 392 LYS A CA 1
ATOM 3071 C C . LYS A 1 392 ? -10.050 -0.916 -5.835 1.00 95.25 392 LYS A C 1
ATOM 3073 O O . LYS A 1 392 ? -10.999 -0.975 -5.055 1.00 95.25 392 LYS A O 1
ATOM 3078 N N . LEU A 1 393 ? -9.211 0.120 -5.852 1.00 96.31 393 LEU A N 1
ATOM 3079 C CA . LEU A 1 393 ? -9.304 1.263 -4.942 1.00 96.31 393 LEU A CA 1
ATOM 3080 C C . LEU A 1 393 ? -10.599 2.050 -5.132 1.00 96.31 393 LEU A C 1
ATOM 3082 O O . LEU A 1 393 ? -11.222 2.417 -4.141 1.00 96.31 393 LEU A O 1
ATOM 3086 N N . ARG A 1 394 ? -11.034 2.275 -6.378 1.00 97.25 394 ARG A N 1
ATOM 3087 C CA . ARG A 1 394 ? -12.312 2.944 -6.655 1.00 97.25 394 ARG A CA 1
ATOM 3088 C C . ARG A 1 394 ? -13.484 2.149 -6.082 1.00 97.25 394 ARG A C 1
ATOM 3090 O O . ARG A 1 394 ? -14.315 2.720 -5.383 1.00 97.25 394 ARG A O 1
ATOM 3097 N N . GLY A 1 395 ? -13.514 0.835 -6.311 1.00 96.31 395 GLY A N 1
ATOM 3098 C CA . GLY A 1 395 ? -14.546 -0.038 -5.750 1.00 96.31 395 GLY A CA 1
ATOM 3099 C C . GLY A 1 395 ? -14.567 -0.018 -4.218 1.00 96.31 395 GLY A C 1
ATOM 3100 O O . GLY A 1 395 ? -15.632 0.120 -3.613 1.00 96.31 395 GLY A O 1
ATOM 3101 N N . LEU A 1 396 ? -13.392 -0.086 -3.581 1.00 96.38 396 LEU A N 1
ATOM 3102 C CA . LEU A 1 396 ? -13.268 0.020 -2.126 1.00 96.38 396 LEU A CA 1
ATOM 3103 C C . LEU A 1 396 ? -13.774 1.376 -1.612 1.00 96.38 396 LEU A C 1
ATOM 3105 O O . LEU A 1 396 ? -14.572 1.414 -0.677 1.00 96.38 396 LEU A O 1
ATOM 3109 N N . GLN A 1 397 ? -13.357 2.474 -2.246 1.00 97.62 397 GLN A N 1
ATOM 3110 C CA . GLN A 1 397 ? -13.769 3.830 -1.890 1.00 97.62 397 GLN A CA 1
ATOM 3111 C C . GLN A 1 397 ? -15.292 3.985 -1.966 1.00 97.62 397 GLN A C 1
ATOM 3113 O O . GLN A 1 397 ? -15.924 4.382 -0.989 1.00 97.62 397 GLN A O 1
ATOM 3118 N N . GLU A 1 398 ? -15.903 3.591 -3.086 1.00 96.50 398 GLU A N 1
ATOM 3119 C CA . GLU A 1 398 ? -17.357 3.634 -3.272 1.00 96.50 398 GLU A CA 1
ATOM 3120 C C . GLU A 1 398 ? -18.110 2.815 -2.219 1.00 96.50 398 GLU A C 1
ATOM 3122 O O . GLU A 1 398 ? -19.130 3.264 -1.687 1.00 96.50 398 GLU A O 1
ATOM 3127 N N . ASN A 1 399 ? -17.618 1.618 -1.897 1.00 96.12 399 ASN A N 1
ATOM 3128 C CA . ASN A 1 399 ? -18.233 0.768 -0.884 1.00 96.12 399 ASN A CA 1
ATOM 3129 C C . ASN A 1 399 ? -18.120 1.371 0.522 1.00 96.12 399 ASN A C 1
ATOM 3131 O O . ASN A 1 399 ? -19.087 1.305 1.284 1.00 96.12 399 ASN A O 1
ATOM 3135 N N . MET A 1 400 ? -16.989 1.989 0.865 1.00 97.25 400 MET A N 1
ATOM 3136 C CA . MET A 1 400 ? -16.813 2.655 2.158 1.00 97.25 400 MET A CA 1
ATOM 3137 C C . MET A 1 400 ? -17.703 3.892 2.291 1.00 97.25 400 MET A C 1
ATOM 3139 O O . MET A 1 400 ? -18.393 4.041 3.297 1.00 97.25 400 MET A O 1
ATOM 3143 N N . MET A 1 401 ? -17.770 4.735 1.259 1.00 96.44 401 MET A N 1
ATOM 3144 C CA . MET A 1 401 ? -18.628 5.926 1.258 1.00 96.44 401 MET A CA 1
ATOM 3145 C C . MET A 1 401 ? -20.115 5.589 1.373 1.00 96.44 401 MET A C 1
ATOM 3147 O O . MET A 1 401 ? -20.866 6.277 2.058 1.00 96.44 401 MET A O 1
ATOM 3151 N N . ARG A 1 402 ? -20.551 4.499 0.733 1.00 96.19 402 ARG A N 1
ATOM 3152 C CA . ARG A 1 402 ? -21.935 4.005 0.824 1.00 96.19 402 ARG A CA 1
ATOM 3153 C C . ARG A 1 402 ? -22.230 3.269 2.136 1.00 96.19 402 ARG A C 1
ATOM 3155 O O . ARG A 1 402 ? -23.321 2.725 2.282 1.00 96.19 402 ARG A O 1
ATOM 3162 N N . GLY A 1 403 ? -21.264 3.179 3.054 1.00 95.81 403 GLY A N 1
ATOM 3163 C CA . GLY A 1 403 ? -21.396 2.433 4.306 1.00 95.81 403 GLY A CA 1
ATOM 3164 C C . GLY A 1 403 ? -21.527 0.919 4.119 1.00 95.81 403 GLY A C 1
ATOM 3165 O O . GLY A 1 403 ? -21.901 0.223 5.059 1.00 95.81 403 GLY A O 1
ATOM 3166 N N . LYS A 1 404 ? -21.227 0.389 2.924 1.00 96.06 404 LYS A N 1
ATOM 3167 C CA . LYS A 1 404 ? -21.191 -1.060 2.672 1.00 96.06 404 LYS A CA 1
ATOM 3168 C C . LYS A 1 404 ? -19.985 -1.716 3.331 1.00 96.06 404 LYS A C 1
ATOM 3170 O O . LYS A 1 404 ? -20.057 -2.893 3.656 1.00 96.06 404 LYS A O 1
ATOM 3175 N N . ILE A 1 405 ? -18.897 -0.972 3.514 1.00 97.25 405 ILE A N 1
ATOM 3176 C CA . ILE A 1 405 ? -17.718 -1.408 4.263 1.00 97.25 405 ILE A CA 1
ATOM 3177 C C . ILE A 1 405 ? -17.436 -0.370 5.345 1.00 97.25 405 ILE A C 1
ATOM 3179 O O . ILE A 1 405 ? -17.189 0.797 5.054 1.00 97.25 405 ILE A O 1
ATOM 3183 N N . VAL A 1 406 ? -17.450 -0.803 6.600 1.00 96.94 406 VAL A N 1
ATOM 3184 C CA . VAL A 1 406 ? -17.122 0.016 7.765 1.00 96.94 406 VAL A CA 1
ATOM 3185 C C . VAL A 1 406 ? -15.841 -0.521 8.378 1.00 96.94 406 VAL A C 1
ATOM 3187 O O . VAL A 1 406 ? -15.806 -1.650 8.854 1.00 96.94 406 VAL A O 1
ATOM 3190 N N . VAL A 1 407 ? -14.795 0.302 8.376 1.00 96.94 407 VAL A N 1
ATOM 3191 C CA . VAL A 1 407 ? -13.475 -0.042 8.920 1.00 96.94 407 VAL A CA 1
ATOM 3192 C C . VAL A 1 407 ? -13.336 0.540 10.329 1.00 96.94 407 VAL A C 1
ATOM 3194 O O . VAL A 1 407 ? -13.471 1.755 10.510 1.00 96.94 407 VAL A O 1
ATOM 3197 N N . ASP A 1 408 ? -13.054 -0.321 11.303 1.00 94.69 408 ASP A N 1
ATOM 3198 C CA . ASP A 1 408 ? -12.754 -0.024 12.710 1.00 94.69 408 ASP A CA 1
ATOM 3199 C C . ASP A 1 408 ? -11.307 -0.470 12.986 1.00 94.69 408 ASP A C 1
ATOM 3201 O O . ASP A 1 408 ? -10.968 -1.631 12.774 1.00 94.69 408 ASP A O 1
ATOM 3205 N N . ILE A 1 409 ? -10.434 0.457 13.384 1.00 93.69 409 ILE A N 1
ATOM 3206 C CA . ILE A 1 409 ? -9.003 0.198 13.603 1.00 93.69 409 ILE A CA 1
ATOM 3207 C C . ILE A 1 409 ? -8.718 0.318 15.094 1.00 93.69 409 ILE A C 1
ATOM 3209 O O . ILE A 1 409 ? -8.959 1.366 15.694 1.00 93.69 409 ILE A O 1
ATOM 3213 N N . ARG A 1 410 ? -8.168 -0.747 15.677 1.00 87.94 410 ARG A N 1
ATOM 3214 C CA . ARG A 1 410 ? -7.904 -0.867 17.108 1.00 87.94 410 ARG A CA 1
ATOM 3215 C C . ARG A 1 410 ? -6.405 -1.051 17.358 1.00 87.94 410 ARG A C 1
ATOM 3217 O O . ARG A 1 410 ? -5.879 -2.135 17.099 1.00 87.94 410 ARG A O 1
ATOM 3224 N N . PRO A 1 411 ? -5.701 -0.014 17.847 1.00 78.81 411 PRO A N 1
ATOM 3225 C CA . PRO A 1 411 ? -4.314 -0.156 18.276 1.00 78.81 411 PRO A CA 1
ATOM 3226 C C . PRO A 1 411 ? -4.191 -1.105 19.483 1.00 78.81 411 PRO A C 1
ATOM 3228 O O . PRO A 1 411 ? -5.143 -1.267 20.253 1.00 78.81 411 PRO A O 1
ATOM 3231 N N . PRO A 1 412 ? -3.010 -1.706 19.700 1.00 62.72 412 PRO A N 1
ATOM 3232 C CA . PRO A 1 412 ? -2.841 -2.844 20.605 1.00 62.72 412 PRO A CA 1
ATOM 3233 C C . PRO A 1 412 ? -2.994 -2.450 22.081 1.00 62.72 412 PRO A C 1
ATOM 3235 O O . PRO A 1 412 ? -3.416 -3.258 22.902 1.00 62.72 412 PRO A O 1
ATOM 3238 N N . CYS A 1 413 ? -2.729 -1.188 22.432 1.00 54.09 413 CYS A N 1
ATOM 3239 C CA . CYS A 1 413 ? -2.833 -0.692 23.806 1.00 54.09 413 CYS A CA 1
ATOM 3240 C C . CYS A 1 413 ? -4.278 -0.540 24.317 1.00 54.09 413 CYS A C 1
ATOM 3242 O O . CYS A 1 413 ? -4.468 -0.195 25.479 1.00 54.09 413 CYS A O 1
ATOM 3244 N N . LEU A 1 414 ? -5.289 -0.795 23.478 1.00 49.66 414 LEU A N 1
ATOM 3245 C CA . LEU A 1 414 ? -6.698 -0.807 23.884 1.00 49.66 414 LEU A CA 1
ATOM 3246 C C . LEU A 1 414 ? -7.236 -2.214 24.162 1.00 49.66 414 LEU A C 1
ATOM 3248 O O . LEU A 1 414 ? -8.381 -2.342 24.590 1.00 49.66 414 LEU A O 1
ATOM 3252 N N . VAL A 1 415 ? -6.427 -3.266 23.987 1.00 46.47 415 VAL A N 1
ATOM 3253 C CA . VAL A 1 415 ? -6.812 -4.620 24.404 1.00 46.47 415 VAL A CA 1
ATOM 3254 C C . VAL A 1 415 ? -6.540 -4.783 25.901 1.00 46.47 415 VAL A C 1
ATOM 3256 O O . VAL A 1 415 ? -5.708 -5.579 26.328 1.00 46.47 415 VAL A O 1
ATOM 3259 N N . SER A 1 416 ? -7.240 -4.012 26.738 1.00 44.19 416 SER A N 1
ATOM 3260 C CA . SER A 1 416 ? -7.470 -4.471 28.108 1.00 44.19 416 SER A CA 1
ATOM 3261 C C . SER A 1 416 ? -8.321 -5.745 28.029 1.00 44.19 416 SER A C 1
ATOM 3263 O O . SER A 1 416 ? -9.160 -5.877 27.130 1.00 44.19 416 SER A O 1
ATOM 32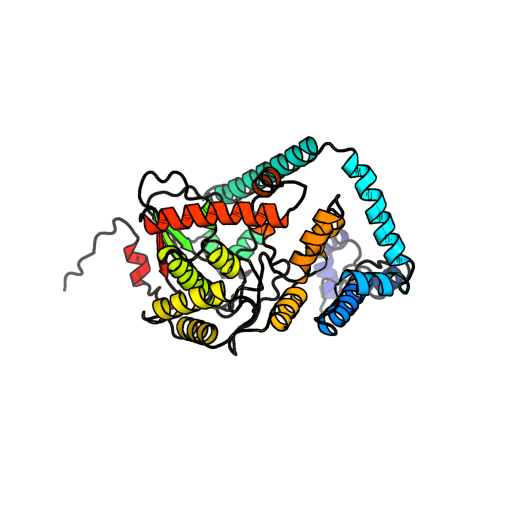65 N N . GLN A 1 417 ? -8.113 -6.696 28.945 1.00 44.94 417 GLN A N 1
ATOM 3266 C CA . GLN A 1 417 ? -8.813 -7.994 28.958 1.00 44.94 417 GLN A CA 1
ATOM 3267 C C . GLN A 1 417 ? -10.353 -7.878 28.904 1.00 44.94 417 GLN A C 1
ATOM 3269 O O . GLN A 1 417 ? -11.027 -8.833 28.519 1.00 44.94 417 GLN A O 1
ATOM 3274 N N . ASP A 1 418 ? -10.912 -6.713 29.237 1.00 42.72 418 ASP A N 1
ATOM 3275 C CA . ASP A 1 418 ? -12.349 -6.445 29.188 1.00 42.72 418 ASP A CA 1
ATOM 3276 C C . ASP A 1 418 ? -12.893 -6.315 27.757 1.00 42.72 418 ASP A C 1
ATOM 3278 O O . ASP A 1 418 ? -13.988 -6.792 27.468 1.00 42.72 418 ASP A O 1
ATOM 3282 N N . SER A 1 419 ? -12.112 -5.774 26.820 1.00 43.28 419 SER A N 1
ATOM 3283 C CA . SER A 1 419 ? -12.560 -5.533 25.436 1.00 43.28 419 SER A CA 1
ATOM 3284 C C . SER A 1 419 ? -12.676 -6.805 24.579 1.00 43.28 419 SER A C 1
ATOM 3286 O O . SER A 1 419 ? -13.446 -6.838 23.617 1.00 43.28 419 SER A O 1
ATOM 3288 N N . ALA A 1 420 ? -11.963 -7.878 24.941 1.00 42.75 420 ALA A N 1
ATOM 3289 C CA . ALA A 1 420 ? -12.087 -9.188 24.297 1.00 42.75 420 ALA A CA 1
ATOM 3290 C C . ALA A 1 420 ? -13.389 -9.917 24.688 1.00 42.75 420 ALA A C 1
ATOM 3292 O O . ALA A 1 420 ? -13.870 -10.772 23.945 1.00 42.75 420 ALA A O 1
ATOM 3293 N N . ARG A 1 421 ? -13.994 -9.564 25.833 1.00 44.72 421 ARG A N 1
ATOM 3294 C CA . ARG A 1 421 ? -15.249 -10.171 26.311 1.00 44.72 421 ARG A CA 1
ATOM 3295 C C . ARG A 1 421 ? -16.491 -9.613 25.614 1.00 44.72 421 ARG A C 1
ATOM 3297 O O . ARG A 1 421 ? -17.492 -10.319 25.539 1.00 44.72 421 ARG A O 1
ATOM 3304 N N . ASP A 1 422 ? -16.411 -8.410 25.050 1.00 43.28 422 ASP A N 1
ATOM 3305 C CA . ASP A 1 422 ? -17.540 -7.737 24.389 1.00 43.28 422 ASP A CA 1
ATOM 3306 C C . ASP A 1 422 ? -17.866 -8.276 22.983 1.00 43.28 422 ASP A C 1
ATOM 3308 O O . ASP A 1 422 ? -18.872 -7.888 22.388 1.00 43.28 422 ASP A O 1
ATOM 3312 N N . VAL A 1 423 ? -17.044 -9.180 22.438 1.00 45.28 423 VAL A N 1
ATOM 3313 C CA . VAL A 1 423 ? -17.240 -9.759 21.094 1.00 45.28 423 VAL A CA 1
ATOM 3314 C C . VAL A 1 423 ? -17.853 -11.167 21.148 1.00 45.28 423 VAL A C 1
ATOM 3316 O O . VAL A 1 423 ? -18.317 -11.668 20.127 1.00 45.28 423 VAL A O 1
ATOM 3319 N N . ALA A 1 424 ? -17.933 -11.802 22.323 1.00 38.03 424 ALA A N 1
ATOM 3320 C CA . ALA A 1 424 ? -18.558 -13.116 22.462 1.00 38.03 424 ALA A CA 1
ATOM 3321 C C . ALA A 1 424 ? -20.097 -12.989 22.488 1.00 38.03 424 ALA A C 1
ATOM 3323 O O . ALA A 1 424 ? -20.652 -12.438 23.444 1.00 38.03 424 ALA A O 1
ATOM 3324 N N . PRO A 1 425 ? -20.833 -13.522 21.495 1.00 39.00 425 PRO A N 1
ATOM 3325 C CA . PRO A 1 425 ? -22.281 -13.582 21.577 1.00 39.00 425 PRO A CA 1
ATOM 3326 C C . PRO A 1 425 ? -22.660 -14.675 22.585 1.00 39.00 425 PRO A C 1
ATOM 3328 O O . PRO A 1 425 ? -22.519 -15.861 22.300 1.00 39.00 425 PRO A O 1
ATOM 3331 N N . GLY A 1 426 ? -23.166 -14.287 23.760 1.00 45.16 426 GLY A N 1
ATOM 3332 C CA . GLY A 1 426 ? -24.009 -15.176 24.568 1.00 45.16 426 GLY A CA 1
ATOM 3333 C C . GLY A 1 426 ? -23.522 -15.606 25.952 1.00 45.16 426 GLY A C 1
ATOM 3334 O O . GLY A 1 426 ? -24.151 -16.491 26.525 1.00 45.16 426 GLY A O 1
ATOM 3335 N N . THR A 1 427 ? -22.490 -15.011 26.554 1.00 37.50 427 THR A N 1
ATOM 3336 C CA . THR A 1 427 ? -22.175 -15.302 27.967 1.00 37.50 427 THR A CA 1
ATOM 3337 C C . THR A 1 427 ? -23.121 -14.530 28.901 1.00 37.50 427 THR A C 1
ATOM 3339 O O . THR A 1 427 ? -23.076 -13.297 28.934 1.00 37.50 427 THR A O 1
ATOM 3342 N N . PRO A 1 428 ? -23.987 -15.199 29.691 1.00 38.25 428 PRO A N 1
ATOM 3343 C CA . PRO A 1 428 ? -24.858 -14.514 30.637 1.00 38.25 428 PRO A CA 1
ATOM 3344 C C . PRO A 1 428 ? -24.004 -13.825 31.699 1.00 38.25 428 PRO A C 1
ATOM 3346 O O . PRO A 1 428 ? -23.134 -14.454 32.310 1.00 38.25 428 PRO A O 1
ATOM 3349 N N . ARG A 1 429 ? -24.267 -12.538 31.952 1.00 38.06 429 ARG A N 1
ATOM 3350 C CA . ARG A 1 429 ? -23.680 -11.819 33.087 1.00 38.06 429 ARG A CA 1
ATOM 3351 C C . ARG A 1 429 ? -24.036 -12.573 34.369 1.00 38.06 429 ARG A C 1
ATOM 3353 O O . ARG A 1 429 ? -25.181 -12.533 34.810 1.00 38.06 429 ARG A O 1
ATOM 3360 N N . ARG A 1 430 ? -23.060 -13.248 34.985 1.00 38.47 430 ARG A N 1
ATOM 3361 C CA . ARG A 1 430 ? -23.189 -13.698 36.374 1.00 38.47 430 ARG A CA 1
ATOM 3362 C C . ARG A 1 430 ? -23.239 -12.449 37.243 1.00 38.47 430 ARG A C 1
ATOM 3364 O O . ARG A 1 430 ? -22.208 -11.852 37.535 1.00 38.47 430 ARG A O 1
ATOM 3371 N N . SER A 1 431 ? -24.441 -12.055 37.643 1.00 33.50 431 SER A N 1
ATOM 3372 C CA . SER A 1 431 ? -24.646 -11.144 38.760 1.00 33.50 431 SER A CA 1
ATOM 3373 C C . SER A 1 431 ? -23.945 -11.735 39.982 1.00 33.50 431 SER A C 1
ATOM 3375 O O . SER A 1 431 ? -24.354 -12.781 40.487 1.00 33.50 431 SER A O 1
ATOM 3377 N N . HIS A 1 432 ? -22.863 -11.105 40.433 1.00 36.06 432 HIS A N 1
ATOM 3378 C CA . HIS A 1 432 ? -22.353 -11.346 41.775 1.00 36.06 432 HIS A CA 1
ATOM 3379 C C . HIS A 1 432 ? -23.381 -10.785 42.754 1.00 36.06 432 HIS A C 1
ATOM 3381 O O . HIS A 1 432 ? -23.487 -9.577 42.948 1.00 36.06 432 HIS A O 1
ATOM 3387 N N . GLY A 1 433 ? -24.195 -11.690 43.295 1.00 34.50 433 GLY A N 1
ATOM 3388 C CA . GLY A 1 433 ? -24.950 -11.435 44.507 1.00 34.50 433 GLY A CA 1
ATOM 3389 C C . GLY A 1 433 ? -23.963 -11.260 45.652 1.00 34.50 433 GLY A C 1
ATOM 3390 O O . GLY A 1 433 ? -23.066 -12.081 45.831 1.00 34.50 433 GLY A O 1
ATOM 3391 N N . ALA A 1 434 ? -24.127 -10.162 46.378 1.00 36.28 434 ALA A N 1
ATOM 3392 C CA . ALA A 1 434 ? -23.485 -9.947 47.657 1.00 36.28 434 ALA A CA 1
ATOM 3393 C C . ALA A 1 434 ? -23.910 -11.047 48.642 1.00 36.28 434 ALA A C 1
ATOM 3395 O O . ALA A 1 434 ? -25.106 -11.285 48.829 1.00 36.28 434 ALA A O 1
ATOM 3396 N N . MET A 1 435 ? -22.921 -11.670 49.275 1.00 34.81 435 MET A N 1
ATOM 3397 C CA . MET A 1 435 ? -23.003 -12.211 50.629 1.00 34.81 435 MET A CA 1
ATOM 3398 C C . MET A 1 435 ? -21.692 -11.913 51.336 1.00 34.81 435 MET A C 1
ATOM 3400 O O . MET A 1 435 ? -20.635 -12.119 50.695 1.00 34.81 435 MET A O 1
#